Protein AF-0000000080020071 (afdb_homodimer)

InterPro domains:
  IPR029063 S-adenosyl-L-methionine-dependent methyltransferase superfamily [G3DSA:3.40.50.150] (99-291)
  IPR029063 S-adenosyl-L-methionine-dependent methyltransferase superfamily [SSF53335] (143-295)

Secondary structure (DSSP, 8-state):
--TTTHHHHTS------EEE--S-TTT----EEEEEEEETTSTTHHHHHHHS--SS--HHHHTT-EEEEEEETTT--EEESEEE-HHHHHHIIIIIS-HHHHHHHHHHH--S-HHHHHHHHHHHHHHHHHHHHHHHGGG-SSPPEEEEET-TT-HHHHHHHHTT-EEEEE-S-HHHHHHHHHTT-EEESSHHHHHHTTPPPEEEEEEES-GGG-S-HHHHHHHHHHHEEEEEEEEEE----TT-SS--SHHHHHHT-TTT--EE--HHHHHHHHHHTTEEEEPPPP-EEES-HHHHHHHHHHHHH----SEEEEEE--/--TTHHHHHTS------EEE--S-TTT----EEEEEEEETTSTTHHHHHHHS--SS--HHHHTT-EEEEEEETTT--EEESEEE-HHHHHHIIIIIS-HHHHHHHHHHH--S-HHHHHHHHHHHHHHHHHHHHHHHGGG-SSPPEEEEET-TT-HHHHHHHHTT-EEEEE-S-HHHHHHHHHTT-EEESSHHHHHHTTPPPEEEEEEES-GGG-S-HHHHHHHHHHHEEEEEEEEEE----TT-SS--SHHHHHHT-TTT--EE--HHHHHHHHHHTTEEEEPPPP-EEES-HHHHHHHHHHHHH----SEEEEEE--

Organism: NCBI:txid2019572

Structure (mmCIF, N/CA/C/O backbone):
data_AF-0000000080020071-model_v1
#
loop_
_entity.id
_entity.type
_entity.pdbx_description
1 polymer 'Methyltransferase type 12'
#
loop_
_atom_site.group_PDB
_atom_site.id
_atom_site.type_symbol
_atom_site.label_atom_id
_atom_site.label_alt_id
_atom_site.label_comp_id
_atom_site.label_asym_id
_atom_site.label_entity_id
_atom_site.label_seq_id
_atom_site.pdbx_PDB_ins_code
_atom_site.Cartn_x
_atom_site.Cartn_y
_atom_site.Cartn_z
_atom_site.occupancy
_atom_site.B_iso_or_equiv
_atom_site.auth_seq_id
_atom_site.auth_comp_id
_atom_site.auth_asym_id
_atom_site.auth_atom_id
_atom_site.pdbx_PDB_model_num
ATOM 1 N N . MET A 1 1 ? 10.625 36.938 -31.562 1 25.27 1 MET A N 1
ATOM 2 C CA . MET A 1 1 ? 11.336 36.156 -30.547 1 25.27 1 MET A CA 1
ATOM 3 C C . MET A 1 1 ? 11.516 36.969 -29.266 1 25.27 1 MET A C 1
ATOM 5 O O . MET A 1 1 ? 11.953 36.406 -28.25 1 25.27 1 MET A O 1
ATOM 9 N N . THR A 1 2 ? 11.578 38.312 -29.438 1 28.8 2 THR A N 1
ATOM 10 C CA . THR A 1 2 ? 11.867 39.312 -28.422 1 28.8 2 THR A CA 1
ATOM 11 C C . THR A 1 2 ? 10.656 39.531 -27.516 1 28.8 2 THR A C 1
ATOM 13 O O . THR A 1 2 ? 10.766 40.188 -26.484 1 28.8 2 THR A O 1
ATOM 16 N N . ILE A 1 3 ? 9.438 39.219 -28.031 1 29.34 3 ILE A N 1
ATOM 17 C CA . ILE A 1 3 ? 8.203 39.594 -27.344 1 29.34 3 ILE A CA 1
ATOM 18 C C . ILE A 1 3 ? 8.039 38.781 -26.062 1 29.34 3 ILE A C 1
ATOM 20 O O . ILE A 1 3 ? 7.508 39.281 -25.078 1 29.34 3 ILE A O 1
ATOM 24 N N . ASN A 1 4 ? 8.242 37.375 -26.359 1 29.12 4 ASN A N 1
ATOM 25 C CA . ASN A 1 4 ? 7.711 36.531 -25.312 1 29.12 4 ASN A CA 1
ATOM 26 C C . ASN A 1 4 ? 8.586 36.531 -24.062 1 29.12 4 ASN A C 1
ATOM 28 O O . ASN A 1 4 ? 8.352 35.781 -23.125 1 29.12 4 ASN A O 1
ATOM 32 N N . LYS A 1 5 ? 9.875 37.031 -24.312 1 38.59 5 LYS A N 1
ATOM 33 C CA . LYS A 1 5 ? 10.828 37.094 -23.203 1 38.59 5 LYS A CA 1
ATOM 34 C C . LYS A 1 5 ? 10.383 38.156 -22.188 1 38.59 5 LYS A C 1
ATOM 36 O O . LYS A 1 5 ? 10.719 38.031 -21 1 38.59 5 LYS A O 1
ATOM 41 N N . ASN A 1 6 ? 9.781 39.188 -22.828 1 28.03 6 ASN A N 1
ATOM 42 C CA . ASN A 1 6 ? 9.484 40.281 -21.922 1 28.03 6 ASN A CA 1
ATOM 43 C C . ASN A 1 6 ? 8.328 39.938 -21 1 28.03 6 ASN A C 1
ATOM 45 O O . ASN A 1 6 ? 7.977 40.75 -20.125 1 28.03 6 ASN A O 1
ATOM 49 N N . ARG A 1 7 ? 7.352 39.094 -21.531 1 32.12 7 ARG A N 1
ATOM 50 C CA . ARG A 1 7 ? 6.191 38.781 -20.703 1 32.12 7 ARG A CA 1
ATOM 51 C C . ARG A 1 7 ? 6.586 37.938 -19.516 1 32.12 7 ARG A C 1
ATOM 53 O O . ARG A 1 7 ? 5.828 37.812 -18.547 1 32.12 7 ARG A O 1
ATOM 60 N N . LEU A 1 8 ? 7.598 37.094 -19.688 1 34.53 8 LEU A N 1
ATOM 61 C CA . LEU A 1 8 ? 8.094 36.281 -18.562 1 34.53 8 LEU A CA 1
ATOM 62 C C . LEU A 1 8 ? 8.68 37.188 -17.469 1 34.53 8 LEU A C 1
ATOM 64 O O . LEU A 1 8 ? 8.656 36.844 -16.297 1 34.53 8 LEU A O 1
ATOM 68 N N . GLU A 1 9 ? 9.383 38.25 -17.859 1 36.06 9 GLU A N 1
ATOM 69 C CA . GLU A 1 9 ? 10.047 39.188 -16.938 1 36.06 9 GLU A CA 1
ATOM 70 C C . GLU A 1 9 ? 9.023 39.969 -16.109 1 36.06 9 GLU A C 1
ATOM 72 O O . GLU A 1 9 ? 9.352 40.469 -15.039 1 36.06 9 GLU A O 1
ATOM 77 N N . GLN A 1 10 ? 7.949 40.375 -16.766 1 32.66 10 GLN A N 1
ATOM 78 C CA . GLN A 1 10 ? 7.031 41.219 -16.016 1 32.66 10 GLN A CA 1
ATOM 79 C C . GLN A 1 10 ? 6.32 40.438 -14.914 1 32.66 10 GLN A C 1
ATOM 81 O O . GLN A 1 10 ? 5.207 40.781 -14.516 1 32.66 10 GLN A O 1
ATOM 86 N N . PHE A 1 11 ? 6.316 39.219 -14.883 1 39.47 11 PHE A N 1
ATOM 87 C CA . PHE A 1 11 ? 5.832 38.594 -13.648 1 39.47 11 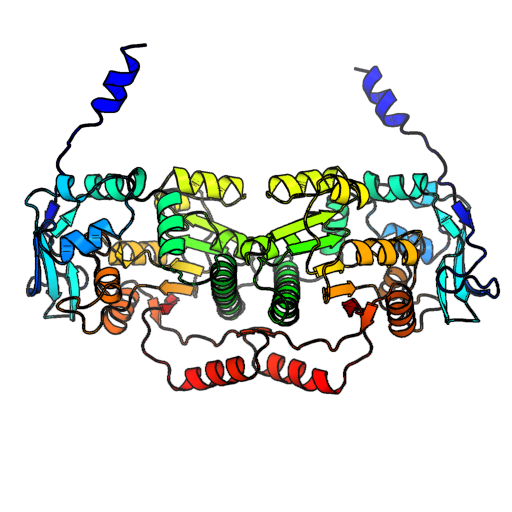PHE A CA 1
ATOM 88 C C . PHE A 1 11 ? 6.316 39.375 -12.438 1 39.47 11 PHE A C 1
ATOM 90 O O . PHE A 1 11 ? 7.508 39.375 -12.125 1 39.47 11 PHE A O 1
ATOM 97 N N . SER A 1 12 ? 5.625 40.594 -12.016 1 40.78 12 SER A N 1
ATOM 98 C CA . SER A 1 12 ? 5.598 41.75 -11.117 1 40.78 12 SER A CA 1
ATOM 99 C C . SER A 1 12 ? 6.121 41.375 -9.734 1 40.78 12 SER A C 1
ATOM 101 O O . SER A 1 12 ? 5.863 40.281 -9.242 1 40.78 12 SER A O 1
ATOM 103 N N . ASN A 1 13 ? 7.301 41.969 -9.281 1 48.34 13 ASN A N 1
ATOM 104 C CA . ASN A 1 13 ? 7.809 42.281 -7.945 1 48.34 13 ASN A CA 1
ATOM 105 C C . ASN A 1 13 ? 6.672 42.5 -6.953 1 48.34 13 ASN A C 1
ATOM 107 O O . ASN A 1 13 ? 6.516 43.594 -6.422 1 48.34 13 ASN A O 1
ATOM 111 N N . GLU A 1 14 ? 5.652 42.125 -7.203 1 58.59 14 GLU A N 1
ATOM 112 C CA . GLU A 1 14 ? 4.535 42.438 -6.328 1 58.59 14 GLU A CA 1
ATOM 113 C C . GLU A 1 14 ? 4.809 42 -4.895 1 58.59 14 GLU A C 1
ATOM 115 O O . GLU A 1 14 ? 5.09 40.844 -4.641 1 58.59 14 GLU A O 1
ATOM 120 N N . LYS A 1 15 ? 5.086 43 -4.047 1 66.62 15 LYS A N 1
ATOM 121 C CA . LYS A 1 15 ? 5.289 42.938 -2.604 1 66.62 15 LYS A CA 1
ATOM 122 C C . LYS A 1 15 ? 4.238 42.062 -1.933 1 66.62 15 LYS A C 1
ATOM 124 O O . LYS A 1 15 ? 3.051 42.156 -2.254 1 66.62 15 LYS A O 1
ATOM 129 N N . LEU A 1 16 ? 4.734 41.062 -1.296 1 81.69 16 LEU A N 1
ATOM 130 C CA . LEU A 1 16 ? 3.846 40.25 -0.463 1 81.69 16 LEU A CA 1
ATOM 131 C C . LEU A 1 16 ? 3.223 41.125 0.639 1 81.69 16 LEU A C 1
ATOM 133 O O . LEU A 1 16 ? 3.914 41.906 1.285 1 81.69 16 LEU A O 1
ATOM 137 N N . VAL A 1 17 ? 1.879 41.125 0.678 1 86.88 17 VAL A N 1
ATOM 138 C CA . VAL A 1 17 ? 1.139 41.906 1.653 1 86.88 17 VAL A CA 1
ATOM 139 C C . VAL A 1 17 ? 0.769 41.031 2.854 1 86.88 17 VAL A C 1
ATOM 141 O O . VAL A 1 17 ? 0.297 39.906 2.689 1 86.88 17 VAL A O 1
ATOM 144 N N . PHE A 1 18 ? 1.035 41.594 4.055 1 93.19 18 PHE A N 1
ATOM 145 C CA . PHE A 1 18 ? 0.711 40.906 5.297 1 93.19 18 PHE A CA 1
ATOM 146 C C . PHE A 1 18 ? -0.508 41.531 5.965 1 93.19 18 PHE A C 1
ATOM 148 O O . PHE A 1 18 ? -0.802 42.688 5.75 1 93.19 18 PHE A O 1
ATOM 155 N N . ARG A 1 19 ? -1.225 40.75 6.645 1 93.31 19 ARG A N 1
ATOM 156 C CA . ARG A 1 19 ? -2.289 41.219 7.52 1 93.31 19 ARG A CA 1
ATOM 157 C C . ARG A 1 19 ? -2.062 40.75 8.953 1 93.31 19 ARG A C 1
ATOM 159 O O . ARG A 1 19 ? -1.323 39.812 9.195 1 93.31 19 ARG A O 1
ATOM 166 N N . GLU A 1 20 ? -2.779 41.438 9.852 1 95.19 20 GLU A N 1
ATOM 167 C CA . GLU A 1 20 ? -2.576 41.156 11.273 1 95.19 20 GLU A CA 1
ATOM 168 C C . GLU A 1 20 ? -3.785 40.469 11.875 1 95.19 20 GLU A C 1
ATOM 170 O O . GLU A 1 20 ? -4.93 40.812 11.578 1 95.19 20 GLU A O 1
ATOM 175 N N . ARG A 1 21 ? -3.459 39.438 12.695 1 96.56 21 ARG A N 1
ATOM 176 C CA . ARG A 1 21 ? -4.457 38.781 13.531 1 96.56 21 ARG A CA 1
ATOM 177 C C . ARG A 1 21 ? -4.398 39.312 14.969 1 96.56 21 ARG A C 1
ATOM 179 O O . ARG A 1 21 ? -3.531 38.906 15.742 1 96.56 21 ARG A O 1
ATOM 186 N N . SER A 1 22 ? -5.41 40.188 15.297 1 96.69 22 SER A N 1
ATOM 187 C CA . SER A 1 22 ? -5.375 40.844 16.594 1 96.69 22 SER A CA 1
ATOM 188 C C . SER A 1 22 ? -6.09 40.031 17.656 1 96.69 22 SER A C 1
ATOM 190 O O . SER A 1 22 ? -6.027 40.375 18.844 1 96.69 22 SER A O 1
ATOM 192 N N . HIS A 1 23 ? -6.77 39 17.203 1 97.88 23 HIS A N 1
ATOM 193 C CA . HIS A 1 23 ? -7.488 38.125 18.125 1 97.88 23 HIS A CA 1
ATOM 194 C C . HIS A 1 23 ? -7.066 36.688 17.969 1 97.88 23 HIS A C 1
ATOM 196 O O . HIS A 1 23 ? -6.645 36.281 16.891 1 97.88 23 HIS A O 1
ATOM 202 N N . CYS A 1 24 ? -7.219 36 19.078 1 98.12 24 CYS A N 1
ATOM 203 C CA . CYS A 1 24 ? -6.867 34.562 19.078 1 98.12 24 CYS A CA 1
ATOM 204 C C . CYS A 1 24 ? -7.715 33.812 18.078 1 98.12 24 CYS A C 1
ATOM 206 O O . CYS A 1 24 ? -8.938 33.969 18.031 1 98.12 24 CYS A O 1
ATOM 208 N N . ILE A 1 25 ? -7.105 32.875 17.406 1 97.12 25 ILE A N 1
ATOM 209 C CA . ILE A 1 25 ? -7.77 32.125 16.344 1 97.12 25 ILE A CA 1
ATOM 210 C C . ILE A 1 25 ? -8.625 31.016 16.953 1 97.12 25 ILE A C 1
ATOM 212 O O . ILE A 1 25 ? -9.438 30.406 16.25 1 97.12 25 ILE A O 1
ATOM 216 N N . SER A 1 26 ? -8.461 30.75 18.234 1 97.5 26 SER A N 1
ATOM 217 C CA . SER A 1 26 ? -9.188 29.672 18.906 1 97.5 26 SER A CA 1
ATOM 218 C C . SER A 1 26 ? -10.32 30.219 19.766 1 97.5 26 SER A C 1
ATOM 220 O O . SER A 1 26 ? -11.477 29.828 19.594 1 97.5 26 SER A O 1
ATOM 222 N N . CYS A 1 27 ? -10.008 31.234 20.641 1 97.56 27 CYS A N 1
ATOM 223 C CA . CYS A 1 27 ? -11.023 31.641 21.594 1 97.56 27 CYS A CA 1
ATOM 224 C C . CYS A 1 27 ? -11.469 33.094 21.344 1 97.56 27 CYS A C 1
ATOM 226 O O . CYS A 1 27 ? -12.383 33.594 22 1 97.56 27 CYS A O 1
ATOM 228 N N . GLY A 1 28 ? -10.797 33.844 20.547 1 97.19 28 GLY A N 1
ATOM 229 C CA . GLY A 1 28 ? -11.219 35.188 20.172 1 97.19 28 GLY A CA 1
ATOM 230 C C . GLY A 1 28 ? -10.695 36.25 21.109 1 97.19 28 GLY A C 1
ATOM 231 O O . GLY A 1 28 ? -10.938 37.438 20.891 1 97.19 28 GLY A O 1
ATOM 232 N N . SER A 1 29 ? -9.898 35.906 22.016 1 97.88 29 SER A N 1
ATOM 233 C CA . SER A 1 29 ? -9.367 36.844 22.984 1 97.88 29 SER A CA 1
ATOM 234 C C . SER A 1 29 ? -8.344 37.781 22.328 1 97.88 29 SER A C 1
ATOM 236 O O . SER A 1 29 ? -7.617 37.375 21.422 1 97.88 29 SER A O 1
ATOM 238 N N . SER A 1 30 ? -8.195 39 22.859 1 97.69 30 SER A N 1
ATOM 239 C CA . SER A 1 30 ? -7.184 39.938 22.391 1 97.69 30 SER A CA 1
ATOM 240 C C . SER A 1 30 ? -5.977 39.969 23.328 1 97.69 30 SER A C 1
ATOM 242 O O . SER A 1 30 ? -5.039 40.75 23.141 1 97.69 30 SER A O 1
ATOM 244 N N . ASN A 1 31 ? -6.059 39.156 24.344 1 98.19 31 ASN A N 1
ATOM 245 C CA . ASN A 1 31 ? -4.945 39.062 25.281 1 98.19 31 ASN A CA 1
ATOM 246 C C . ASN A 1 31 ? -3.838 38.156 24.75 1 98.19 31 ASN A C 1
ATOM 248 O O . ASN A 1 31 ? -3.838 36.938 25.016 1 98.19 31 ASN A O 1
ATOM 252 N N . LEU A 1 32 ? -2.926 38.75 24.094 1 98 32 LEU A N 1
ATOM 253 C CA . LEU A 1 32 ? -1.869 38.031 23.406 1 98 32 LEU A CA 1
ATOM 254 C C . LEU A 1 32 ? -0.5 38.375 23.984 1 98 32 LEU A C 1
ATOM 256 O O . LEU A 1 32 ? -0.205 39.562 24.219 1 98 32 LEU A O 1
ATOM 260 N N . HIS A 1 33 ? 0.288 37.375 24.203 1 97.62 33 HIS A N 1
ATOM 261 C CA . HIS A 1 33 ? 1.646 37.531 24.719 1 97.62 33 HIS A CA 1
ATOM 262 C C . HIS A 1 33 ? 2.678 37.219 23.625 1 97.62 33 HIS A C 1
ATOM 264 O O . HIS A 1 33 ? 2.674 36.156 23.047 1 97.62 33 HIS A O 1
ATOM 270 N N . PRO A 1 34 ? 3.59 38.156 23.375 1 97.12 34 PRO A N 1
ATOM 271 C CA . PRO A 1 34 ? 4.621 37.906 22.375 1 97.12 34 PRO A CA 1
ATOM 272 C C . PRO A 1 34 ? 5.602 36.812 22.781 1 97.12 34 PRO A C 1
ATOM 274 O O . PRO A 1 34 ? 6.039 36.781 23.938 1 97.12 34 PRO A O 1
ATOM 277 N N . LEU A 1 35 ? 5.922 35.906 21.812 1 97 35 LEU A N 1
ATOM 278 C CA . LEU A 1 35 ? 6.887 34.844 22.062 1 97 35 LEU A CA 1
ATOM 279 C C . LEU A 1 35 ? 8.156 35.062 21.25 1 97 35 LEU A C 1
ATOM 281 O O . LEU A 1 35 ? 9.266 34.875 21.766 1 97 35 LEU A O 1
ATOM 285 N N . TRP A 1 36 ? 8.039 35.281 20.047 1 96.38 36 TRP A N 1
ATOM 286 C CA . TRP A 1 36 ? 9.133 35.375 19.078 1 96.38 36 TRP A CA 1
ATOM 287 C C . TRP A 1 36 ? 8.781 36.344 17.953 1 96.38 36 TRP A C 1
ATOM 289 O O . TRP A 1 36 ? 7.672 36.281 17.406 1 96.38 36 TRP A O 1
ATOM 299 N N . GLN A 1 37 ? 9.609 37.344 17.703 1 95.75 37 GLN A N 1
ATOM 300 C CA . GLN A 1 37 ? 9.383 38.312 16.625 1 95.75 37 GLN A CA 1
ATOM 301 C C . GLN A 1 37 ? 10.695 38.688 15.945 1 95.75 37 GLN A C 1
ATOM 303 O O . GLN A 1 37 ? 11.773 38.5 16.516 1 95.75 37 GLN A O 1
ATOM 308 N N . GLY A 1 38 ? 10.609 39.062 14.695 1 94.75 38 GLY A N 1
ATOM 309 C CA . GLY A 1 38 ? 11.789 39.5 13.961 1 94.75 38 GLY A CA 1
ATOM 310 C C . GLY A 1 38 ? 11.508 39.781 12.5 1 94.75 38 GLY A C 1
ATOM 311 O O . GLY A 1 38 ? 10.359 39.719 12.062 1 94.75 38 GLY A O 1
ATOM 312 N N . LYS A 1 39 ? 12.586 40.125 11.828 1 94.69 39 LYS A N 1
ATOM 313 C CA . LYS A 1 39 ? 12.531 40.344 10.383 1 94.69 39 LYS A CA 1
ATOM 314 C C . LYS A 1 39 ? 12.914 39.062 9.625 1 94.69 39 LYS A C 1
ATOM 316 O O . LYS A 1 39 ? 13.797 38.312 10.055 1 94.69 39 LYS A O 1
ATOM 321 N N . PHE A 1 40 ? 12.297 38.875 8.469 1 92.88 40 PHE A N 1
ATOM 322 C CA . PHE A 1 40 ? 12.609 37.719 7.637 1 92.88 40 PHE A CA 1
ATOM 323 C C . PHE A 1 40 ? 14.031 37.812 7.105 1 92.88 40 PHE A C 1
ATOM 325 O O . PHE A 1 40 ? 14.656 36.781 6.82 1 92.88 40 PHE A O 1
ATOM 332 N N . THR A 1 41 ? 14.578 39 7.078 1 91.62 41 THR A N 1
ATOM 333 C CA . THR A 1 41 ? 15.898 39.25 6.508 1 91.62 41 THR A CA 1
ATOM 334 C C . THR A 1 41 ? 16.984 39.062 7.562 1 91.62 41 THR A C 1
ATOM 336 O O . THR A 1 41 ? 18.172 39 7.234 1 91.62 41 THR A O 1
ATOM 339 N N . ASP A 1 42 ? 16.531 38.906 8.789 1 92.81 42 ASP A N 1
ATOM 340 C CA . ASP A 1 42 ? 17.516 38.781 9.859 1 92.81 42 ASP A CA 1
ATOM 341 C C . ASP A 1 42 ? 17.906 37.344 10.07 1 92.81 42 ASP A C 1
ATOM 343 O O . ASP A 1 42 ? 17.094 36.438 9.875 1 92.81 42 ASP A O 1
ATOM 347 N N . GLU A 1 43 ? 19.141 37.188 10.609 1 92.25 43 GLU A N 1
ATOM 348 C CA . GLU A 1 43 ? 19.562 35.875 11.039 1 92.25 43 GLU A CA 1
ATOM 349 C C . GLU A 1 43 ? 18.984 35.531 12.422 1 92.25 43 GLU A C 1
ATOM 351 O O . GLU A 1 43 ? 18.844 36.406 13.266 1 92.25 43 GLU A O 1
ATOM 356 N N . PRO A 1 44 ? 18.734 34.281 12.656 1 93.56 44 PRO A N 1
ATOM 357 C CA . PRO A 1 44 ? 18.953 33.094 11.828 1 93.56 44 PRO A CA 1
ATOM 358 C C . PRO A 1 44 ? 17.781 32.812 10.898 1 93.56 44 PRO A C 1
ATOM 360 O O . PRO A 1 44 ? 17.766 31.812 10.188 1 93.56 44 PRO A O 1
ATOM 363 N N . THR A 1 45 ? 16.812 33.656 10.844 1 92.56 45 THR A N 1
ATOM 364 C CA . THR A 1 45 ? 15.602 33.469 10.062 1 92.56 45 THR A CA 1
ATOM 365 C C . THR A 1 45 ? 15.914 33.438 8.57 1 92.56 45 THR A C 1
ATOM 367 O O . THR A 1 45 ? 15.422 32.562 7.848 1 92.56 45 THR A O 1
ATOM 370 N N . ARG A 1 46 ? 16.734 34.281 8.164 1 89.81 46 ARG A N 1
ATOM 371 C CA . ARG A 1 46 ? 17.125 34.344 6.758 1 89.81 46 ARG A CA 1
ATOM 372 C C . ARG A 1 46 ? 17.75 33.031 6.305 1 89.81 46 ARG A C 1
ATOM 374 O O . ARG A 1 46 ? 17.391 32.5 5.258 1 89.81 46 ARG A O 1
ATOM 381 N N . SER A 1 47 ? 18.672 32.594 7.098 1 88.5 47 SER A N 1
ATOM 382 C CA . SER A 1 47 ? 19.359 31.344 6.766 1 88.5 47 SER A CA 1
ATOM 383 C C . SER A 1 47 ? 18.391 30.172 6.711 1 88.5 47 SER A C 1
ATOM 385 O O . SER A 1 47 ? 18.516 29.281 5.859 1 88.5 47 SER A O 1
ATOM 387 N N . PHE A 1 48 ? 17.469 30.141 7.57 1 89.38 48 PHE A N 1
ATOM 388 C CA . PHE A 1 48 ? 16.469 29.078 7.59 1 89.38 48 PHE A CA 1
ATOM 389 C C . PHE A 1 48 ? 15.633 29.109 6.312 1 89.38 48 PHE A C 1
ATOM 391 O O . PHE A 1 48 ? 15.461 28.078 5.66 1 89.38 48 PHE A O 1
ATOM 398 N N . LEU A 1 49 ? 15.195 30.234 5.918 1 86.38 49 LEU A N 1
ATOM 399 C CA . LEU A 1 49 ? 14.352 30.359 4.734 1 86.38 49 LEU A CA 1
ATOM 400 C C . LEU A 1 49 ? 15.117 29.984 3.475 1 86.38 49 LEU A C 1
ATOM 402 O O . LEU A 1 49 ? 14.547 29.406 2.545 1 86.38 49 LEU A O 1
ATOM 406 N N . ASN A 1 50 ? 16.328 30.266 3.453 1 82 50 ASN A N 1
ATOM 407 C CA . ASN A 1 50 ? 17.172 29.922 2.309 1 82 50 ASN A CA 1
ATOM 408 C C . ASN A 1 50 ? 17.328 28.406 2.168 1 82 50 ASN A C 1
ATOM 410 O O . ASN A 1 50 ? 17.547 27.906 1.067 1 82 50 ASN A O 1
ATOM 414 N N . ARG A 1 51 ? 17.125 27.781 3.252 1 79 51 ARG A N 1
ATOM 415 C CA . ARG A 1 51 ? 17.266 26.328 3.236 1 79 51 ARG A CA 1
ATOM 416 C C . ARG A 1 51 ? 15.969 25.672 2.789 1 79 51 ARG A C 1
ATOM 418 O O . ARG A 1 51 ? 15.961 24.484 2.414 1 79 51 ARG A O 1
ATOM 425 N N . CYS A 1 52 ? 14.789 26.375 2.939 1 74.94 52 CYS A N 1
ATOM 426 C CA . CYS A 1 52 ? 13.484 25.828 2.59 1 74.94 52 CYS A CA 1
ATOM 427 C C . CYS A 1 52 ? 13.297 25.766 1.077 1 74.94 52 CYS A C 1
ATOM 429 O O . CYS A 1 52 ? 12.438 25.047 0.577 1 74.94 52 CYS A O 1
ATOM 431 N N . HIS A 1 53 ? 14.102 25.406 0.306 1 62.91 53 HIS A N 1
ATOM 432 C CA . HIS A 1 53 ? 14.188 25.219 -1.136 1 62.91 53 HIS A CA 1
ATOM 433 C C . HIS A 1 53 ? 12.961 25.797 -1.842 1 62.91 53 HIS A C 1
ATOM 435 O O . HIS A 1 53 ? 12.25 25.078 -2.543 1 62.91 53 HIS A O 1
ATOM 441 N N . TYR A 1 54 ? 12.734 26.984 -1.751 1 65.94 54 TYR A N 1
ATOM 442 C CA . TYR A 1 54 ? 11.727 27.641 -2.572 1 65.94 54 TYR A CA 1
ATOM 443 C C . TYR A 1 54 ? 12.211 27.797 -4.008 1 65.94 54 TYR A C 1
ATOM 445 O O . TYR A 1 54 ? 13.414 27.734 -4.277 1 65.94 54 TYR A O 1
ATOM 453 N N . SER A 1 55 ? 11.242 27.641 -4.953 1 63.94 55 SER A N 1
ATOM 454 C CA . SER A 1 55 ? 11.617 27.797 -6.355 1 63.94 55 SER A CA 1
ATOM 455 C C . SER A 1 55 ? 12.227 29.172 -6.613 1 63.94 55 SER A C 1
ATOM 457 O O . SER A 1 55 ? 12.938 29.375 -7.602 1 63.94 55 SER A O 1
ATOM 459 N N . LYS A 1 56 ? 11.914 30.141 -5.801 1 66.88 56 LYS A N 1
ATOM 460 C CA . LYS A 1 56 ? 12.445 31.5 -5.898 1 66.88 56 LYS A CA 1
ATOM 461 C C . LYS A 1 56 ? 12.977 31.984 -4.551 1 66.88 56 LYS A C 1
ATOM 463 O O . LYS A 1 56 ? 12.594 31.453 -3.506 1 66.88 56 LYS A O 1
ATOM 468 N N . ASP A 1 57 ? 13.891 32.875 -4.703 1 71.56 57 ASP A N 1
ATOM 469 C CA . ASP A 1 57 ? 14.344 33.5 -3.471 1 71.56 57 ASP A CA 1
ATOM 470 C C . ASP A 1 57 ? 13.227 34.344 -2.855 1 71.56 57 ASP A C 1
ATOM 472 O O . ASP A 1 57 ? 12.875 35.406 -3.389 1 71.56 57 ASP A O 1
ATOM 476 N N . VAL A 1 58 ? 12.781 33.875 -1.731 1 76.62 58 VAL A N 1
ATOM 477 C CA . VAL A 1 58 ? 11.594 34.5 -1.151 1 76.62 58 VAL A CA 1
ATOM 478 C C . VAL A 1 58 ? 11.992 35.656 -0.264 1 76.62 58 VAL A C 1
ATOM 480 O O . VAL A 1 58 ? 11.211 36.594 -0.074 1 76.62 58 VAL A O 1
ATOM 483 N N . VAL A 1 59 ? 13.195 35.75 0.149 1 79.38 59 VAL A N 1
ATOM 484 C CA . VAL A 1 59 ? 13.602 36.719 1.178 1 79.38 59 VAL A CA 1
ATOM 485 C C . VAL A 1 59 ? 13.516 38.125 0.629 1 79.38 59 VAL A C 1
ATOM 487 O O . VAL A 1 59 ? 12.961 39.031 1.276 1 79.38 59 VAL A O 1
ATOM 490 N N . PRO A 1 60 ? 13.969 38.281 -0.58 1 77.56 60 PRO A N 1
ATOM 491 C CA . PRO A 1 60 ? 13.867 39.656 -1.116 1 77.56 60 PRO A CA 1
ATOM 492 C C . PRO A 1 60 ? 12.422 40.094 -1.305 1 77.56 60 PRO A C 1
ATOM 494 O O . PRO A 1 60 ? 12.133 41.281 -1.236 1 77.56 60 PRO A O 1
ATOM 497 N N . LEU A 1 61 ? 11.562 39.188 -1.45 1 80.88 61 LEU A N 1
ATOM 498 C CA . LEU A 1 61 ? 10.156 39.5 -1.668 1 80.88 61 LEU A CA 1
ATOM 499 C C . LEU A 1 61 ? 9.477 39.875 -0.356 1 80.88 61 LEU A C 1
ATOM 501 O O . LEU A 1 61 ? 8.422 40.531 -0.359 1 80.88 61 LEU A O 1
ATOM 505 N N . LEU A 1 62 ? 10.086 39.438 0.692 1 85 62 LEU A N 1
ATOM 506 C CA . LEU A 1 62 ? 9.539 39.719 2.012 1 85 62 LEU A CA 1
ATOM 507 C C . LEU A 1 62 ? 10.062 41.062 2.543 1 85 62 LEU A C 1
ATOM 509 O O . LEU A 1 62 ? 9.477 41.625 3.459 1 85 62 LEU A O 1
ATOM 513 N N . ALA A 1 63 ? 11.008 41.625 1.86 1 78.62 63 ALA A N 1
ATOM 514 C CA . ALA A 1 63 ? 11.555 42.969 2.119 1 78.62 63 ALA A CA 1
ATOM 515 C C . ALA A 1 63 ? 11.703 43.219 3.617 1 78.62 63 ALA A C 1
ATOM 517 O O . ALA A 1 63 ? 12.32 42.406 4.328 1 78.62 63 ALA A O 1
ATOM 518 N N . GLU A 1 64 ? 10.945 44.312 4.113 1 85.38 64 GLU A N 1
ATOM 519 C CA . GLU A 1 64 ? 11.07 44.781 5.496 1 85.38 64 GLU A CA 1
ATOM 520 C C . GLU A 1 64 ? 9.953 44.219 6.363 1 85.38 64 GLU A C 1
ATOM 522 O O . GLU A 1 64 ? 9.727 44.688 7.48 1 85.38 64 GLU A O 1
ATOM 527 N N . GLU A 1 65 ? 9.359 43.188 5.875 1 91.06 65 GLU A N 1
ATOM 528 C CA . GLU A 1 65 ? 8.258 42.625 6.637 1 91.06 65 GLU A CA 1
ATOM 529 C C . GLU A 1 65 ? 8.773 41.844 7.852 1 91.06 65 GLU A C 1
ATOM 531 O O . GLU A 1 65 ? 9.914 41.375 7.863 1 91.06 65 GLU A O 1
ATOM 536 N N . THR A 1 66 ? 7.855 41.781 8.875 1 94.38 66 THR A N 1
ATOM 537 C CA . THR A 1 66 ? 8.203 41.125 10.117 1 94.38 66 THR A CA 1
ATOM 538 C C . THR A 1 66 ? 7.238 39.969 10.391 1 94.38 66 THR A C 1
ATOM 540 O O . THR A 1 66 ? 6.145 39.906 9.82 1 94.38 66 THR A O 1
ATOM 543 N N . PHE A 1 67 ? 7.746 39 11.125 1 95.25 67 PHE A N 1
ATOM 544 C CA . PHE A 1 67 ? 6.895 37.969 11.695 1 95.25 67 PHE A CA 1
ATOM 545 C C . PHE A 1 67 ? 6.758 38.156 13.203 1 95.25 67 PHE A C 1
ATOM 547 O O . PHE A 1 67 ? 7.57 38.844 13.828 1 95.25 67 PHE A O 1
ATOM 554 N N . SER A 1 68 ? 5.641 37.625 13.758 1 96.81 68 SER A N 1
ATOM 555 C CA . SER A 1 68 ? 5.371 37.75 15.188 1 96.81 68 SER A CA 1
ATOM 556 C C . SER A 1 68 ? 4.605 36.531 15.695 1 96.81 68 SER A C 1
ATOM 558 O O . SER A 1 68 ? 3.422 36.344 15.398 1 96.81 68 SER A O 1
ATOM 560 N N . LEU A 1 69 ? 5.301 35.719 16.453 1 97.38 69 LEU A N 1
ATOM 561 C CA . LEU A 1 69 ? 4.691 34.562 17.125 1 97.38 69 LEU A CA 1
ATOM 562 C C . LEU A 1 69 ? 4.152 34.938 18.5 1 97.38 69 LEU A C 1
ATOM 564 O O . LEU A 1 69 ? 4.871 35.531 19.312 1 97.38 69 LEU A O 1
ATOM 568 N N . VAL A 1 70 ? 2.875 34.625 18.766 1 98 70 VAL A N 1
ATOM 569 C CA . VAL A 1 70 ? 2.256 35.031 20.016 1 98 70 VAL A CA 1
ATOM 570 C C . VAL A 1 70 ? 1.541 33.844 20.656 1 98 70 VAL A C 1
ATOM 572 O O . VAL A 1 70 ? 1.275 32.844 19.984 1 98 70 VAL A O 1
ATOM 575 N N . ARG A 1 71 ? 1.281 33.938 21.891 1 98.12 71 ARG A N 1
ATOM 576 C CA . ARG A 1 71 ? 0.478 33 22.641 1 98.12 71 ARG A CA 1
ATOM 577 C C . ARG A 1 71 ? -0.719 33.688 23.297 1 98.12 71 ARG A C 1
ATOM 579 O O . ARG A 1 71 ? -0.577 34.75 23.891 1 98.12 71 ARG A O 1
ATOM 586 N N . CYS A 1 72 ? -1.822 33.094 23.109 1 98.31 72 CYS A N 1
ATOM 587 C CA . CYS A 1 72 ? -3.012 33.594 23.781 1 98.31 72 CYS A CA 1
ATOM 588 C C . CYS A 1 72 ? -2.947 33.312 25.281 1 98.31 72 CYS A C 1
ATOM 590 O O . CYS A 1 72 ? -2.754 32.156 25.688 1 98.31 72 CYS A O 1
ATOM 592 N N . GLU A 1 73 ? -3.213 34.25 26.078 1 98 73 GLU A N 1
ATOM 593 C CA . GLU A 1 73 ? -3.141 34.094 27.516 1 98 73 GLU A CA 1
ATOM 594 C C . GLU A 1 73 ? -4.41 33.438 28.062 1 98 73 GLU A C 1
ATOM 596 O O . GLU A 1 73 ? -4.43 32.969 29.203 1 98 73 GLU A O 1
ATOM 601 N N . ASN A 1 74 ? -5.383 33.438 27.297 1 97.75 74 ASN A N 1
ATOM 602 C CA . ASN A 1 74 ? -6.66 32.875 27.719 1 97.75 74 ASN A CA 1
ATOM 603 C C . ASN A 1 74 ? -6.707 31.375 27.469 1 97.75 74 ASN A C 1
ATOM 605 O O . ASN A 1 74 ? -7.09 30.609 28.359 1 97.75 74 ASN A O 1
ATOM 609 N N . CYS A 1 75 ? -6.316 30.875 26.312 1 97.44 75 CYS A N 1
ATOM 610 C CA . CYS A 1 75 ? -6.52 29.469 26 1 97.44 75 CYS A CA 1
ATOM 611 C C . CYS A 1 75 ? -5.195 28.766 25.703 1 97.44 75 CYS A C 1
ATOM 613 O O . CYS A 1 75 ? -5.145 27.547 25.578 1 97.44 75 CYS A O 1
ATOM 615 N N . GLY A 1 76 ? -4.156 29.547 25.469 1 97.44 76 GLY A N 1
ATOM 616 C CA . GLY A 1 76 ? -2.84 28.953 25.281 1 97.44 76 GLY A CA 1
ATOM 617 C C . GLY A 1 76 ? -2.477 28.734 23.828 1 97.44 76 GLY A C 1
ATOM 618 O O . GLY A 1 76 ? -1.359 28.328 23.516 1 97.44 76 GLY A O 1
ATOM 619 N N . MET A 1 77 ? -3.332 29.062 22.906 1 98 77 MET A N 1
ATOM 620 C CA . MET A 1 77 ? -3.066 28.875 21.484 1 98 77 MET A CA 1
ATOM 621 C C . MET A 1 77 ? -1.885 29.734 21.031 1 98 77 MET A C 1
ATOM 623 O O . MET A 1 77 ? -1.788 30.906 21.406 1 98 77 MET A O 1
ATOM 627 N N . ILE A 1 78 ? -0.997 29.094 20.25 1 98.12 78 ILE A N 1
ATOM 628 C CA . ILE A 1 78 ? 0.153 29.797 19.672 1 98.12 78 ILE A CA 1
ATOM 629 C C . ILE A 1 78 ? -0.044 29.984 18.172 1 98.12 78 ILE A C 1
ATOM 631 O O . ILE A 1 78 ? -0.469 29.047 17.484 1 98.12 78 ILE A O 1
ATOM 635 N N . PHE A 1 79 ? 0.214 31.203 17.688 1 98.19 79 PHE A N 1
ATOM 636 C CA . PHE A 1 79 ? 0.054 31.453 16.25 1 98.19 79 PHE A CA 1
ATOM 637 C C . PHE A 1 79 ? 0.826 32.688 15.836 1 98.19 79 PHE A C 1
ATOM 639 O O . PHE A 1 79 ? 1.255 33.469 16.688 1 98.19 79 PHE A O 1
ATOM 646 N N . HIS A 1 80 ? 1.055 32.812 14.586 1 97.38 80 HIS A N 1
ATOM 647 C CA . HIS A 1 80 ? 1.661 34.031 14.062 1 97.38 80 HIS A CA 1
ATOM 648 C C . HIS A 1 80 ? 0.623 35.156 13.898 1 97.38 80 HIS A C 1
ATOM 650 O O . HIS A 1 80 ? -0.417 34.938 13.273 1 97.38 80 HIS A O 1
ATOM 656 N N . GLN A 1 81 ? 0.907 36.281 14.414 1 96.81 81 GLN A N 1
ATOM 657 C CA . GLN A 1 81 ? 0.016 37.438 14.352 1 96.81 81 GLN A CA 1
ATOM 658 C C . GLN A 1 81 ? 0.021 38.031 12.953 1 96.81 81 GLN A C 1
ATOM 660 O O . GLN A 1 81 ? -0.994 38.562 12.5 1 96.81 81 GLN A O 1
ATOM 665 N N . ARG A 1 82 ? 1.134 38.062 12.312 1 95.31 82 ARG A N 1
ATOM 666 C CA . ARG A 1 82 ? 1.263 38.594 10.961 1 95.31 82 ARG A CA 1
ATOM 667 C C . ARG A 1 82 ? 1.346 37.5 9.93 1 95.31 82 ARG A C 1
ATOM 669 O O . ARG A 1 82 ? 2.258 36.656 9.977 1 95.31 82 ARG A O 1
ATOM 676 N N . ILE A 1 83 ? 0.391 37.469 9.07 1 94.69 83 ILE A N 1
ATOM 677 C CA . ILE A 1 83 ? 0.372 36.406 8.055 1 94.69 83 ILE A CA 1
ATOM 678 C C . ILE A 1 83 ? 0.15 37.031 6.68 1 94.69 83 ILE A C 1
ATOM 680 O O . ILE A 1 83 ? -0.362 38.156 6.57 1 94.69 83 ILE A O 1
ATOM 684 N N . LEU A 1 84 ? 0.542 36.281 5.668 1 91.5 84 LEU A N 1
ATOM 685 C CA . LEU A 1 84 ? 0.282 36.719 4.301 1 91.5 84 LEU A CA 1
ATOM 686 C C . LEU A 1 84 ? -1.217 36.75 4.023 1 91.5 84 LEU A C 1
ATOM 688 O O . LEU A 1 84 ? -1.984 35.969 4.574 1 91.5 84 LEU A O 1
ATOM 692 N N . THR A 1 85 ? -1.604 37.688 3.156 1 89.94 85 THR A N 1
ATOM 693 C CA . THR A 1 85 ? -2.98 37.719 2.676 1 89.94 85 THR A CA 1
ATOM 694 C C . THR A 1 85 ? -3.285 36.469 1.856 1 89.94 85 THR A C 1
ATOM 696 O O . THR A 1 85 ? -2.371 35.75 1.44 1 89.94 85 THR A O 1
ATOM 699 N N . PRO A 1 86 ? -4.57 36.188 1.679 1 83.38 86 PRO A N 1
ATOM 700 C CA . PRO A 1 86 ? -4.922 35.031 0.871 1 83.38 86 PRO A CA 1
ATOM 701 C C . PRO A 1 86 ? -4.246 35.031 -0.499 1 83.38 86 PRO A C 1
ATOM 703 O O . PRO A 1 86 ? -3.826 33.969 -0.988 1 83.38 86 PRO A O 1
ATOM 706 N N . GLN A 1 87 ? -4.137 36.156 -1.045 1 80.75 87 GLN A N 1
ATOM 707 C CA . GLN A 1 87 ? -3.465 36.281 -2.334 1 80.75 87 GLN A CA 1
ATOM 708 C C . GLN A 1 87 ? -1.987 35.906 -2.219 1 80.75 87 GLN A C 1
ATOM 710 O O . GLN A 1 87 ? -1.445 35.219 -3.082 1 80.75 87 GLN A O 1
ATOM 715 N N . GLY A 1 88 ? -1.414 36.375 -1.129 1 80.25 88 GLY A N 1
ATOM 716 C CA . GLY A 1 88 ? -0.02 36.062 -0.884 1 80.25 88 GLY A CA 1
ATOM 717 C C . GLY A 1 88 ? 0.204 34.562 -0.625 1 80.25 88 GLY A C 1
ATOM 718 O O . GLY A 1 88 ? 1.172 34 -1.117 1 80.25 88 GLY A O 1
ATOM 719 N N . LEU A 1 89 ? -0.679 34.062 0.129 1 78.25 89 LEU A N 1
ATOM 720 C CA . LEU A 1 89 ? -0.583 32.625 0.44 1 78.25 89 LEU A CA 1
ATOM 721 C C . LEU A 1 89 ? -0.739 31.797 -0.821 1 78.25 89 LEU A C 1
ATOM 723 O O . LEU A 1 89 ? -0.024 30.812 -1.004 1 78.25 89 LEU A O 1
ATOM 727 N N . ASN A 1 90 ? -1.613 32.125 -1.629 1 74.81 90 ASN A N 1
ATOM 728 C CA . ASN A 1 90 ? -1.806 31.422 -2.896 1 74.81 90 ASN A CA 1
ATOM 729 C C . ASN A 1 90 ? -0.548 31.469 -3.76 1 74.81 90 ASN A C 1
ATOM 731 O O . ASN A 1 90 ? -0.187 30.484 -4.398 1 74.81 90 ASN A O 1
ATOM 735 N N . LYS A 1 91 ? 0.035 32.625 -3.768 1 75.06 91 LYS A N 1
ATOM 736 C CA . LYS A 1 91 ? 1.278 32.781 -4.52 1 75.06 91 LYS A CA 1
ATOM 737 C C . LYS A 1 91 ? 2.373 31.875 -3.955 1 75.06 91 LYS A C 1
ATOM 739 O O . LYS A 1 91 ? 3.082 31.203 -4.707 1 75.06 91 LYS A O 1
ATOM 744 N N . LEU A 1 92 ? 2.447 31.875 -2.686 1 74.5 92 LEU A N 1
ATOM 745 C CA . LEU A 1 92 ? 3.445 31.062 -2 1 74.5 92 LEU A CA 1
ATOM 746 C C . LEU A 1 92 ? 3.252 29.578 -2.318 1 74.5 92 LEU A C 1
ATOM 748 O O . LEU A 1 92 ? 4.195 28.906 -2.732 1 74.5 92 LEU A O 1
ATOM 752 N N . TYR A 1 93 ? 2.051 29.078 -2.299 1 71.75 93 TYR A N 1
ATOM 753 C CA . TYR A 1 93 ? 1.797 27.641 -2.406 1 71.75 93 TYR A CA 1
ATOM 754 C C . TYR A 1 93 ? 1.672 27.219 -3.863 1 71.75 93 TYR A C 1
ATOM 756 O O . TYR A 1 93 ? 1.997 26.078 -4.215 1 71.75 93 TYR A O 1
ATOM 764 N N . ASP A 1 94 ? 1.226 27.984 -4.645 1 68.69 94 ASP A N 1
ATOM 765 C CA . ASP A 1 94 ? 1.041 27.641 -6.051 1 68.69 94 ASP A CA 1
ATOM 766 C C . ASP A 1 94 ? 2.346 27.797 -6.828 1 68.69 94 ASP A C 1
ATOM 768 O O . ASP A 1 94 ? 2.617 27.031 -7.75 1 68.69 94 ASP A O 1
ATOM 772 N N . GLU A 1 95 ? 3.088 28.812 -6.457 1 66.56 95 GLU A N 1
ATOM 773 C CA . GLU A 1 95 ? 4.234 29.141 -7.301 1 66.56 95 GLU A CA 1
ATOM 774 C C . GLU A 1 95 ? 5.543 28.703 -6.645 1 66.56 95 GLU A C 1
ATOM 776 O O . GLU A 1 95 ? 6.449 28.219 -7.324 1 66.56 95 GLU A O 1
ATOM 781 N N . TRP A 1 96 ? 5.508 28.875 -5.449 1 62.81 96 TRP A N 1
ATOM 782 C CA . TRP A 1 96 ? 6.844 28.766 -4.867 1 62.81 96 TRP A CA 1
ATOM 783 C C . TRP A 1 96 ? 7.07 27.406 -4.242 1 62.81 96 TRP A C 1
ATOM 785 O O . TRP A 1 96 ? 8.203 26.922 -4.164 1 62.81 96 TRP A O 1
ATOM 795 N N . ILE A 1 97 ? 6.062 26.859 -3.758 1 63.09 97 ILE A N 1
ATOM 796 C CA . ILE A 1 97 ? 6.188 25.531 -3.166 1 63.09 97 ILE A CA 1
ATOM 797 C C . ILE A 1 97 ? 5.758 24.469 -4.18 1 63.09 97 ILE A C 1
ATOM 799 O O . ILE A 1 97 ? 4.57 24.141 -4.27 1 63.09 97 ILE A O 1
ATOM 803 N N . ASN A 1 98 ? 6.652 24.359 -5.242 1 54.72 98 ASN A N 1
ATOM 804 C CA . ASN A 1 98 ? 6.316 23.375 -6.266 1 54.72 98 ASN A CA 1
ATOM 805 C C . ASN A 1 98 ? 6.707 21.969 -5.832 1 54.72 98 ASN A C 1
ATOM 807 O O . ASN A 1 98 ? 7.48 21.797 -4.891 1 54.72 98 ASN A O 1
ATOM 811 N N . ASP A 1 99 ? 6.086 20.906 -6.406 1 52.94 99 ASP A N 1
ATOM 812 C CA . ASP A 1 99 ? 6.258 19.484 -6.129 1 52.94 99 ASP A CA 1
ATOM 813 C C . ASP A 1 99 ? 7.73 19.141 -5.965 1 52.94 99 ASP A C 1
ATOM 815 O O . ASP A 1 99 ? 8.094 18.375 -5.062 1 52.94 99 ASP A O 1
ATOM 819 N N . LEU A 1 100 ? 8.391 19.703 -6.93 1 52.34 100 LEU A N 1
ATOM 820 C CA . LEU A 1 100 ? 9.805 19.359 -6.98 1 52.34 100 LEU A CA 1
ATOM 821 C C . LEU A 1 100 ? 10.531 19.828 -5.723 1 52.34 100 LEU A C 1
ATOM 823 O O . LEU A 1 100 ? 11.43 19.156 -5.223 1 52.34 100 LEU A O 1
ATOM 827 N N . GLN A 1 101 ? 10 20.906 -5.285 1 55.12 101 GLN A N 1
ATOM 828 C CA . GLN A 1 101 ? 10.672 21.453 -4.117 1 55.12 101 GLN A CA 1
ATOM 829 C C . GLN A 1 101 ? 10.359 20.641 -2.865 1 55.12 101 GLN A C 1
ATOM 831 O O . GLN A 1 101 ? 11.234 20.422 -2.027 1 55.12 101 GLN A O 1
ATOM 836 N N . ILE A 1 102 ? 9.156 20.219 -2.791 1 56.75 102 ILE A N 1
ATOM 837 C CA . ILE A 1 102 ? 8.781 19.359 -1.673 1 56.75 102 ILE A CA 1
ATOM 838 C C . ILE A 1 102 ? 9.617 18.078 -1.704 1 56.75 102 ILE A C 1
ATOM 840 O O . ILE A 1 102 ? 10.133 17.641 -0.673 1 56.75 102 ILE A O 1
ATOM 844 N N . GLU A 1 103 ? 9.68 17.609 -2.938 1 55.44 103 GLU A N 1
ATOM 845 C CA . GLU A 1 103 ? 10.5 16.406 -3.088 1 55.44 103 GLU A CA 1
ATOM 846 C C . GLU A 1 103 ? 11.945 16.672 -2.695 1 55.44 103 GLU A C 1
ATOM 848 O O . GLU A 1 103 ? 12.594 15.828 -2.059 1 55.44 103 GLU A O 1
ATOM 853 N N . HIS A 1 104 ? 12.375 17.812 -3.117 1 54.88 104 HIS A N 1
ATOM 854 C CA . HIS A 1 104 ? 13.75 18.188 -2.83 1 54.88 104 HIS A CA 1
ATOM 855 C C . HIS A 1 104 ? 13.977 18.359 -1.332 1 54.88 104 HIS A C 1
ATOM 857 O O . HIS A 1 104 ? 15 17.938 -0.798 1 54.88 104 HIS A O 1
ATOM 863 N N . MET A 1 105 ? 13.055 19 -0.778 1 55.91 105 MET A N 1
ATOM 864 C CA . MET A 1 105 ? 13.172 19.219 0.662 1 55.91 105 MET A CA 1
ATOM 865 C C . MET A 1 105 ? 13.141 17.891 1.413 1 55.91 105 MET A C 1
ATOM 867 O O . MET A 1 105 ? 13.938 17.688 2.334 1 55.91 105 MET A O 1
ATOM 871 N N . GLU A 1 106 ? 12.258 17.094 0.971 1 54.78 106 GLU A N 1
ATOM 872 C CA . GLU A 1 106 ? 12.188 15.781 1.612 1 54.78 106 GLU A CA 1
ATOM 873 C C . GLU A 1 106 ? 13.484 15 1.412 1 54.78 106 GLU A C 1
ATOM 875 O O . GLU A 1 106 ? 13.961 14.328 2.33 1 54.78 106 GLU A O 1
ATOM 880 N N . ALA A 1 107 ? 13.945 15.18 0.174 1 52.75 107 ALA A N 1
ATOM 881 C CA . ALA A 1 107 ? 15.195 14.508 -0.158 1 52.75 107 ALA A CA 1
ATOM 882 C C . ALA A 1 107 ? 16.359 15.086 0.633 1 52.75 107 ALA A C 1
ATOM 884 O O . ALA A 1 107 ? 17.266 14.359 1.038 1 52.75 107 ALA A O 1
ATOM 885 N N . HIS A 1 108 ? 16.359 16.344 0.679 1 52.53 108 HIS A N 1
ATOM 886 C CA . HIS A 1 108 ? 17.469 17 1.345 1 52.53 108 HIS A CA 1
ATOM 887 C C . HIS A 1 108 ? 17.469 16.719 2.844 1 52.53 108 HIS A C 1
ATOM 889 O O . HIS A 1 108 ? 18.531 16.672 3.473 1 52.53 108 HIS A O 1
ATOM 895 N N . TYR A 1 109 ? 16.328 16.688 3.393 1 49.81 109 TYR A N 1
ATOM 896 C CA . TYR A 1 109 ? 16.281 16.5 4.84 1 49.81 109 TYR A CA 1
ATOM 897 C C . TYR A 1 109 ? 16.406 15.031 5.211 1 49.81 109 TYR A C 1
ATOM 899 O O . TYR A 1 109 ? 16.688 14.695 6.363 1 49.81 109 TYR A O 1
ATOM 907 N N . GLN A 1 110 ? 16.016 14.281 4.273 1 49.75 110 GLN A N 1
ATOM 908 C CA . GLN A 1 110 ? 16.125 12.859 4.609 1 49.75 110 GLN A CA 1
ATOM 909 C C . GLN A 1 110 ? 17.516 12.328 4.316 1 49.75 110 GLN A C 1
ATOM 911 O O . GLN A 1 110 ? 17.984 12.398 3.178 1 49.75 110 GLN A O 1
ATOM 916 N N . THR A 1 111 ? 18.359 12.484 5.297 1 51.25 111 THR A N 1
ATOM 917 C CA . THR A 1 111 ? 19.688 11.875 5.262 1 51.25 111 THR A CA 1
ATOM 918 C C . THR A 1 111 ? 19.609 10.453 4.699 1 51.25 111 THR A C 1
ATOM 920 O O . THR A 1 111 ? 20.641 9.867 4.336 1 51.25 111 THR A O 1
ATOM 923 N N . GLY A 1 112 ? 18.5 9.852 4.762 1 56.69 112 GLY A N 1
ATOM 924 C CA . GLY A 1 112 ? 18.438 8.461 4.367 1 56.69 112 GLY A CA 1
ATOM 925 C C . GLY A 1 112 ? 18.234 8.266 2.875 1 56.69 112 GLY A C 1
ATOM 926 O O . GLY A 1 112 ? 18.109 9.242 2.133 1 56.69 112 GLY A O 1
ATOM 927 N N . ASN A 1 113 ? 18.469 7.09 2.34 1 72.5 113 ASN A N 1
ATOM 928 C CA . ASN A 1 113 ? 18.203 6.625 0.984 1 72.5 113 ASN A CA 1
ATOM 929 C C . ASN A 1 113 ? 16.734 6.824 0.608 1 72.5 113 ASN A C 1
ATOM 931 O O . ASN A 1 113 ? 15.844 6.598 1.428 1 72.5 113 ASN A O 1
ATOM 935 N N . LYS A 1 114 ? 16.422 7.59 -0.414 1 77.31 114 LYS A N 1
ATOM 936 C CA . LYS A 1 114 ? 15.094 7.844 -0.957 1 77.31 114 LYS A CA 1
ATOM 937 C C . LYS A 1 114 ? 14.203 6.617 -0.802 1 77.31 114 LYS A C 1
ATOM 939 O O . LYS A 1 114 ? 13.023 6.742 -0.459 1 77.31 114 LYS A O 1
ATOM 944 N N . GLY A 1 115 ? 14.781 5.57 -0.895 1 83.06 115 GLY A N 1
ATOM 945 C CA . GLY A 1 115 ? 14.023 4.34 -0.763 1 83.06 115 GLY A CA 1
ATOM 946 C C . GLY A 1 115 ? 13.516 4.098 0.647 1 83.06 115 GLY A C 1
ATOM 947 O O . GLY A 1 115 ? 12.352 3.746 0.843 1 83.06 115 GLY A O 1
ATOM 948 N N . ASP A 1 116 ? 14.305 4.395 1.58 1 86.81 116 ASP A N 1
ATOM 949 C CA . ASP A 1 116 ? 13.938 4.184 2.977 1 86.81 116 ASP A CA 1
ATOM 950 C C . ASP A 1 116 ? 12.859 5.172 3.414 1 86.81 116 ASP A C 1
ATOM 952 O O . ASP A 1 116 ? 11.953 4.816 4.168 1 86.81 116 ASP A O 1
ATOM 956 N N . THR A 1 117 ? 13 6.355 2.924 1 86.06 117 THR A N 1
ATOM 957 C CA . THR A 1 117 ? 12.023 7.383 3.26 1 86.06 117 THR A CA 1
ATOM 958 C C . THR A 1 117 ? 10.648 7.016 2.711 1 86.06 117 THR A C 1
ATOM 960 O O . THR A 1 117 ? 9.641 7.117 3.42 1 86.06 117 THR A O 1
ATOM 963 N N . LEU A 1 118 ? 10.641 6.562 1.506 1 89 118 LEU A N 1
ATOM 964 C CA . LEU A 1 118 ? 9.375 6.16 0.892 1 89 118 LEU A CA 1
ATOM 965 C C . LEU A 1 118 ? 8.797 4.938 1.591 1 89 118 LEU A C 1
ATOM 967 O O . LEU A 1 118 ? 7.582 4.836 1.775 1 89 118 LEU A O 1
ATOM 971 N N . PHE A 1 119 ? 9.688 4.066 1.938 1 93.5 119 PHE A N 1
ATOM 972 C CA . PHE A 1 119 ? 9.25 2.869 2.641 1 93.5 119 PHE A CA 1
ATOM 973 C C . PHE A 1 119 ? 8.562 3.232 3.953 1 93.5 119 PHE A C 1
ATOM 975 O O . PHE A 1 119 ? 7.484 2.717 4.262 1 93.5 119 PHE A O 1
ATOM 982 N N . GLU A 1 120 ? 9.148 4.129 4.703 1 92.56 120 GLU A N 1
ATOM 983 C CA . GLU A 1 120 ? 8.578 4.535 5.984 1 92.56 120 GLU A CA 1
ATOM 984 C C . GLU A 1 120 ? 7.27 5.297 5.789 1 92.56 120 GLU A C 1
ATOM 986 O O . GLU A 1 120 ? 6.328 5.129 6.562 1 92.56 120 GLU A O 1
ATOM 991 N N . ARG A 1 121 ? 7.254 6.117 4.797 1 91.56 121 ARG A N 1
ATOM 992 C CA . ARG A 1 121 ? 6.016 6.812 4.469 1 91.56 121 ARG A CA 1
ATOM 993 C C . ARG A 1 121 ? 4.895 5.828 4.164 1 91.56 121 ARG A C 1
ATOM 995 O O . ARG A 1 121 ? 3.764 6.004 4.621 1 91.56 121 ARG A O 1
ATOM 1002 N N . GLY A 1 122 ? 5.223 4.848 3.4 1 94.75 122 GLY A N 1
ATOM 1003 C CA . GLY A 1 122 ? 4.258 3.799 3.113 1 94.75 122 GLY A CA 1
ATOM 1004 C C . GLY A 1 122 ? 3.764 3.086 4.355 1 94.75 122 GLY A C 1
ATOM 1005 O O . GLY A 1 122 ? 2.559 2.902 4.535 1 94.75 122 GLY A O 1
ATOM 1006 N N . ARG A 1 123 ? 4.691 2.725 5.195 1 95.5 123 ARG A N 1
ATOM 1007 C CA . ARG A 1 123 ? 4.34 2.035 6.434 1 95.5 123 ARG A CA 1
ATOM 1008 C C . ARG A 1 123 ? 3.377 2.867 7.27 1 95.5 123 ARG A C 1
ATOM 1010 O O . ARG A 1 123 ? 2.371 2.354 7.766 1 95.5 123 ARG A O 1
ATOM 1017 N N . GLN A 1 124 ? 3.66 4.145 7.402 1 94.31 124 GLN A N 1
ATOM 1018 C CA . GLN A 1 124 ? 2.824 5.031 8.203 1 94.31 124 GLN A CA 1
ATOM 1019 C C . GLN A 1 124 ? 1.436 5.18 7.594 1 94.31 124 GLN A C 1
ATOM 1021 O O . GLN A 1 124 ? 0.432 5.184 8.305 1 94.31 124 GLN A O 1
ATOM 1026 N N . SER A 1 125 ? 1.436 5.289 6.297 1 96.81 125 SER A N 1
ATOM 1027 C CA . SER A 1 125 ? 0.157 5.406 5.602 1 96.81 125 SER A CA 1
ATOM 1028 C C . SER A 1 125 ? -0.712 4.176 5.836 1 96.81 125 SER A C 1
ATOM 1030 O O . SER A 1 125 ? -1.908 4.297 6.109 1 96.81 125 SER A O 1
ATOM 1032 N N . ILE A 1 126 ? -0.096 3.02 5.734 1 97.94 126 ILE A N 1
ATOM 1033 C CA . ILE A 1 126 ? -0.843 1.778 5.91 1 97.94 126 ILE A CA 1
ATOM 1034 C C . ILE A 1 126 ? -1.352 1.683 7.348 1 97.94 126 ILE A C 1
ATOM 1036 O O . ILE A 1 126 ? -2.465 1.21 7.586 1 97.94 126 ILE A O 1
ATOM 1040 N N . LYS A 1 127 ? -0.549 2.123 8.312 1 96.5 127 LYS A N 1
ATOM 1041 C CA . LYS A 1 127 ? -1.002 2.131 9.703 1 96.5 127 LYS A CA 1
ATOM 1042 C C . LYS A 1 127 ? -2.273 2.961 9.859 1 96.5 127 LYS A C 1
ATOM 1044 O O . LYS A 1 127 ? -3.197 2.559 10.57 1 96.5 127 LYS A O 1
ATOM 1049 N N . HIS A 1 128 ? -2.279 4.113 9.211 1 97.06 128 HIS A N 1
ATOM 1050 C CA . HIS A 1 128 ? -3.475 4.949 9.25 1 97.06 128 HIS A CA 1
ATOM 1051 C C . HIS A 1 128 ? -4.676 4.219 8.656 1 97.06 128 HIS A C 1
ATOM 1053 O O . HIS A 1 128 ? -5.773 4.262 9.211 1 97.06 128 HIS A O 1
ATOM 1059 N N . LEU A 1 129 ? -4.504 3.559 7.547 1 97.69 129 LEU A N 1
ATOM 1060 C CA . LEU A 1 129 ? -5.602 2.863 6.883 1 97.69 129 LEU A CA 1
ATOM 1061 C C . LEU A 1 129 ? -6.129 1.729 7.754 1 97.69 129 LEU A C 1
ATOM 1063 O O . LEU A 1 129 ? -7.34 1.506 7.82 1 97.69 129 LEU A O 1
ATOM 1067 N N . LEU A 1 130 ? -5.207 0.99 8.406 1 97.31 130 LEU A N 1
ATOM 1068 C CA . LEU A 1 130 ? -5.609 -0.076 9.32 1 97.31 130 LEU A CA 1
ATOM 1069 C C . LEU A 1 130 ? -6.461 0.474 10.461 1 97.31 130 LEU A C 1
ATOM 1071 O O . LEU A 1 130 ? -7.488 -0.112 10.812 1 97.31 130 LEU A O 1
ATOM 1075 N N . ARG A 1 131 ? -6.07 1.628 11.016 1 96.06 131 ARG A N 1
ATOM 1076 C CA . ARG A 1 131 ? -6.812 2.246 12.117 1 96.06 131 ARG A CA 1
ATOM 1077 C C . ARG A 1 131 ? -8.195 2.701 11.656 1 96.06 131 ARG A C 1
ATOM 1079 O O . ARG A 1 131 ? -9.188 2.486 12.352 1 96.06 131 ARG A O 1
ATOM 1086 N N . VAL A 1 132 ? -8.219 3.324 10.5 1 96 132 VAL A N 1
ATOM 1087 C CA . VAL A 1 132 ? -9.484 3.828 9.977 1 96 132 VAL A CA 1
ATOM 1088 C C . VAL A 1 132 ? -10.461 2.67 9.781 1 96 132 VAL A C 1
ATOM 1090 O O . VAL A 1 132 ? -11.617 2.744 10.211 1 96 132 VAL A O 1
ATOM 1093 N N . LYS A 1 133 ? -10 1.624 9.102 1 95.25 133 LYS A N 1
ATOM 1094 C CA . LYS A 1 133 ? -10.875 0.473 8.898 1 95.25 133 LYS A CA 1
ATOM 1095 C C . LYS A 1 133 ? -11.406 -0.054 10.227 1 95.25 133 LYS A C 1
ATOM 1097 O O . LYS A 1 133 ? -12.609 -0.288 10.375 1 95.25 133 LYS A O 1
ATOM 1102 N N . LYS A 1 134 ? -10.523 -0.208 11.203 1 94.75 134 LYS A N 1
ATOM 1103 C CA . LYS A 1 134 ? -10.906 -0.759 12.508 1 94.75 134 LYS A CA 1
ATOM 1104 C C . LYS A 1 134 ? -11.938 0.124 13.195 1 94.75 134 LYS A C 1
ATOM 1106 O O . LYS A 1 134 ? -12.883 -0.379 13.805 1 94.75 134 LYS A O 1
ATOM 1111 N N . LEU A 1 135 ? -11.766 1.396 13.117 1 94.19 135 LEU A N 1
ATOM 1112 C CA . LEU A 1 135 ? -12.602 2.346 13.844 1 94.19 135 LEU A CA 1
ATOM 1113 C C . LEU A 1 135 ? -13.945 2.537 13.156 1 94.19 135 LEU A C 1
ATOM 1115 O O . LEU A 1 135 ? -14.961 2.777 13.812 1 94.19 135 LEU A O 1
ATOM 1119 N N . VAL A 1 136 ? -13.992 2.412 11.828 1 93.38 136 VAL A N 1
ATOM 1120 C CA . VAL A 1 136 ? -15.188 2.736 11.055 1 93.38 136 VAL A CA 1
ATOM 1121 C C . VAL A 1 136 ? -16.031 1.478 10.844 1 93.38 136 VAL A C 1
ATOM 1123 O O . VAL A 1 136 ? -17.25 1.549 10.773 1 93.38 136 VAL A O 1
ATOM 1126 N N . GLU A 1 137 ? -15.406 0.33 10.766 1 93.19 137 GLU A N 1
ATOM 1127 C CA . GLU A 1 137 ? -16.016 -0.937 10.375 1 93.19 137 GLU A CA 1
ATOM 1128 C C . GLU A 1 137 ? -17.234 -1.245 11.234 1 93.19 137 GLU A C 1
ATOM 1130 O O . GLU A 1 137 ? -18.266 -1.709 10.727 1 93.19 137 GLU A O 1
ATOM 1135 N N . PRO A 1 138 ? -17.234 -0.949 12.531 1 92.75 138 PRO A N 1
ATOM 1136 C CA . PRO A 1 138 ? -18.391 -1.274 13.367 1 92.75 138 PRO A CA 1
ATOM 1137 C C . PRO A 1 138 ? -19.594 -0.391 13.062 1 92.75 138 PRO A C 1
ATOM 1139 O O . PRO A 1 138 ? -20.719 -0.691 13.492 1 92.75 138 PRO A O 1
ATOM 1142 N N . HIS A 1 139 ? -19.453 0.633 12.281 1 91.81 139 HIS A N 1
ATOM 1143 C CA . HIS A 1 139 ? -20.5 1.643 12.195 1 91.81 139 HIS A CA 1
ATOM 1144 C C . HIS A 1 139 ? -21.094 1.701 10.797 1 91.81 139 HIS A C 1
ATOM 1146 O O . HIS A 1 139 ? -22.047 2.447 10.555 1 91.81 139 HIS A O 1
ATOM 1152 N N . THR A 1 140 ? -20.547 0.915 9.867 1 89.62 140 THR A N 1
ATOM 1153 C CA . THR A 1 140 ? -21.094 0.96 8.516 1 89.62 140 THR A CA 1
ATOM 1154 C C . THR A 1 140 ? -20.828 -0.35 7.777 1 89.62 140 THR A C 1
ATOM 1156 O O . THR A 1 140 ? -19.844 -1.034 8.055 1 89.62 140 THR A O 1
ATOM 1159 N N . THR A 1 141 ? -21.641 -0.625 6.797 1 87.19 141 THR A N 1
ATOM 1160 C CA . THR A 1 141 ? -21.438 -1.766 5.906 1 87.19 141 THR A CA 1
ATOM 1161 C C . THR A 1 141 ? -21.094 -1.301 4.5 1 87.19 141 THR A C 1
ATOM 1163 O O . THR A 1 141 ? -20.844 -2.121 3.613 1 87.19 141 THR A O 1
ATOM 1166 N N . GLU A 1 142 ? -21.109 0.017 4.379 1 87.75 142 GLU A N 1
ATOM 1167 C CA . GLU A 1 142 ? -20.75 0.593 3.084 1 87.75 142 GLU A CA 1
ATOM 1168 C C . GLU A 1 142 ? -19.25 0.525 2.838 1 87.75 142 GLU A C 1
ATOM 1170 O O . GLU A 1 142 ? -18.484 0.225 3.752 1 87.75 142 GLU A O 1
ATOM 1175 N N . GLN A 1 143 ? -18.953 0.749 1.599 1 90.69 143 GLN A N 1
ATOM 1176 C CA . GLN A 1 143 ? -17.531 0.975 1.309 1 90.69 143 GLN A CA 1
ATOM 1177 C C . GLN A 1 143 ? -17 2.188 2.068 1 90.69 143 GLN A C 1
ATOM 1179 O O . GLN A 1 143 ? -17.672 3.215 2.156 1 90.69 143 GLN A O 1
ATOM 1184 N N . PHE A 1 144 ? -15.875 2.023 2.623 1 94.44 144 PHE A N 1
ATOM 1185 C CA . PHE A 1 144 ? -15.297 3.111 3.4 1 94.44 144 PHE A CA 1
ATOM 1186 C C . PHE A 1 144 ? -14.883 4.266 2.494 1 94.44 144 PHE A C 1
ATOM 1188 O O . PHE A 1 144 ? -14.094 4.078 1.565 1 94.44 144 PHE A O 1
ATOM 1195 N N . ARG A 1 145 ? -15.406 5.434 2.758 1 95.88 145 ARG A N 1
ATOM 1196 C CA . ARG A 1 145 ? -15.047 6.656 2.047 1 95.88 145 ARG A CA 1
ATOM 1197 C C . ARG A 1 145 ? -14.078 7.504 2.871 1 95.88 145 ARG A C 1
ATOM 1199 O O . ARG A 1 145 ? -14.336 7.789 4.043 1 95.88 145 ARG A O 1
ATOM 1206 N N . ILE A 1 146 ? -12.922 7.883 2.254 1 97.56 146 ILE A N 1
ATOM 1207 C CA . ILE A 1 146 ? -11.938 8.688 2.965 1 97.56 146 ILE A CA 1
ATOM 1208 C C . ILE A 1 146 ? -11.617 9.945 2.164 1 97.56 146 ILE A C 1
ATOM 1210 O O . ILE A 1 146 ? -11.516 9.898 0.936 1 97.56 146 ILE A O 1
ATOM 1214 N N . LEU A 1 147 ? -11.555 11.039 2.852 1 97.56 147 LEU A N 1
ATOM 1215 C CA . LEU A 1 147 ? -11.164 12.336 2.297 1 97.56 147 LEU A CA 1
ATOM 1216 C C . LEU A 1 147 ? -9.805 12.766 2.838 1 97.56 147 LEU A C 1
ATOM 1218 O O . LEU A 1 147 ? -9.578 12.742 4.051 1 97.56 147 LEU A O 1
ATOM 1222 N N . ASP A 1 148 ? -8.898 13 1.929 1 97.62 148 ASP A N 1
ATOM 1223 C CA . ASP A 1 148 ? -7.617 13.602 2.285 1 97.62 148 ASP A CA 1
ATOM 1224 C C . ASP A 1 148 ? -7.598 15.094 1.968 1 97.62 148 ASP A C 1
ATOM 1226 O O . ASP A 1 148 ? -7.484 15.484 0.804 1 97.62 148 ASP A O 1
ATOM 1230 N N . TYR A 1 149 ? -7.797 15.938 3.025 1 96.31 149 TYR A N 1
ATOM 1231 C CA . TYR A 1 149 ? -7.773 17.391 2.887 1 96.31 149 TYR A CA 1
ATOM 1232 C C . TYR A 1 149 ? -6.34 17.906 2.807 1 96.31 149 TYR A C 1
ATOM 1234 O O . TYR A 1 149 ? -5.59 17.828 3.781 1 96.31 149 TYR A O 1
ATOM 1242 N N . GLY A 1 150 ? -5.957 18.469 1.727 1 92.75 150 GLY A N 1
ATOM 1243 C CA . GLY A 1 150 ? -4.559 18.719 1.434 1 92.75 150 GLY A CA 1
ATOM 1244 C C . GLY A 1 150 ? -3.812 17.484 0.955 1 92.75 150 GLY A C 1
ATOM 1245 O O . GLY A 1 150 ? -2.756 17.141 1.492 1 92.75 150 GLY A O 1
ATOM 1246 N N . CYS A 1 151 ? -4.316 16.875 -0.112 1 92.88 151 CYS A N 1
ATOM 1247 C CA . CYS A 1 151 ? -3.875 15.531 -0.492 1 92.88 151 CYS A CA 1
ATOM 1248 C C . CYS A 1 151 ? -2.572 15.594 -1.279 1 92.88 151 CYS A C 1
ATOM 1250 O O . CYS A 1 151 ? -1.925 14.562 -1.495 1 92.88 151 CYS A O 1
ATOM 1252 N N . GLY A 1 152 ? -2.141 16.828 -1.677 1 85 152 GLY A N 1
ATOM 1253 C CA . GLY A 1 152 ? -0.931 16.922 -2.477 1 85 152 GLY A CA 1
ATOM 1254 C C . GLY A 1 152 ? -0.981 16.094 -3.744 1 85 152 GLY A C 1
ATOM 1255 O O . GLY A 1 152 ? -1.936 16.188 -4.52 1 85 152 GLY A O 1
ATOM 1256 N N . ASP A 1 153 ? -0.033 15.227 -3.9 1 80.06 153 ASP A N 1
ATOM 1257 C CA . ASP A 1 153 ? 0.034 14.414 -5.113 1 80.06 153 ASP A CA 1
ATOM 1258 C C . ASP A 1 153 ? -0.827 13.164 -4.98 1 80.06 153 ASP A C 1
ATOM 1260 O O . ASP A 1 153 ? -0.821 12.305 -5.867 1 80.06 153 ASP A O 1
ATOM 1264 N N . GLY A 1 154 ? -1.452 13.023 -3.898 1 89.94 154 GLY A N 1
ATOM 1265 C CA . GLY A 1 154 ? -2.416 11.945 -3.75 1 89.94 154 GLY A CA 1
ATOM 1266 C C . GLY A 1 154 ? -1.789 10.641 -3.295 1 89.94 154 GLY A C 1
ATOM 1267 O O . GLY A 1 154 ? -2.414 9.586 -3.383 1 89.94 154 GLY A O 1
ATOM 1268 N N . TYR A 1 155 ? -0.586 10.672 -2.775 1 89.12 155 TYR A N 1
ATOM 1269 C CA . TYR A 1 155 ? 0.147 9.469 -2.379 1 89.12 155 TYR A CA 1
ATOM 1270 C C . TYR A 1 155 ? -0.677 8.617 -1.42 1 89.12 155 TYR A C 1
ATOM 1272 O O . TYR A 1 155 ? -0.894 7.434 -1.665 1 89.12 155 TYR A O 1
ATOM 1280 N N . PHE A 1 156 ? -1.18 9.234 -0.381 1 94.75 156 PHE A N 1
ATOM 1281 C CA . PHE A 1 156 ? -1.964 8.531 0.63 1 94.75 156 PHE A CA 1
ATOM 1282 C C . PHE A 1 156 ? -3.232 7.949 0.022 1 94.75 156 PHE A C 1
ATOM 1284 O O . PHE A 1 156 ? -3.604 6.812 0.319 1 94.75 156 PHE A O 1
ATOM 1291 N N . LEU A 1 157 ? -3.836 8.703 -0.822 1 96.12 157 LEU A N 1
ATOM 1292 C CA . LEU A 1 157 ? -5.098 8.297 -1.434 1 96.12 157 LEU A CA 1
ATOM 1293 C C . LEU A 1 157 ? -4.887 7.137 -2.398 1 96.12 157 LEU A C 1
ATOM 1295 O O . LEU A 1 157 ? -5.75 6.27 -2.533 1 96.12 157 LEU A O 1
ATOM 1299 N N . CYS A 1 158 ? -3.799 7.145 -3.055 1 92.31 158 CYS A N 1
ATOM 1300 C CA . CYS A 1 158 ? -3.492 6.027 -3.941 1 92.31 158 CYS A CA 1
ATOM 1301 C C . CYS A 1 158 ? -3.396 4.723 -3.162 1 92.31 158 CYS A C 1
ATOM 1303 O O . CYS A 1 158 ? -3.99 3.717 -3.553 1 92.31 158 CYS A O 1
ATOM 1305 N N . LEU A 1 159 ? -2.701 4.75 -2.078 1 95 159 LEU A N 1
ATOM 1306 C CA . LEU A 1 159 ? -2.598 3.568 -1.23 1 95 159 LEU A CA 1
ATOM 1307 C C . LEU A 1 159 ? -3.969 3.15 -0.709 1 95 159 LEU A C 1
ATOM 1309 O O . LEU A 1 159 ? -4.309 1.966 -0.729 1 95 159 LEU A O 1
ATOM 1313 N N . ALA A 1 160 ? -4.723 4.145 -0.293 1 96.94 160 ALA A N 1
ATOM 1314 C CA . ALA A 1 160 ? -6.062 3.861 0.214 1 96.94 160 ALA A CA 1
ATOM 1315 C C . ALA A 1 160 ? -6.926 3.197 -0.856 1 96.94 160 ALA A C 1
ATOM 1317 O O . ALA A 1 160 ? -7.672 2.262 -0.566 1 96.94 160 ALA A O 1
ATOM 1318 N N . LYS A 1 161 ? -6.797 3.684 -2.027 1 93.62 161 LYS A N 1
ATOM 1319 C CA . LYS A 1 161 ? -7.555 3.125 -3.145 1 93.62 161 LYS A CA 1
ATOM 1320 C C . LYS A 1 161 ? -7.203 1.656 -3.365 1 93.62 161 LYS A C 1
ATOM 1322 O O . LYS A 1 161 ? -8.094 0.824 -3.561 1 93.62 161 LYS A O 1
ATOM 1327 N N . PHE A 1 162 ? -5.98 1.344 -3.295 1 91.31 162 PHE A N 1
ATOM 1328 C CA . PHE A 1 162 ? -5.523 -0.029 -3.477 1 91.31 162 PHE A CA 1
ATOM 1329 C C . PHE A 1 162 ? -6.016 -0.917 -2.34 1 91.31 162 PHE A C 1
ATOM 1331 O O . PHE A 1 162 ? -6.148 -2.131 -2.506 1 91.31 162 PHE A O 1
ATOM 1338 N N . PHE A 1 163 ? -6.285 -0.315 -1.225 1 94.19 163 PHE A N 1
ATOM 1339 C CA . PHE A 1 163 ? -6.801 -1.064 -0.085 1 94.19 163 PHE A CA 1
ATOM 1340 C C . PHE A 1 163 ? -8.328 -1.103 -0.107 1 94.19 163 PHE A C 1
ATOM 1342 O O . PHE A 1 163 ? -8.953 -1.54 0.857 1 94.19 163 PHE A O 1
ATOM 1349 N N . GLY A 1 164 ? -8.961 -0.576 -1.173 1 92.69 164 GLY A N 1
ATOM 1350 C CA . GLY A 1 164 ? -10.391 -0.762 -1.402 1 92.69 164 GLY A CA 1
ATOM 1351 C C . GLY A 1 164 ? -11.227 0.392 -0.892 1 92.69 164 GLY A C 1
ATOM 1352 O O . GLY A 1 164 ? -12.461 0.322 -0.906 1 92.69 164 GLY A O 1
ATOM 1353 N N . PHE A 1 165 ? -10.625 1.482 -0.436 1 95.38 165 PHE A N 1
ATOM 1354 C CA . PHE A 1 165 ? -11.367 2.662 -0.007 1 95.38 165 PHE A CA 1
ATOM 1355 C C . PHE A 1 165 ? -11.891 3.441 -1.21 1 95.38 165 PHE A C 1
ATOM 1357 O O . PHE A 1 165 ? -11.281 3.41 -2.283 1 95.38 165 PHE A O 1
ATOM 1364 N N . ASP A 1 166 ? -13.016 4.02 -1.03 1 94.75 166 ASP A N 1
ATOM 1365 C CA . ASP A 1 166 ? -13.445 5.098 -1.914 1 94.75 166 ASP A CA 1
ATOM 1366 C C . ASP A 1 166 ? -12.805 6.426 -1.515 1 94.75 166 ASP A C 1
ATOM 1368 O O . ASP A 1 166 ? -12.945 6.871 -0.374 1 94.75 166 ASP A O 1
ATOM 1372 N N . VAL A 1 167 ? -12.031 7.023 -2.479 1 96.44 167 VAL A N 1
ATOM 1373 C CA . VAL A 1 167 ? -11.102 8.062 -2.045 1 96.44 167 VAL A CA 1
ATOM 1374 C C . VAL A 1 167 ? -11.469 9.391 -2.707 1 96.44 167 VAL A C 1
ATOM 1376 O O . VAL A 1 167 ? -11.867 9.422 -3.875 1 96.44 167 VAL A O 1
ATOM 1379 N N . TYR A 1 168 ? -11.312 10.469 -1.935 1 95.56 168 TYR A N 1
ATOM 1380 C CA . TYR A 1 168 ? -11.484 11.852 -2.371 1 95.56 168 TYR A CA 1
ATOM 1381 C C . TYR A 1 168 ? -10.359 12.734 -1.839 1 95.56 168 TYR A C 1
ATOM 1383 O O . TYR A 1 168 ? -9.883 12.539 -0.721 1 95.56 168 TYR A O 1
ATOM 1391 N N . GLY A 1 169 ? -9.953 13.617 -2.648 1 95.69 169 GLY A N 1
ATOM 1392 C CA . GLY A 1 169 ? -8.922 14.555 -2.225 1 95.69 169 GLY A CA 1
ATOM 1393 C C . GLY A 1 169 ? -9.328 16 -2.395 1 95.69 169 GLY A C 1
ATOM 1394 O O . GLY A 1 169 ? -10.164 16.328 -3.246 1 95.69 169 GLY A O 1
ATOM 1395 N N . ILE A 1 170 ? -8.82 16.859 -1.563 1 93.38 170 ILE A N 1
ATOM 1396 C CA . ILE A 1 170 ? -8.898 18.312 -1.711 1 93.38 170 ILE A CA 1
ATOM 1397 C C . ILE A 1 170 ? -7.488 18.906 -1.711 1 93.38 170 ILE A C 1
ATOM 1399 O O . ILE A 1 170 ? -6.668 18.578 -0.851 1 93.38 170 ILE A O 1
ATOM 1403 N N . ASP A 1 171 ? -7.223 19.656 -2.691 1 89.31 171 ASP A N 1
ATOM 1404 C CA . ASP A 1 171 ? -5.98 20.422 -2.721 1 89.31 171 ASP A CA 1
ATOM 1405 C C . ASP A 1 171 ? -6.148 21.703 -3.516 1 89.31 171 ASP A C 1
ATOM 1407 O O . ASP A 1 171 ? -6.828 21.734 -4.547 1 89.31 171 ASP A O 1
ATOM 1411 N N . PHE A 1 172 ? -5.426 22.719 -3.01 1 81.31 172 PHE A N 1
ATOM 1412 C CA . PHE A 1 172 ? -5.566 24.031 -3.621 1 81.31 172 PHE A CA 1
ATOM 1413 C C . PHE A 1 172 ? -4.734 24.125 -4.895 1 81.31 172 PHE A C 1
ATOM 1415 O O . PHE A 1 172 ? -5.016 24.953 -5.762 1 81.31 172 PHE A O 1
ATOM 1422 N N . SER A 1 173 ? -3.689 23.328 -4.906 1 77.25 173 SER A N 1
ATOM 1423 C CA . SER A 1 173 ? -2.801 23.391 -6.059 1 77.25 173 SER A CA 1
ATOM 1424 C C . SER A 1 173 ? -3.395 22.641 -7.254 1 77.25 173 SER A C 1
ATOM 1426 O O . SER A 1 173 ? -3.588 21.422 -7.199 1 77.25 173 SER A O 1
ATOM 1428 N N . ARG A 1 174 ? -3.57 23.359 -8.281 1 74.88 174 ARG A N 1
ATOM 1429 C CA . ARG A 1 174 ? -4.109 22.75 -9.5 1 74.88 174 ARG A CA 1
ATOM 1430 C C . ARG A 1 174 ? -3.137 21.75 -10.094 1 74.88 174 ARG A C 1
ATOM 1432 O O . ARG A 1 174 ? -3.547 20.672 -10.555 1 74.88 174 ARG A O 1
ATOM 1439 N N . ARG A 1 175 ? -1.925 22.094 -9.969 1 73.88 175 ARG A N 1
ATOM 1440 C CA . ARG A 1 175 ? -0.902 21.234 -10.547 1 73.88 175 ARG A CA 1
ATOM 1441 C C . ARG A 1 175 ? -0.853 19.891 -9.812 1 73.88 175 ARG A C 1
ATOM 1443 O O . ARG A 1 175 ? -0.793 18.828 -10.453 1 73.88 175 ARG A O 1
ATOM 1450 N N . ARG A 1 176 ? -0.896 19.953 -8.547 1 77.44 176 ARG A N 1
ATOM 1451 C CA . ARG A 1 176 ? -0.857 18.719 -7.758 1 77.44 176 ARG A CA 1
ATOM 1452 C C . ARG A 1 176 ? -2.139 17.906 -7.941 1 77.44 176 ARG A C 1
ATOM 1454 O O . ARG A 1 176 ? -2.094 16.688 -8.047 1 77.44 176 ARG A O 1
ATOM 1461 N N . SER A 1 177 ? -3.186 18.656 -8.117 1 78.06 177 SER A N 1
ATOM 1462 C CA . SER A 1 177 ? -4.477 18.016 -8.336 1 78.06 177 SER A CA 1
ATOM 1463 C C . SER A 1 177 ? -4.504 17.266 -9.664 1 78.06 177 SER A C 1
ATOM 1465 O O . SER A 1 177 ? -5.09 16.188 -9.766 1 78.06 177 SER A O 1
ATOM 1467 N N . GLU A 1 178 ? -3.846 17.812 -10.586 1 80.62 178 GLU A N 1
ATOM 1468 C CA . GLU A 1 178 ? -3.793 17.172 -11.898 1 80.62 178 GLU A CA 1
ATOM 1469 C C . GLU A 1 178 ? -2.979 15.891 -11.852 1 80.62 178 GLU A C 1
ATOM 1471 O O . GLU A 1 178 ? -3.346 14.891 -12.477 1 80.62 178 GLU A O 1
ATOM 1476 N N . ARG A 1 179 ? -2.002 15.945 -11.102 1 78.62 179 ARG A N 1
ATOM 1477 C CA . ARG A 1 179 ? -1.177 14.75 -10.953 1 78.62 179 ARG A CA 1
ATOM 1478 C C . ARG A 1 179 ? -1.947 13.633 -10.25 1 78.62 179 ARG A C 1
ATOM 1480 O O . ARG A 1 179 ? -1.888 12.477 -10.664 1 78.62 179 ARG A O 1
ATOM 1487 N N . ALA A 1 180 ? -2.617 14.031 -9.227 1 83.88 180 ALA A N 1
ATOM 1488 C CA . ALA A 1 180 ? -3.426 13.062 -8.5 1 83.88 180 ALA A CA 1
ATOM 1489 C C . ALA A 1 180 ? -4.531 12.484 -9.383 1 83.88 180 ALA A C 1
ATOM 1491 O O . ALA A 1 180 ? -4.824 11.289 -9.328 1 83.88 180 ALA A O 1
ATOM 1492 N N . ALA A 1 181 ? -5.02 13.305 -10.234 1 80.81 181 ALA A N 1
ATOM 1493 C CA . ALA A 1 181 ? -6.094 12.883 -11.125 1 80.81 181 ALA A CA 1
ATOM 1494 C C . ALA A 1 181 ? -5.59 11.859 -12.141 1 80.81 181 ALA A C 1
ATOM 1496 O O . ALA A 1 181 ? -6.32 10.938 -12.516 1 80.81 181 ALA A O 1
ATOM 1497 N N . LYS A 1 182 ? -4.391 12.031 -12.523 1 77.81 182 LYS A N 1
ATOM 1498 C CA . LYS A 1 182 ? -3.797 11.086 -13.461 1 77.81 182 LYS A CA 1
ATOM 1499 C C . LYS A 1 182 ? -3.697 9.695 -12.844 1 77.81 182 LYS A C 1
ATOM 1501 O O . LYS A 1 182 ? -3.662 8.695 -13.562 1 77.81 182 LYS A O 1
ATOM 1506 N N . MET A 1 183 ? -3.719 9.695 -11.586 1 79 183 MET A N 1
ATOM 1507 C CA . MET A 1 183 ? -3.658 8.414 -10.898 1 79 183 MET A CA 1
ATOM 1508 C C . MET A 1 183 ? -5.059 7.887 -10.602 1 79 183 MET A C 1
ATOM 1510 O O . MET A 1 183 ? -5.219 6.898 -9.883 1 79 183 MET A O 1
ATOM 1514 N N . GLY A 1 184 ? -6.07 8.562 -11.047 1 82.44 184 GLY A N 1
ATOM 1515 C CA . GLY A 1 184 ? -7.445 8.117 -10.906 1 82.44 184 GLY A CA 1
ATOM 1516 C C . GLY A 1 184 ? -8.086 8.57 -9.609 1 82.44 184 GLY A C 1
ATOM 1517 O O . GLY A 1 184 ? -9.07 7.977 -9.148 1 82.44 184 GLY A O 1
ATOM 1518 N N . ILE A 1 185 ? -7.516 9.523 -9 1 89.31 185 ILE A N 1
ATOM 1519 C CA . ILE A 1 185 ? -8.062 10.055 -7.758 1 89.31 185 ILE A CA 1
ATOM 1520 C C . ILE A 1 185 ? -8.938 11.266 -8.055 1 89.31 185 ILE A C 1
ATOM 1522 O O . ILE A 1 185 ? -8.555 12.148 -8.836 1 89.31 185 ILE A O 1
ATOM 1526 N N . SER A 1 186 ? -10.086 11.328 -7.496 1 90.44 186 SER A N 1
ATOM 1527 C CA . SER A 1 186 ? -10.945 12.5 -7.598 1 90.44 186 SER A CA 1
ATOM 1528 C C . SER A 1 186 ? -10.5 13.594 -6.633 1 90.44 186 SER A C 1
ATOM 1530 O O . SER A 1 186 ? -10.625 13.445 -5.414 1 90.44 186 SER A O 1
ATOM 1532 N N . VAL A 1 187 ? -9.984 14.656 -7.199 1 92.31 187 VAL A N 1
ATOM 1533 C CA . VAL A 1 187 ? -9.484 15.75 -6.375 1 92.31 187 VAL A CA 1
ATOM 1534 C C . VAL A 1 187 ? -10.312 17 -6.637 1 92.31 187 VAL A C 1
ATOM 1536 O O . VAL A 1 187 ? -10.57 17.359 -7.789 1 92.31 187 VAL A O 1
ATOM 1539 N N . PHE A 1 188 ? -10.727 17.609 -5.59 1 91.19 188 PHE A N 1
ATOM 1540 C CA . PHE A 1 188 ? -11.484 18.859 -5.641 1 91.19 188 PHE A CA 1
ATOM 1541 C C . PHE A 1 188 ? -10.648 20.031 -5.141 1 91.19 188 PHE A C 1
ATOM 1543 O O . PHE A 1 188 ? -9.695 19.828 -4.387 1 91.19 188 PHE A O 1
ATOM 1550 N N . ASN A 1 189 ? -11.023 21.203 -5.496 1 87.25 189 ASN A N 1
ATOM 1551 C CA . ASN A 1 189 ? -10.25 22.375 -5.121 1 87.25 189 ASN A CA 1
ATOM 1552 C C . ASN A 1 189 ? -10.547 22.812 -3.691 1 87.25 189 ASN A C 1
ATOM 1554 O O . ASN A 1 189 ? -9.703 23.422 -3.033 1 87.25 189 ASN A O 1
ATOM 1558 N N . ASN A 1 190 ? -11.727 22.594 -3.34 1 88.12 190 ASN A N 1
ATOM 1559 C CA . ASN A 1 190 ? -12.164 22.953 -1.993 1 88.12 190 ASN A CA 1
ATOM 1560 C C . ASN A 1 190 ? -13.367 22.125 -1.552 1 88.12 190 ASN A C 1
ATOM 1562 O O . ASN A 1 190 ? -13.844 21.266 -2.303 1 88.12 190 ASN A O 1
ATOM 1566 N N . LEU A 1 191 ? -13.766 22.375 -0.309 1 88.19 191 LEU A N 1
ATOM 156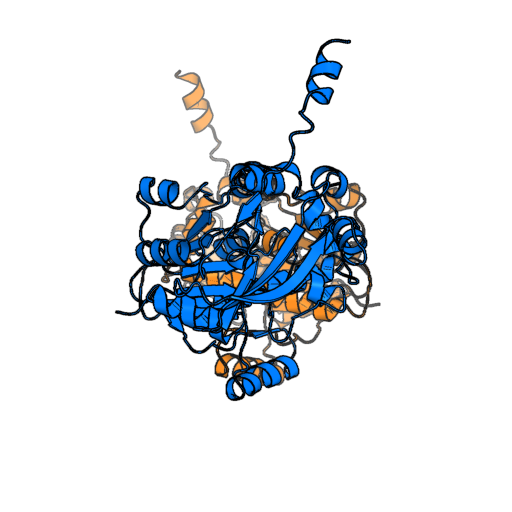7 C CA . LEU A 1 191 ? -14.859 21.609 0.263 1 88.19 191 LEU A CA 1
ATOM 1568 C C . LEU A 1 191 ? -16.172 21.922 -0.443 1 88.19 191 LEU A C 1
ATOM 1570 O O . LEU A 1 191 ? -17.031 21.047 -0.598 1 88.19 191 LEU A O 1
ATOM 1574 N N . GLU A 1 192 ? -16.344 23.125 -0.892 1 88.31 192 GLU A N 1
ATOM 1575 C CA . GLU A 1 192 ? -17.562 23.5 -1.603 1 88.31 192 GLU A CA 1
ATOM 1576 C C . GLU A 1 192 ? -17.719 22.719 -2.9 1 88.31 192 GLU A C 1
ATOM 1578 O O . GLU A 1 192 ? -18.812 22.281 -3.24 1 88.31 192 GLU A O 1
ATOM 1583 N N . ALA A 1 193 ? -16.625 22.594 -3.541 1 88.06 193 ALA A N 1
ATOM 1584 C CA . ALA A 1 193 ? -16.641 21.812 -4.773 1 88.06 193 ALA A CA 1
ATOM 1585 C C . ALA A 1 193 ? -17 20.359 -4.496 1 88.06 193 ALA A C 1
ATOM 1587 O O . ALA A 1 193 ? -17.734 19.734 -5.27 1 88.06 193 ALA A O 1
ATOM 1588 N N . LEU A 1 194 ? -16.469 19.844 -3.438 1 90.12 194 LEU A N 1
ATOM 1589 C CA . LEU A 1 194 ? -16.797 18.484 -3.035 1 90.12 194 LEU A CA 1
ATOM 1590 C C . LEU A 1 194 ? -18.281 18.328 -2.752 1 90.12 194 LEU A C 1
ATOM 1592 O O . LEU A 1 194 ? -18.922 17.375 -3.213 1 90.12 194 LEU A O 1
ATOM 1596 N N . GLU A 1 195 ? -18.828 19.219 -2.041 1 87.69 195 GLU A N 1
ATOM 1597 C CA . GLU A 1 195 ? -20.25 19.219 -1.706 1 87.69 195 GLU A CA 1
ATOM 1598 C C . GLU A 1 195 ? -21.125 19.297 -2.961 1 87.69 195 GLU A C 1
ATOM 1600 O O . GLU A 1 195 ? -22.141 18.625 -3.057 1 87.69 195 GLU A O 1
ATOM 1605 N N . SER A 1 196 ? -20.719 20.078 -3.861 1 88.88 196 SER A N 1
ATOM 1606 C CA . SER A 1 196 ? -21.469 20.266 -5.098 1 88.88 196 SER A CA 1
ATOM 1607 C C . SER A 1 196 ? -21.516 18.984 -5.922 1 88.88 196 SER A C 1
ATOM 1609 O O . SER A 1 196 ? -22.453 18.781 -6.707 1 88.88 196 SER A O 1
ATOM 1611 N N . ALA A 1 197 ? -20.547 18.203 -5.754 1 88.31 197 ALA A N 1
ATOM 1612 C CA . ALA A 1 197 ? -20.484 16.953 -6.492 1 88.31 197 ALA A CA 1
ATOM 1613 C C . ALA A 1 197 ? -21.438 15.914 -5.898 1 88.31 197 ALA A C 1
ATOM 1615 O O . ALA A 1 197 ? -21.578 14.812 -6.426 1 88.31 197 ALA A O 1
ATOM 1616 N N . GLN A 1 198 ? -22.172 16.219 -4.863 1 85.88 198 GLN A N 1
ATOM 1617 C CA . GLN A 1 198 ? -23.172 15.398 -4.215 1 85.88 198 GLN A CA 1
ATOM 1618 C C . GLN A 1 198 ? -22.609 14.047 -3.793 1 85.88 198 GLN A C 1
ATOM 1620 O O . GLN A 1 198 ? -23.219 13.008 -4.004 1 85.88 198 GLN A O 1
ATOM 1625 N N . ILE A 1 199 ? -21.453 14.102 -3.338 1 83.31 199 ILE A N 1
ATOM 1626 C CA . ILE A 1 199 ? -20.844 12.891 -2.807 1 83.31 199 ILE A CA 1
ATOM 1627 C C . ILE A 1 199 ? -21.422 12.594 -1.42 1 83.31 199 ILE A C 1
ATOM 1629 O O . ILE A 1 199 ? -21.766 13.508 -0.674 1 83.31 199 ILE A O 1
ATOM 1633 N N . ASN A 1 200 ? -21.562 11.32 -1.128 1 86.88 200 ASN A N 1
ATOM 1634 C CA . ASN A 1 200 ? -21.984 10.93 0.214 1 86.88 200 ASN A CA 1
ATOM 1635 C C . ASN A 1 200 ? -20.969 11.383 1.271 1 86.88 200 ASN A C 1
ATOM 1637 O O . ASN A 1 200 ? -19.812 11.633 0.957 1 86.88 200 ASN A O 1
ATOM 1641 N N . LYS A 1 201 ? -21.5 11.531 2.461 1 94.31 201 LYS A N 1
ATOM 1642 C CA . LYS A 1 201 ? -20.594 11.844 3.568 1 94.31 201 LYS A CA 1
ATOM 1643 C C . LYS A 1 201 ? -19.484 10.805 3.674 1 94.31 201 LYS A C 1
ATOM 1645 O O . LYS A 1 201 ? -19.719 9.617 3.459 1 94.31 201 LYS A O 1
ATOM 1650 N N . VAL A 1 202 ? -18.359 11.273 4.004 1 96.44 202 VAL A N 1
ATOM 1651 C CA . VAL A 1 202 ? -17.203 10.383 4.082 1 96.44 202 VAL A CA 1
ATOM 1652 C C . VAL A 1 202 ? -17.094 9.805 5.492 1 96.44 202 VAL A C 1
ATOM 1654 O O . VAL A 1 202 ? -17.656 10.359 6.441 1 96.44 202 VAL A O 1
ATOM 1657 N N . HIS A 1 203 ? -16.391 8.703 5.586 1 97 203 HIS A N 1
ATOM 1658 C CA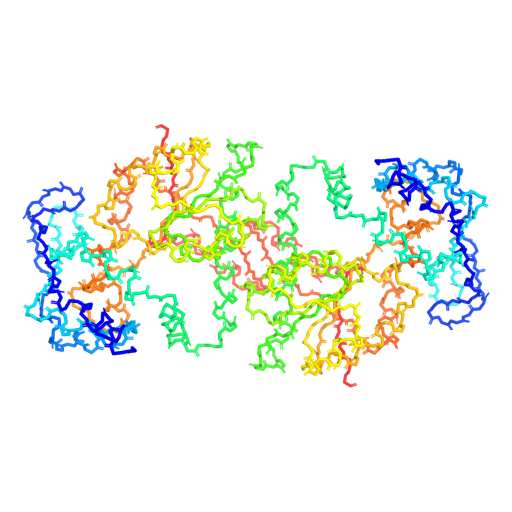 . HIS A 1 203 ? -16.297 8.008 6.863 1 97 203 HIS A CA 1
ATOM 1659 C C . HIS A 1 203 ? -15.047 8.43 7.625 1 97 203 HIS A C 1
ATOM 1661 O O . HIS A 1 203 ? -14.945 8.203 8.836 1 97 203 HIS A O 1
ATOM 1667 N N . ALA A 1 204 ? -14.094 9.008 6.922 1 97.88 204 ALA A N 1
ATOM 1668 C CA . ALA A 1 204 ? -12.883 9.523 7.551 1 97.88 204 ALA A CA 1
ATOM 1669 C C . ALA A 1 204 ? -12.32 10.703 6.773 1 97.88 204 ALA A C 1
ATOM 1671 O O . ALA A 1 204 ? -12.422 10.75 5.543 1 97.88 204 ALA A O 1
ATOM 1672 N N . VAL A 1 205 ? -11.766 11.641 7.469 1 98.12 205 VAL A N 1
ATOM 1673 C CA . VAL A 1 205 ? -11.047 12.773 6.887 1 98.12 205 VAL A CA 1
ATOM 1674 C C . VAL A 1 205 ? -9.656 12.875 7.5 1 98.12 205 VAL A C 1
ATOM 1676 O O . VAL A 1 205 ? -9.5 12.773 8.719 1 98.12 205 VAL A O 1
ATOM 1679 N N . ALA A 1 206 ? -8.711 13 6.625 1 98.25 206 ALA A N 1
ATOM 1680 C CA . ALA A 1 206 ? -7.34 13.172 7.094 1 98.25 206 ALA A CA 1
ATOM 1681 C C . ALA A 1 206 ? -6.809 14.562 6.75 1 98.25 206 ALA A C 1
ATOM 1683 O O . ALA A 1 206 ? -7.066 15.078 5.664 1 98.25 206 ALA A O 1
ATOM 1684 N N . LEU A 1 207 ? -6.164 15.164 7.672 1 97.62 207 LEU A N 1
ATOM 1685 C CA . LEU A 1 207 ? -5.348 16.359 7.508 1 97.62 207 LEU A CA 1
ATOM 1686 C C . LEU A 1 207 ? -3.91 16.109 7.945 1 97.62 207 LEU A C 1
ATOM 1688 O O . LEU A 1 207 ? -3.592 16.219 9.133 1 97.62 207 LEU A O 1
ATOM 1692 N N . PHE A 1 208 ? -3.107 15.766 7.004 1 95.75 208 PHE A N 1
ATOM 1693 C CA . PHE A 1 208 ? -1.702 15.516 7.301 1 95.75 208 PHE A CA 1
ATOM 1694 C C . PHE A 1 208 ? -0.854 16.734 6.98 1 95.75 208 PHE A C 1
ATOM 1696 O O . PHE A 1 208 ? -0.557 17 5.812 1 95.75 208 PHE A O 1
ATOM 1703 N N . GLN A 1 209 ? -0.419 17.422 8.07 1 93.19 209 GLN A N 1
ATOM 1704 C CA . GLN A 1 209 ? 0.436 18.594 7.887 1 93.19 209 GLN A CA 1
ATOM 1705 C C . GLN A 1 209 ? -0.258 19.656 7.039 1 93.19 209 GLN A C 1
ATOM 1707 O O . GLN A 1 209 ? 0.329 20.188 6.09 1 93.19 209 GLN A O 1
ATOM 1712 N N . VAL A 1 210 ? -1.469 19.984 7.402 1 94.56 210 VAL A N 1
ATOM 1713 C CA . VAL A 1 210 ? -2.285 20.922 6.641 1 94.56 210 VAL A CA 1
ATOM 1714 C C . VAL A 1 210 ? -2.83 22 7.57 1 94.56 210 VAL A C 1
ATOM 1716 O O . VAL A 1 210 ? -2.723 23.203 7.273 1 94.56 210 VAL A O 1
ATOM 1719 N N . LEU A 1 211 ? -3.295 21.641 8.727 1 96.94 211 LEU A N 1
ATOM 1720 C CA . LEU A 1 211 ? -4.023 22.531 9.633 1 96.94 211 LEU A CA 1
ATOM 1721 C C . LEU A 1 211 ? -3.15 23.703 10.055 1 96.94 211 LEU A C 1
ATOM 1723 O O . LEU A 1 211 ? -3.65 24.812 10.258 1 96.94 211 LEU A O 1
ATOM 1727 N N . GLU A 1 212 ? -1.855 23.547 10.125 1 96.06 212 GLU A N 1
ATOM 1728 C CA . GLU A 1 212 ? -0.908 24.578 10.562 1 96.06 212 GLU A CA 1
ATOM 1729 C C . GLU A 1 212 ? -0.786 25.688 9.523 1 96.06 212 GLU A C 1
ATOM 1731 O O . GLU A 1 212 ? -0.333 26.781 9.836 1 96.06 212 GLU A O 1
ATOM 1736 N N . HIS A 1 213 ? -1.26 25.375 8.344 1 92.25 213 HIS A N 1
ATOM 1737 C CA . HIS A 1 213 ? -1.091 26.328 7.242 1 92.25 213 HIS A CA 1
ATOM 1738 C C . HIS A 1 213 ? -2.375 27.109 6.984 1 92.25 213 HIS A C 1
ATOM 1740 O O . HIS A 1 213 ? -2.371 28.094 6.238 1 92.25 213 HIS A O 1
ATOM 1746 N N . LEU A 1 214 ? -3.396 26.781 7.586 1 92.94 214 LEU A N 1
ATOM 1747 C CA . LEU A 1 214 ? -4.699 27.328 7.207 1 92.94 214 LEU A CA 1
ATOM 1748 C C . LEU A 1 214 ? -4.961 28.641 7.914 1 92.94 214 LEU A C 1
ATOM 1750 O O . LEU A 1 214 ? -4.684 28.781 9.109 1 92.94 214 LEU A O 1
ATOM 1754 N N . GLU A 1 215 ? -5.566 29.547 7.203 1 91.94 215 GLU A N 1
ATOM 1755 C CA . GLU A 1 215 ? -5.887 30.859 7.762 1 91.94 215 GLU A CA 1
ATOM 1756 C C . GLU A 1 215 ? -6.898 30.734 8.898 1 91.94 215 GLU A C 1
ATOM 1758 O O . GLU A 1 215 ? -6.777 31.422 9.914 1 91.94 215 GLU A O 1
ATOM 1763 N N . ASP A 1 216 ? -7.887 29.953 8.672 1 94.38 216 ASP A N 1
ATOM 1764 C CA . ASP A 1 216 ? -8.914 29.719 9.68 1 94.38 216 ASP A CA 1
ATOM 1765 C C . ASP A 1 216 ? -9.109 28.234 9.938 1 94.38 216 ASP A C 1
ATOM 1767 O O . ASP A 1 216 ? -10.062 27.625 9.438 1 94.38 216 ASP A O 1
ATOM 1771 N N . PRO A 1 217 ? -8.281 27.672 10.789 1 97.44 217 PRO A N 1
ATOM 1772 C CA . PRO A 1 217 ? -8.32 26.219 11.016 1 97.44 217 PRO A CA 1
ATOM 1773 C C . PRO A 1 217 ? -9.609 25.766 11.688 1 97.44 217 PRO A C 1
ATOM 1775 O O . PRO A 1 217 ? -10.141 24.703 11.367 1 97.44 217 PRO A O 1
ATOM 1778 N N . LEU A 1 218 ? -10.18 26.578 12.555 1 98 218 LEU A N 1
ATOM 1779 C CA . LEU A 1 218 ? -11.398 26.188 13.25 1 98 218 LEU A CA 1
ATOM 1780 C C . LEU A 1 218 ? -12.578 26.125 12.289 1 98 218 LEU A C 1
ATOM 1782 O O . LEU A 1 218 ? -13.352 25.156 12.305 1 98 218 LEU A O 1
ATOM 1786 N N . ALA A 1 219 ? -12.672 27.125 11.461 1 96.62 219 ALA A N 1
ATOM 1787 C CA . ALA A 1 219 ? -13.75 27.125 10.469 1 96.62 219 ALA A CA 1
ATOM 1788 C C . ALA A 1 219 ? -13.641 25.906 9.547 1 96.62 219 ALA A C 1
ATOM 1790 O O . ALA A 1 219 ? -14.656 25.312 9.18 1 96.62 219 ALA A O 1
ATOM 1791 N N . THR A 1 220 ? -12.461 25.609 9.172 1 96.38 220 THR A N 1
ATOM 1792 C CA . THR A 1 220 ? -12.242 24.453 8.305 1 96.38 220 THR A CA 1
ATOM 1793 C C . THR A 1 220 ? -12.672 23.156 9 1 96.38 220 THR A C 1
ATOM 1795 O O . THR A 1 220 ? -13.367 22.328 8.406 1 96.38 220 THR A O 1
ATOM 1798 N N . LEU A 1 221 ? -12.312 22.984 10.242 1 97.94 221 LEU A N 1
ATOM 1799 C CA . LEU A 1 221 ? -12.695 21.797 10.992 1 97.94 221 LEU A CA 1
ATOM 1800 C C . LEU A 1 221 ? -14.211 21.703 11.117 1 97.94 221 LEU A C 1
ATOM 1802 O O . LEU A 1 221 ? -14.781 20.625 11.023 1 97.94 221 LEU A O 1
ATOM 1806 N N . ARG A 1 222 ? -14.867 22.844 11.289 1 97.06 222 ARG A N 1
ATOM 1807 C CA . ARG A 1 222 ? -16.328 22.859 11.391 1 97.06 222 ARG A CA 1
ATOM 1808 C C . ARG A 1 222 ? -16.969 22.438 10.07 1 97.06 222 ARG A C 1
ATOM 1810 O O . ARG A 1 222 ? -17.969 21.703 10.07 1 97.06 222 ARG A O 1
ATOM 1817 N N . LYS A 1 223 ? -16.391 22.891 9.016 1 95.88 223 LYS A N 1
ATOM 1818 C CA . LYS A 1 223 ? -16.906 22.484 7.715 1 95.88 223 LYS A CA 1
ATOM 1819 C C . LYS A 1 223 ? -16.688 20.984 7.492 1 95.88 223 LYS A C 1
ATOM 1821 O O . LYS A 1 223 ? -17.562 20.297 6.965 1 95.88 223 LYS A O 1
ATOM 1826 N N . ILE A 1 224 ? -15.562 20.469 7.867 1 96.38 224 ILE A N 1
ATOM 1827 C CA . ILE A 1 224 ? -15.25 19.047 7.75 1 96.38 224 ILE A CA 1
ATOM 1828 C C . ILE A 1 224 ? -16.266 18.234 8.555 1 96.38 224 ILE A C 1
ATOM 1830 O O . ILE A 1 224 ? -16.688 17.172 8.117 1 96.38 224 ILE A O 1
ATOM 1834 N N . ALA A 1 225 ? -16.672 18.766 9.688 1 96.25 225 ALA A N 1
ATOM 1835 C CA . ALA A 1 225 ? -17.641 18.078 10.547 1 96.25 225 ALA A CA 1
ATOM 1836 C C . ALA A 1 225 ? -18.969 17.875 9.82 1 96.25 225 ALA A C 1
ATOM 1838 O O . ALA A 1 225 ? -19.672 16.891 10.078 1 96.25 225 ALA A O 1
ATOM 1839 N N . THR A 1 226 ? -19.234 18.75 8.898 1 93.62 226 THR A N 1
ATOM 1840 C CA . THR A 1 226 ? -20.484 18.641 8.156 1 93.62 226 THR A CA 1
ATOM 1841 C C . THR A 1 226 ? -20.344 17.641 7.012 1 93.62 226 THR A C 1
ATOM 1843 O O . THR A 1 226 ? -21.344 17.188 6.445 1 93.62 226 THR A O 1
ATOM 1846 N N . THR A 1 227 ? -19.141 17.281 6.691 1 93.44 227 THR A N 1
ATOM 1847 C CA . THR A 1 227 ? -18.859 16.438 5.547 1 93.44 227 THR A CA 1
ATOM 1848 C C . THR A 1 227 ? -18.656 14.984 5.992 1 93.44 227 THR A C 1
ATOM 1850 O O . THR A 1 227 ? -18.719 14.062 5.172 1 93.44 227 THR A O 1
ATOM 1853 N N . ILE A 1 228 ? -18.484 14.781 7.238 1 94.62 228 ILE A N 1
ATOM 1854 C CA . ILE A 1 228 ? -18.172 13.469 7.777 1 94.62 228 ILE A CA 1
ATOM 1855 C C . ILE A 1 228 ? -19.453 12.758 8.211 1 94.62 228 ILE A C 1
ATOM 1857 O O . ILE A 1 228 ? -20.375 13.398 8.703 1 94.62 228 ILE A O 1
ATOM 1861 N N . ALA A 1 229 ? -19.531 11.469 8.008 1 94.62 229 ALA A N 1
ATOM 1862 C CA . ALA A 1 229 ? -20.656 10.656 8.461 1 94.62 229 ALA A CA 1
ATOM 1863 C C . ALA A 1 229 ? -20.703 10.562 9.984 1 94.62 229 ALA A C 1
ATOM 1865 O O . ALA A 1 229 ? -19.703 10.867 10.648 1 94.62 229 ALA A O 1
ATOM 1866 N N . ASP A 1 230 ? -21.844 10.117 10.469 1 92.19 230 ASP A N 1
ATOM 1867 C CA . ASP A 1 230 ? -21.953 9.875 11.898 1 92.19 230 ASP A CA 1
ATOM 1868 C C . ASP A 1 230 ? -20.906 8.883 12.375 1 92.19 230 ASP A C 1
ATOM 1870 O O . ASP A 1 230 ? -20.656 7.863 11.719 1 92.19 230 ASP A O 1
ATOM 1874 N N . LYS A 1 231 ? -20.266 9.281 13.445 1 92.25 231 LYS A N 1
ATOM 1875 C CA . LYS A 1 231 ? -19.219 8.461 14.055 1 92.25 231 LYS A CA 1
ATOM 1876 C C . LYS A 1 231 ? -18 8.359 13.141 1 92.25 231 LYS A C 1
ATOM 1878 O O . LYS A 1 231 ? -17.203 7.434 13.273 1 92.25 231 LYS A O 1
ATOM 1883 N N . GLY A 1 232 ? -17.953 9.203 12.18 1 95.56 232 GLY A N 1
ATOM 1884 C CA . GLY A 1 232 ? -16.781 9.25 11.328 1 95.56 232 GLY A CA 1
ATOM 1885 C C . GLY A 1 232 ? -15.523 9.688 12.062 1 95.56 232 GLY A C 1
ATOM 1886 O O . GLY A 1 232 ? -15.594 10.156 13.195 1 95.56 232 GLY A O 1
ATOM 1887 N N . ILE A 1 233 ? -14.359 9.477 11.406 1 97 233 ILE A N 1
ATOM 1888 C CA . ILE A 1 233 ? -13.07 9.68 12.062 1 97 233 ILE A CA 1
ATOM 1889 C C . ILE A 1 233 ? -12.352 10.875 11.43 1 97 233 ILE A C 1
ATOM 1891 O O . ILE A 1 233 ? -12.305 11 10.203 1 97 233 ILE A O 1
ATOM 1895 N N . LEU A 1 234 ? -11.844 11.711 12.281 1 97.94 234 LEU A N 1
ATOM 1896 C CA . LEU A 1 234 ? -10.945 12.781 11.875 1 97.94 234 LEU A CA 1
ATOM 1897 C C . LEU A 1 234 ? -9.516 12.492 12.312 1 97.94 234 LEU A C 1
ATOM 1899 O O . LEU A 1 234 ? -9.266 12.195 13.492 1 97.94 234 LEU A O 1
ATOM 1903 N N . ILE A 1 235 ? -8.625 12.5 11.359 1 97.81 235 ILE A N 1
ATOM 1904 C CA . ILE A 1 235 ? -7.203 12.352 11.641 1 97.81 235 ILE A CA 1
ATOM 1905 C C . ILE A 1 235 ? -6.488 13.672 11.375 1 97.81 235 ILE A C 1
ATOM 1907 O O . ILE A 1 235 ? -6.562 14.219 10.273 1 97.81 235 ILE A O 1
ATOM 1911 N N . VAL A 1 236 ? -5.805 14.164 12.383 1 97.69 236 VAL A N 1
ATOM 1912 C CA . VAL A 1 236 ? -5.074 15.422 12.219 1 97.69 236 VAL A CA 1
ATOM 1913 C C . VAL A 1 236 ? -3.643 15.258 12.719 1 97.69 236 VAL A C 1
ATOM 1915 O O . VAL A 1 236 ? -3.42 14.766 13.828 1 97.69 236 VAL A O 1
ATOM 1918 N N . GLU A 1 237 ? -2.736 15.586 11.883 1 96.25 237 GLU A N 1
ATOM 1919 C CA . GLU A 1 237 ? -1.322 15.617 12.242 1 96.25 237 GLU A CA 1
ATOM 1920 C C . GLU A 1 237 ? -0.705 16.984 11.953 1 96.25 237 GLU A C 1
ATOM 1922 O O . GLU A 1 237 ? -0.835 17.5 10.844 1 96.25 237 GLU A O 1
ATOM 1927 N N . VAL A 1 238 ? -0.09 17.547 12.969 1 96.19 238 VAL A N 1
ATOM 1928 C CA . VAL A 1 238 ? 0.574 18.844 12.844 1 96.19 238 VAL A CA 1
ATOM 1929 C C . VAL A 1 238 ? 1.92 18.812 13.562 1 96.19 238 VAL A C 1
ATOM 1931 O O . VAL A 1 238 ? 2.178 17.906 14.359 1 96.19 238 VAL A O 1
ATOM 1934 N N . PRO A 1 239 ? 2.77 19.75 13.25 1 94.69 239 PRO A N 1
ATOM 1935 C CA . PRO A 1 239 ? 4.008 19.812 14.031 1 94.69 239 PRO A CA 1
ATOM 1936 C C . PRO A 1 239 ? 3.754 20.062 15.516 1 94.69 239 PRO A C 1
ATOM 1938 O O . PRO A 1 239 ? 2.805 20.75 15.875 1 94.69 239 PRO A O 1
ATOM 1941 N N . ASP A 1 240 ? 4.594 19.484 16.344 1 95 240 ASP A N 1
ATOM 1942 C CA . ASP A 1 240 ? 4.531 19.703 17.781 1 95 240 ASP A CA 1
ATOM 1943 C C . ASP A 1 240 ? 5.336 20.938 18.172 1 95 240 ASP A C 1
ATOM 1945 O O . ASP A 1 240 ? 6.566 20.922 18.156 1 95 240 ASP A O 1
ATOM 1949 N N . CYS A 1 241 ? 4.617 22 18.641 1 95.75 241 CYS A N 1
ATOM 1950 C CA . CYS A 1 241 ? 5.27 23.281 18.922 1 95.75 241 CYS A CA 1
ATOM 1951 C C . CYS A 1 241 ? 5.406 23.516 20.406 1 95.75 241 CYS A C 1
ATOM 1953 O O . CYS A 1 241 ? 5.703 24.625 20.844 1 95.75 241 CYS A O 1
ATOM 1955 N N . ARG A 1 242 ? 5.258 22.594 21.266 1 92.19 242 ARG A N 1
ATOM 1956 C CA . ARG A 1 242 ? 5.43 22.734 22.703 1 92.19 242 ARG A CA 1
ATOM 1957 C C . ARG A 1 242 ? 6.812 23.281 23.047 1 92.19 242 ARG A C 1
ATOM 1959 O O . ARG A 1 242 ? 7.824 22.781 22.547 1 92.19 242 ARG A O 1
ATOM 1966 N N . GLY A 1 243 ? 6.688 24.203 23.719 1 90.5 243 GLY A N 1
ATOM 1967 C CA . GLY A 1 243 ? 7.926 24.688 24.312 1 90.5 243 GLY A CA 1
ATOM 1968 C C . GLY A 1 243 ? 8.734 25.562 23.375 1 90.5 243 GLY A C 1
ATOM 1969 O O . GLY A 1 243 ? 9.844 25.984 23.719 1 90.5 243 GLY A O 1
ATOM 1970 N N . ILE A 1 244 ? 8.188 25.891 22.297 1 89.25 244 ILE A N 1
ATOM 1971 C CA . ILE A 1 244 ? 8.945 26.688 21.344 1 89.25 244 ILE A CA 1
ATOM 1972 C C . ILE A 1 244 ? 8.578 28.156 21.484 1 89.25 244 ILE A C 1
ATOM 1974 O O . ILE A 1 244 ? 7.449 28.562 21.203 1 89.25 244 ILE A O 1
ATOM 1978 N N . SER A 1 245 ? 9.406 29.016 21.969 1 88.62 245 SER A N 1
ATOM 1979 C CA . SER A 1 245 ? 9.258 30.469 22.047 1 88.62 245 SER A CA 1
ATOM 1980 C C . SER A 1 245 ? 10.188 31.156 21.062 1 88.62 245 SER A C 1
ATOM 1982 O O . SER A 1 245 ? 9.781 32.094 20.375 1 88.62 245 SER A O 1
ATOM 1984 N N . GLN A 1 246 ? 11.422 30.688 21.031 1 90.38 246 GLN A N 1
ATOM 1985 C CA . GLN A 1 246 ? 12.414 31 20.016 1 90.38 246 GLN A CA 1
ATOM 1986 C C . GLN A 1 246 ? 13.102 29.75 19.5 1 90.38 246 GLN A C 1
ATOM 1988 O O . GLN A 1 246 ? 13.773 29.047 20.25 1 90.38 246 GLN A O 1
ATOM 1993 N N . PRO A 1 247 ? 12.82 29.562 18.219 1 94.38 247 PRO A N 1
ATOM 1994 C CA . PRO A 1 247 ? 13.43 28.328 17.703 1 94.38 247 PRO A CA 1
ATOM 1995 C C . PRO A 1 247 ? 14.945 28.328 17.828 1 94.38 247 PRO A C 1
ATOM 1997 O O . PRO A 1 247 ? 15.594 29.359 17.594 1 94.38 247 PRO A O 1
ATOM 2000 N N . GLN A 1 248 ? 15.508 27.203 18.203 1 92.06 248 GLN A N 1
ATOM 2001 C CA . GLN A 1 248 ? 16.938 27.094 18.469 1 92.06 248 GLN A CA 1
ATOM 2002 C C . GLN A 1 248 ? 17.641 26.219 17.422 1 92.06 248 GLN A C 1
ATOM 2004 O O . GLN A 1 248 ? 18.859 26.219 17.344 1 92.06 248 GLN A O 1
ATOM 2009 N N . ASN A 1 249 ? 16.938 25.5 16.781 1 90.81 249 ASN A N 1
ATOM 2010 C CA . ASN A 1 249 ? 17.484 24.625 15.742 1 90.81 249 ASN A CA 1
ATOM 2011 C C . ASN A 1 249 ? 16.547 24.531 14.539 1 90.81 249 ASN A C 1
ATOM 2013 O O . ASN A 1 249 ? 15.461 25.094 14.547 1 90.81 249 ASN A O 1
ATOM 2017 N N . PHE A 1 250 ? 16.969 23.844 13.602 1 87.31 250 PHE A N 1
ATOM 2018 C CA . PHE A 1 250 ? 16.25 23.797 12.336 1 87.31 250 PHE A CA 1
ATOM 2019 C C . PHE A 1 250 ? 14.875 23.141 12.516 1 87.31 250 PHE A C 1
ATOM 2021 O O . PHE A 1 250 ? 13.883 23.594 11.938 1 87.31 250 PHE A O 1
ATOM 2028 N N . SER A 1 251 ? 14.844 22.094 13.297 1 88.06 251 SER A N 1
ATOM 2029 C CA . SER A 1 251 ? 13.586 21.391 13.508 1 88.06 251 SER A CA 1
ATOM 2030 C C . SER A 1 251 ? 12.555 22.281 14.172 1 88.06 251 SER A C 1
ATOM 2032 O O . SER A 1 251 ? 11.375 22.266 13.797 1 88.06 251 SER A O 1
ATOM 2034 N N . GLU A 1 252 ? 13.031 23.016 15.094 1 92.31 252 GLU A N 1
ATOM 2035 C CA . GLU A 1 252 ? 12.125 23.953 15.766 1 92.31 252 GLU A CA 1
ATOM 2036 C C . GLU A 1 252 ? 11.68 25.062 14.828 1 92.31 252 GLU A C 1
ATOM 2038 O O . GLU A 1 252 ? 10.508 25.438 14.82 1 92.31 252 GLU A O 1
ATOM 2043 N N . PHE A 1 253 ? 12.617 25.531 14.039 1 91.56 253 PHE A N 1
ATOM 2044 C CA . PHE A 1 253 ? 12.273 26.547 13.047 1 91.56 253 PHE A CA 1
ATOM 2045 C C . PHE A 1 253 ? 11.227 26.016 12.078 1 91.56 253 PHE A C 1
ATOM 2047 O O . PHE A 1 253 ? 10.281 26.719 11.719 1 91.56 253 PHE A O 1
ATOM 2054 N N . HIS A 1 254 ? 11.375 24.797 11.781 1 89.19 254 HIS A N 1
ATOM 2055 C CA . HIS A 1 254 ? 10.445 24.172 10.836 1 89.19 254 HIS A CA 1
ATOM 2056 C C . HIS A 1 254 ? 9.062 23.984 11.453 1 89.19 254 HIS A C 1
ATOM 2058 O O . HIS A 1 254 ? 8.047 24.156 10.773 1 89.19 254 HIS A O 1
ATOM 2064 N N . ALA A 1 255 ? 9.062 23.719 12.695 1 92.06 255 ALA A N 1
ATOM 2065 C CA . ALA A 1 255 ? 7.793 23.5 13.383 1 92.06 255 ALA A CA 1
ATOM 2066 C C . ALA A 1 255 ? 6.992 24.797 13.477 1 92.06 255 ALA A C 1
ATOM 2068 O O . ALA A 1 255 ? 5.793 24.812 13.188 1 92.06 255 ALA A O 1
ATOM 2069 N N . VAL A 1 256 ? 7.727 25.875 13.875 1 93.75 256 VAL A N 1
ATOM 2070 C CA . VAL A 1 256 ? 7.059 27.156 14.016 1 93.75 256 VAL A CA 1
ATOM 2071 C C . VAL A 1 256 ? 7.367 28.031 12.805 1 93.75 256 VAL A C 1
ATOM 2073 O O . VAL A 1 256 ? 7.695 29.219 12.953 1 93.75 256 VAL A O 1
ATOM 2076 N N . HIS A 1 257 ? 7.52 27.547 11.648 1 91.31 257 HIS A N 1
ATOM 2077 C CA . HIS A 1 257 ? 7.906 28.234 10.414 1 91.31 257 HIS A CA 1
ATOM 2078 C C . HIS A 1 257 ? 7.301 29.625 10.344 1 91.31 257 HIS A C 1
ATOM 2080 O O . HIS A 1 257 ? 6.082 29.781 10.242 1 91.31 257 HIS A O 1
ATOM 2086 N N . PRO A 1 258 ? 8.055 30.625 10.312 1 90.31 258 PRO A N 1
ATOM 2087 C CA . PRO A 1 258 ? 7.543 31.984 10.461 1 90.31 258 PRO A CA 1
ATOM 2088 C C . PRO A 1 258 ? 6.691 32.438 9.273 1 90.31 258 PRO A C 1
ATOM 2090 O O . PRO A 1 258 ? 5.898 33.375 9.398 1 90.31 258 PRO A O 1
ATOM 2093 N N . LEU A 1 259 ? 6.785 31.75 8.203 1 88.75 259 LEU A N 1
ATOM 2094 C CA . LEU A 1 259 ? 6.09 32.188 6.992 1 88.75 259 LEU A CA 1
ATOM 2095 C C . LEU A 1 259 ? 4.949 31.234 6.652 1 88.75 259 LEU A C 1
ATOM 2097 O O . LEU A 1 259 ? 3.842 31.672 6.34 1 88.75 259 LEU A O 1
ATOM 2101 N N . GLU A 1 260 ? 5.145 29.938 6.883 1 87.94 260 GLU A N 1
ATOM 2102 C CA . GLU A 1 260 ? 4.223 28.953 6.328 1 87.94 260 GLU A CA 1
ATOM 2103 C C . GLU A 1 260 ? 3.332 28.359 7.414 1 87.94 260 GLU A C 1
ATOM 2105 O O . GLU A 1 260 ? 2.137 28.141 7.195 1 87.94 260 GLU A O 1
ATOM 2110 N N . HIS A 1 261 ? 3.922 27.984 8.539 1 92.75 261 HIS A N 1
ATOM 2111 C CA . HIS A 1 261 ? 3.154 27.422 9.641 1 92.75 261 HIS A CA 1
ATOM 2112 C C . HIS A 1 261 ? 2.525 28.516 10.492 1 92.75 261 HIS A C 1
ATOM 2114 O O . HIS A 1 261 ? 2.953 28.75 11.625 1 92.75 261 HIS A O 1
ATOM 2120 N N . ILE A 1 262 ? 1.481 29.078 10.055 1 95 262 ILE A N 1
ATOM 2121 C CA . ILE A 1 262 ? 0.921 30.266 10.664 1 95 262 ILE A CA 1
ATOM 2122 C C . ILE A 1 262 ? 0.159 29.891 11.938 1 95 262 ILE A C 1
ATOM 2124 O O . ILE A 1 262 ? -0.21 30.766 12.727 1 95 262 ILE A O 1
ATOM 2128 N N . ASN A 1 263 ? -0.11 28.625 12.125 1 97.31 263 ASN A N 1
ATOM 2129 C CA . ASN A 1 263 ? -0.687 28.094 13.359 1 97.31 263 ASN A CA 1
ATOM 2130 C C . ASN A 1 263 ? 0.258 27.109 14.039 1 97.31 263 ASN A C 1
ATOM 2132 O O . ASN A 1 263 ? 0.664 26.109 13.438 1 97.31 263 ASN A O 1
ATOM 2136 N N . ALA A 1 264 ? 0.584 27.391 15.273 1 97.75 264 ALA A N 1
ATOM 2137 C CA . ALA A 1 264 ? 1.523 26.547 16.016 1 97.75 264 ALA A CA 1
ATOM 2138 C C . ALA A 1 264 ? 0.813 25.766 17.125 1 97.75 264 ALA A C 1
ATOM 2140 O O . ALA A 1 264 ? 0.698 26.25 18.25 1 97.75 264 ALA A O 1
ATOM 2141 N N . PHE A 1 265 ? 0.629 24.516 16.828 1 97.75 265 PHE A N 1
ATOM 2142 C CA . PHE A 1 265 ? -0.201 23.719 17.719 1 97.75 265 PHE A CA 1
ATOM 2143 C C . PHE A 1 265 ? 0.657 22.953 18.719 1 97.75 265 PHE A C 1
ATOM 2145 O O . PHE A 1 265 ? 1.812 22.641 18.438 1 97.75 265 PHE A O 1
ATOM 2152 N N . THR A 1 266 ? 0.053 22.797 19.875 1 96.25 266 THR A N 1
ATOM 2153 C CA . THR A 1 266 ? 0.456 21.781 20.859 1 96.25 266 THR A CA 1
ATOM 2154 C C . THR A 1 266 ? -0.608 20.703 20.984 1 96.25 266 THR A C 1
ATOM 2156 O O . THR A 1 266 ? -1.729 20.8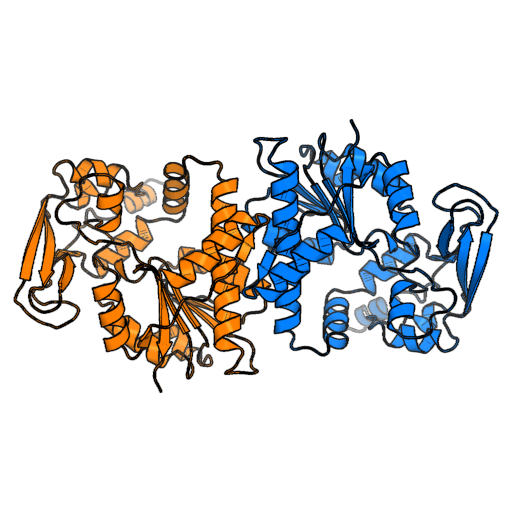59 20.5 1 96.25 266 THR A O 1
ATOM 2159 N N . PRO A 1 267 ? -0.26 19.562 21.609 1 95.12 267 PRO A N 1
ATOM 2160 C CA . PRO A 1 267 ? -1.3 18.547 21.781 1 95.12 267 PRO A CA 1
ATOM 2161 C C . PRO A 1 267 ? -2.545 19.078 22.484 1 95.12 267 PRO A C 1
ATOM 2163 O O . PRO A 1 267 ? -3.668 18.75 22.094 1 95.12 267 PRO A O 1
ATOM 2166 N N . VAL A 1 268 ? -2.381 19.953 23.391 1 95.31 268 VAL A N 1
ATOM 2167 C CA . VAL A 1 268 ? -3.484 20.5 24.172 1 95.31 268 VAL A CA 1
ATOM 2168 C C . VAL A 1 268 ? -4.336 21.422 23.297 1 95.31 268 VAL A C 1
ATOM 2170 O O . VAL A 1 268 ? -5.559 21.281 23.25 1 95.31 268 VAL A O 1
ATOM 2173 N N . THR A 1 269 ? -3.705 22.344 22.609 1 97.38 269 THR A N 1
ATOM 2174 C CA . THR A 1 269 ? -4.461 23.312 21.828 1 97.38 269 THR A CA 1
ATOM 2175 C C . THR A 1 269 ? -5.098 22.641 20.609 1 97.38 269 THR A C 1
ATOM 2177 O O . THR A 1 269 ? -6.176 23.047 20.172 1 97.38 269 THR A O 1
ATOM 2180 N N . LEU A 1 270 ? -4.418 21.625 20.062 1 97.56 270 LEU A N 1
ATOM 2181 C CA . LEU A 1 270 ? -5 20.875 18.953 1 97.56 270 LEU A CA 1
ATOM 2182 C C . LEU A 1 270 ? -6.273 20.156 19.391 1 97.56 270 LEU A C 1
ATOM 2184 O O . LEU A 1 270 ? -7.305 20.25 18.719 1 97.56 270 LEU A O 1
ATOM 2188 N N . LYS A 1 271 ? -6.195 19.469 20.516 1 96.5 271 LYS A N 1
ATOM 2189 C CA . LYS A 1 271 ? -7.355 18.766 21.047 1 96.5 271 LYS A CA 1
ATOM 2190 C C . LYS A 1 271 ? -8.508 19.734 21.312 1 96.5 271 LYS A C 1
ATOM 2192 O O . LYS A 1 271 ? -9.656 19.453 20.969 1 96.5 271 LYS A O 1
ATOM 2197 N N . LYS A 1 272 ? -8.211 20.844 21.875 1 96.75 272 LYS A N 1
ATOM 2198 C CA . LYS A 1 272 ? -9.219 21.828 22.203 1 96.75 272 LYS A CA 1
ATOM 2199 C C . LYS A 1 272 ? -9.93 22.344 20.953 1 96.75 272 LYS A C 1
ATOM 2201 O O . LYS A 1 272 ? -11.148 22.469 20.938 1 96.75 272 LYS A O 1
ATOM 2206 N N . MET A 1 273 ? -9.172 22.641 19.969 1 97.81 273 MET A N 1
ATOM 2207 C CA . MET A 1 273 ? -9.773 23.156 18.75 1 97.81 273 MET A CA 1
ATOM 2208 C C . MET A 1 273 ? -10.656 22.109 18.094 1 97.81 273 MET A C 1
ATOM 2210 O O . MET A 1 273 ? -11.727 22.422 17.578 1 97.81 273 MET A O 1
ATOM 2214 N N . CYS A 1 274 ? -10.188 20.859 18.062 1 97.38 274 CYS A N 1
ATOM 2215 C CA . CYS A 1 274 ? -11.008 19.781 17.531 1 97.38 274 CYS A CA 1
ATOM 2216 C C . CYS A 1 274 ? -12.32 19.656 18.297 1 97.38 274 CYS A C 1
ATOM 2218 O O . CYS A 1 274 ? -13.383 19.484 17.703 1 97.38 274 CYS A O 1
ATOM 2220 N N . GLU A 1 275 ? -12.234 19.797 19.578 1 96.81 275 GLU A N 1
ATOM 2221 C CA . GLU A 1 275 ? -13.43 19.734 20.422 1 96.81 275 GLU A CA 1
ATOM 2222 C C . GLU A 1 275 ? -14.391 20.891 20.094 1 96.81 275 GLU A C 1
ATOM 2224 O O . GLU A 1 275 ? -15.602 20.688 20.047 1 96.81 275 GLU A O 1
ATOM 2229 N N . GLN A 1 276 ? -13.836 22.047 19.891 1 97.25 276 GLN A N 1
ATOM 2230 C CA . GLN A 1 276 ? -14.648 23.203 19.531 1 97.25 276 GLN A CA 1
ATOM 2231 C C . GLN A 1 276 ? -15.383 22.969 18.219 1 97.25 276 GLN A C 1
ATOM 2233 O O . GLN A 1 276 ? -16.453 23.531 17.984 1 97.25 276 GLN A O 1
ATOM 2238 N N . ALA A 1 277 ? -14.82 22.172 17.375 1 97.12 277 ALA A N 1
ATOM 2239 C CA . ALA A 1 277 ? -15.414 21.891 16.078 1 97.12 277 ALA A CA 1
ATOM 2240 C C . ALA A 1 277 ? -16.391 20.734 16.156 1 97.12 277 ALA A C 1
ATOM 2242 O O . ALA A 1 277 ? -16.984 20.344 15.141 1 97.12 277 ALA A O 1
ATOM 2243 N N . GLY A 1 278 ? -16.531 20.078 17.266 1 96 278 GLY A N 1
ATOM 2244 C CA . GLY A 1 278 ? -17.516 19.031 17.453 1 96 278 GLY A CA 1
ATOM 2245 C C . GLY A 1 278 ? -16.922 17.641 17.453 1 96 278 GLY A C 1
ATOM 2246 O O . GLY A 1 278 ? -17.641 16.641 17.422 1 96 278 GLY A O 1
ATOM 2247 N N . PHE A 1 279 ? -15.625 17.547 17.578 1 97.12 279 PHE A N 1
ATOM 2248 C CA . PHE A 1 279 ? -14.953 16.25 17.578 1 97.12 279 PHE A CA 1
ATOM 2249 C C . PHE A 1 279 ? -14.5 15.883 18.984 1 97.12 279 PHE A C 1
ATOM 2251 O O . PHE A 1 279 ? -14.227 16.766 19.812 1 97.12 279 PHE A O 1
ATOM 2258 N N . ILE A 1 280 ? -14.406 14.609 19.219 1 94.94 280 ILE A N 1
ATOM 2259 C CA . ILE A 1 280 ? -13.891 14.102 20.484 1 94.94 280 ILE A CA 1
ATOM 2260 C C . ILE A 1 280 ? -12.695 13.188 20.234 1 94.94 280 ILE A C 1
ATOM 2262 O O . ILE A 1 280 ? -12.766 12.273 19.406 1 94.94 280 ILE A O 1
ATOM 2266 N N . ALA A 1 281 ? -11.656 13.484 20.953 1 92 281 ALA A N 1
ATOM 2267 C CA . ALA A 1 281 ? -10.445 12.688 20.797 1 92 281 ALA A CA 1
ATOM 2268 C C . ALA A 1 281 ? -10.688 11.242 21.203 1 92 281 ALA A C 1
ATOM 2270 O O . ALA A 1 281 ? -11.352 10.969 22.203 1 92 281 ALA A O 1
ATOM 2271 N N . THR A 1 282 ? -10.219 10.336 20.375 1 89.69 282 THR A N 1
ATOM 2272 C CA . THR A 1 282 ? -10.32 8.914 20.672 1 89.69 282 THR A CA 1
ATOM 2273 C C . THR A 1 282 ? -8.938 8.297 20.859 1 89.69 282 THR A C 1
ATOM 2275 O O . THR A 1 282 ? -7.926 8.906 20.5 1 89.69 282 THR A O 1
ATOM 2278 N N . GLN A 1 283 ? -8.961 7.184 21.531 1 85.38 283 GLN A N 1
ATOM 2279 C CA . GLN A 1 283 ? -7.688 6.492 21.734 1 85.38 283 GLN A CA 1
ATOM 2280 C C . GLN A 1 283 ? -7.098 6.023 20.406 1 85.38 283 GLN A C 1
ATOM 2282 O O . GLN A 1 283 ? -7.82 5.527 19.531 1 85.38 283 GLN A O 1
ATOM 2287 N N . ARG A 1 284 ? -5.879 6.27 20.297 1 88.25 284 ARG A N 1
ATOM 2288 C CA . ARG A 1 284 ? -5.168 5.785 19.109 1 88.25 284 ARG A CA 1
ATOM 2289 C C . ARG A 1 284 ? -4.957 4.277 19.188 1 88.25 284 ARG A C 1
ATOM 2291 O O . ARG A 1 284 ? -4.219 3.787 20.047 1 88.25 284 ARG A O 1
ATOM 2298 N N . ILE A 1 285 ? -5.469 3.559 18.281 1 89.56 285 ILE A N 1
ATOM 2299 C CA . ILE A 1 285 ? -5.34 2.105 18.234 1 89.56 285 ILE A CA 1
ATOM 2300 C C . ILE A 1 285 ? -3.967 1.728 17.688 1 89.56 285 ILE A C 1
ATOM 2302 O O . ILE A 1 285 ? -3.506 2.299 16.703 1 89.56 285 ILE A O 1
ATOM 2306 N N . PRO A 1 286 ? -3.311 0.772 18.422 1 90.88 286 PRO A N 1
ATOM 2307 C CA . PRO A 1 286 ? -2.047 0.313 17.844 1 90.88 286 PRO A CA 1
ATOM 2308 C C . PRO A 1 286 ? -2.227 -0.326 16.469 1 90.88 286 PRO A C 1
ATOM 2310 O O . PRO A 1 286 ? -3.215 -1.026 16.234 1 90.88 286 PRO A O 1
ATOM 2313 N N . ALA A 1 287 ? -1.419 -0.018 15.578 1 93.88 287 ALA A N 1
ATOM 2314 C CA . ALA A 1 287 ? -1.335 -0.619 14.25 1 93.88 287 ALA A CA 1
ATOM 2315 C C . ALA A 1 287 ? 0.094 -1.052 13.938 1 93.88 287 ALA A C 1
ATOM 2317 O O . ALA A 1 287 ? 1.045 -0.312 14.195 1 93.88 287 ALA A O 1
ATOM 2318 N N . HIS A 1 288 ? 0.225 -2.23 13.422 1 94.62 288 HIS A N 1
ATOM 2319 C CA . HIS A 1 288 ? 1.541 -2.814 13.18 1 94.62 288 HIS A CA 1
ATOM 2320 C C . HIS A 1 288 ? 1.766 -3.084 11.703 1 94.62 288 HIS A C 1
ATOM 2322 O O . HIS A 1 288 ? 0.953 -3.752 11.055 1 94.62 288 HIS A O 1
ATOM 2328 N N . VAL A 1 289 ? 2.783 -2.619 11.172 1 96.69 289 VAL A N 1
ATOM 2329 C CA . VAL A 1 289 ? 3.312 -2.879 9.836 1 96.69 289 VAL A CA 1
ATOM 2330 C C . VAL A 1 289 ? 4.82 -3.102 9.914 1 96.69 289 VAL A C 1
ATOM 2332 O O . VAL A 1 289 ? 5.602 -2.172 9.695 1 96.69 289 VAL A O 1
ATOM 2335 N N . THR A 1 290 ? 5.141 -4.289 10.242 1 95.12 290 THR A N 1
ATOM 2336 C CA . THR A 1 290 ? 6.535 -4.539 10.594 1 95.12 290 THR A CA 1
ATOM 2337 C C . THR A 1 290 ? 6.832 -6.035 10.586 1 95.12 290 THR A C 1
ATOM 2339 O O . THR A 1 290 ? 5.914 -6.859 10.617 1 95.12 290 THR A O 1
ATOM 2342 N N . THR A 1 291 ? 8.07 -6.324 10.469 1 93 291 THR A N 1
ATOM 2343 C CA . THR A 1 291 ? 8.531 -7.695 10.664 1 93 291 THR A CA 1
ATOM 2344 C C . THR A 1 291 ? 9.18 -7.855 12.039 1 93 291 THR A C 1
ATOM 2346 O O . THR A 1 291 ? 9.609 -8.953 12.406 1 93 291 THR A O 1
ATOM 2349 N N . SER A 1 292 ? 9.258 -6.852 12.789 1 89.69 292 SER A N 1
ATOM 2350 C CA . SER A 1 292 ? 9.984 -6.852 14.055 1 89.69 292 SER A CA 1
ATOM 2351 C C . SER A 1 292 ? 9.039 -7.059 15.234 1 89.69 292 SER A C 1
ATOM 2353 O O . SER A 1 292 ? 8.203 -6.199 15.523 1 89.69 292 SER A O 1
ATOM 2355 N N . PHE A 1 293 ? 9.344 -8.109 15.906 1 87.5 293 PHE A N 1
ATOM 2356 C CA . PHE A 1 293 ? 8.531 -8.383 17.094 1 87.5 293 PHE A CA 1
ATOM 2357 C C . PHE A 1 293 ? 8.805 -7.352 18.188 1 87.5 293 PHE A C 1
ATOM 2359 O O . PHE A 1 293 ? 7.895 -6.965 18.922 1 87.5 293 PHE A O 1
ATOM 2366 N N . LEU A 1 294 ? 9.945 -6.898 18.234 1 85.56 294 LEU A N 1
ATOM 2367 C CA . LEU A 1 294 ? 10.305 -5.875 19.219 1 85.56 294 LEU A CA 1
ATOM 2368 C C . LEU A 1 294 ? 9.523 -4.586 18.969 1 85.56 294 LEU A C 1
ATOM 2370 O O . LEU A 1 294 ? 9.07 -3.932 19.906 1 85.56 294 LEU A O 1
ATOM 2374 N N . HIS A 1 295 ? 9.422 -4.289 17.719 1 87.38 295 HIS A N 1
ATOM 2375 C CA . HIS A 1 295 ? 8.648 -3.105 17.359 1 87.38 295 HIS A CA 1
ATOM 2376 C C . HIS A 1 295 ? 7.191 -3.258 17.781 1 87.38 295 HIS A C 1
ATOM 2378 O O . HIS A 1 295 ? 6.562 -2.289 18.219 1 87.38 295 HIS A O 1
ATOM 2384 N N . ILE A 1 296 ? 6.727 -4.426 17.688 1 88 296 ILE A N 1
ATOM 2385 C CA . ILE A 1 296 ? 5.352 -4.707 18.094 1 88 296 ILE A CA 1
ATOM 2386 C C . ILE A 1 296 ? 5.195 -4.473 19.594 1 88 296 ILE A C 1
ATOM 2388 O O . ILE A 1 296 ? 4.27 -3.787 20.031 1 88 296 ILE A O 1
ATOM 2392 N N . LEU A 1 297 ? 6.074 -4.969 20.312 1 86.62 297 LEU A N 1
ATOM 2393 C CA . LEU A 1 297 ? 6.012 -4.844 21.766 1 86.62 297 LEU A CA 1
ATOM 2394 C C . LEU A 1 297 ? 6.105 -3.381 22.188 1 86.62 297 LEU A C 1
ATOM 2396 O O . LEU A 1 297 ? 5.348 -2.93 23.047 1 86.62 297 LEU A O 1
ATOM 2400 N N . ARG A 1 298 ? 6.941 -2.676 21.547 1 84.5 298 ARG A N 1
ATOM 2401 C CA . ARG A 1 298 ? 7.098 -1.259 21.859 1 84.5 298 ARG A CA 1
ATOM 2402 C C . ARG A 1 298 ? 5.816 -0.487 21.562 1 84.5 298 ARG A C 1
ATOM 2404 O O . ARG A 1 298 ? 5.391 0.351 22.359 1 84.5 298 ARG A O 1
ATOM 2411 N N . THR A 1 299 ? 5.277 -0.804 20.453 1 84.62 299 THR A N 1
ATOM 2412 C CA . THR A 1 299 ? 4.047 -0.133 20.062 1 84.62 299 THR A CA 1
ATOM 2413 C C . THR A 1 299 ? 2.912 -0.465 21.031 1 84.62 299 THR A C 1
ATOM 2415 O O . THR A 1 299 ? 2.152 0.419 21.422 1 84.62 299 THR A O 1
ATOM 2418 N N . GLU A 1 300 ? 2.83 -1.657 21.422 1 84.31 300 GLU A N 1
ATOM 2419 C CA . GLU A 1 300 ? 1.773 -2.078 22.344 1 84.31 300 GLU A CA 1
ATOM 2420 C C . GLU A 1 300 ? 1.971 -1.473 23.734 1 84.31 300 GLU A C 1
ATOM 2422 O O . GLU A 1 300 ? 1.003 -1.085 24.391 1 84.31 300 GLU A O 1
ATOM 2427 N N . ILE A 1 301 ? 3.135 -1.353 24.141 1 78.56 301 ILE A N 1
ATOM 2428 C CA . ILE A 1 301 ? 3.432 -0.78 25.438 1 78.56 301 ILE A CA 1
ATOM 2429 C C . ILE A 1 301 ? 3.117 0.714 25.438 1 78.56 301 ILE A C 1
ATOM 2431 O O . ILE A 1 301 ? 2.641 1.259 26.438 1 78.56 301 ILE A O 1
ATOM 2435 N N . SER A 1 302 ? 3.375 1.337 24.328 1 75.81 302 SER A N 1
ATOM 2436 C CA . SER A 1 302 ? 3.129 2.771 24.203 1 75.81 302 SER A CA 1
ATOM 2437 C C . SER A 1 302 ? 1.648 3.094 24.375 1 75.81 302 SER A C 1
ATOM 2439 O O . SER A 1 302 ? 1.286 4.23 24.688 1 75.81 302 SER A O 1
ATOM 2441 N N . ARG A 1 303 ? 0.807 2.117 24.172 1 71 303 ARG A N 1
ATOM 2442 C CA . ARG A 1 303 ? -0.629 2.268 24.375 1 71 303 ARG A CA 1
ATOM 2443 C C . ARG A 1 303 ? -0.926 2.748 25.797 1 71 303 ARG A C 1
ATOM 2445 O O . ARG A 1 303 ? -1.905 3.461 26.031 1 71 303 ARG A O 1
ATOM 2452 N N . PHE A 1 304 ? -0.072 2.348 26.578 1 70.56 304 PHE A N 1
ATOM 2453 C CA . PHE A 1 304 ? -0.34 2.594 28 1 70.56 304 PHE A CA 1
ATOM 2454 C C . PHE A 1 304 ? 0.238 3.936 28.438 1 70.56 304 PHE A C 1
ATOM 2456 O O . PHE A 1 304 ? -0.194 4.508 29.438 1 70.56 304 PHE A O 1
ATOM 2463 N N . ILE A 1 305 ? 1.145 4.477 27.734 1 63.41 305 ILE A N 1
ATOM 2464 C CA . ILE A 1 305 ? 1.753 5.758 28.078 1 63.41 305 ILE A CA 1
ATOM 2465 C C . ILE A 1 305 ? 1.102 6.875 27.266 1 63.41 305 ILE A C 1
ATOM 2467 O O . ILE A 1 305 ? 1.032 8.023 27.734 1 63.41 305 ILE A O 1
ATOM 2471 N N . GLN A 1 306 ? 0.166 6.598 26.469 1 64.06 306 GLN A N 1
ATOM 2472 C CA . GLN A 1 306 ? -0.445 7.488 25.5 1 64.06 306 GLN A CA 1
ATOM 2473 C C . GLN A 1 306 ? 0.177 8.883 25.547 1 64.06 306 GLN A C 1
ATOM 2475 O O . GLN A 1 306 ? -0.363 9.781 26.203 1 64.06 306 GLN A O 1
ATOM 2480 N N . PRO A 1 307 ? 1.302 8.992 24.969 1 64.94 307 PRO A N 1
ATOM 2481 C CA . PRO A 1 307 ? 1.914 10.32 25 1 64.94 307 PRO A CA 1
ATOM 2482 C C . PRO A 1 307 ? 1.104 11.359 24.234 1 64.94 307 PRO A C 1
ATOM 2484 O O . PRO A 1 307 ? 0.384 11.016 23.297 1 64.94 307 PRO A O 1
ATOM 2487 N N . ASN A 1 308 ? 0.984 12.477 24.812 1 71.88 308 ASN A N 1
ATOM 2488 C CA . ASN A 1 308 ? 0.385 13.609 24.109 1 71.88 308 ASN A CA 1
ATOM 2489 C C . ASN A 1 308 ? 1.1 13.914 22.797 1 71.88 308 ASN A C 1
ATOM 2491 O O . ASN A 1 308 ? 2.293 14.219 22.797 1 71.88 308 ASN A O 1
ATOM 2495 N N . ARG A 1 309 ? 0.308 13.617 21.688 1 84.12 309 ARG A N 1
ATOM 2496 C CA . ARG A 1 309 ? 0.893 13.812 20.359 1 84.12 309 ARG A CA 1
ATOM 2497 C C . ARG A 1 309 ? 0.079 14.812 19.547 1 84.12 309 ARG A C 1
ATOM 2499 O O . ARG A 1 309 ? -1.073 15.102 19.875 1 84.12 309 ARG A O 1
ATOM 2506 N N . THR A 1 310 ? 0.791 15.391 18.625 1 91.44 310 THR A N 1
ATOM 2507 C CA . THR A 1 310 ? 0.098 16.266 17.688 1 91.44 310 THR A CA 1
ATOM 2508 C C . THR A 1 310 ? -0.401 15.469 16.484 1 91.44 310 THR A C 1
ATOM 2510 O O . THR A 1 310 ? -0.375 15.961 15.352 1 91.44 310 THR A O 1
ATOM 2513 N N . ALA A 1 311 ? -0.616 14.258 16.703 1 90.88 311 ALA A N 1
ATOM 2514 C CA . ALA A 1 311 ? -1.336 13.352 15.82 1 90.88 311 ALA A CA 1
ATOM 2515 C C . ALA A 1 311 ? -2.555 12.75 16.516 1 90.88 311 ALA A C 1
ATOM 2517 O O . ALA A 1 311 ? -2.426 11.828 17.328 1 90.88 311 ALA A O 1
ATOM 2518 N N . LEU A 1 312 ? -3.668 13.289 16.172 1 93.94 312 LEU A N 1
ATOM 2519 C CA . LEU A 1 312 ? -4.879 12.969 16.922 1 93.94 312 LEU A CA 1
ATOM 2520 C C . LEU A 1 312 ? -5.863 12.195 16.047 1 93.94 312 LEU A C 1
ATOM 2522 O O . LEU A 1 312 ? -5.992 12.477 14.859 1 93.94 312 LEU A O 1
ATOM 2526 N N . TYR A 1 313 ? -6.43 11.266 16.656 1 95 313 TYR A N 1
ATOM 2527 C CA . TYR A 1 313 ? -7.648 10.656 16.141 1 95 313 TYR A CA 1
ATOM 2528 C C . TYR A 1 313 ? -8.867 11.141 16.922 1 95 313 TYR A C 1
ATOM 2530 O O . TYR A 1 313 ? -8.891 11.086 18.141 1 95 313 TYR A O 1
ATOM 2538 N N . CYS A 1 314 ? -9.828 11.648 16.156 1 96.19 314 CYS A N 1
ATOM 2539 C CA . CYS A 1 314 ? -11.055 12.156 16.766 1 96.19 314 CYS A CA 1
ATOM 2540 C C . CYS A 1 314 ? -12.289 11.562 16.109 1 96.19 314 CYS A C 1
ATOM 2542 O O . CYS A 1 314 ? -12.219 11.102 14.961 1 96.19 314 CYS A O 1
ATOM 2544 N N . GLN A 1 315 ? -13.305 11.523 16.828 1 95.06 315 GLN A N 1
ATOM 2545 C CA . GLN A 1 315 ? -14.602 11.086 16.312 1 95.06 315 GLN A CA 1
ATOM 2546 C C . GLN A 1 315 ? -15.648 12.18 16.453 1 95.06 315 GLN A C 1
ATOM 2548 O O . GLN A 1 315 ? -15.633 12.945 17.422 1 95.06 315 GLN A O 1
ATOM 2553 N N . LEU A 1 316 ? -16.453 12.203 15.43 1 90.81 316 LEU A N 1
ATOM 2554 C CA . LEU A 1 316 ? -17.531 13.172 15.492 1 90.81 316 LEU A CA 1
ATOM 2555 C C . LEU A 1 316 ? -18.531 12.789 16.578 1 90.81 316 LEU A C 1
ATOM 2557 O O . LEU A 1 316 ? -18.953 11.633 16.672 1 90.81 316 LEU A O 1
ATOM 2561 N N . SER A 1 317 ? -18.812 13.727 17.422 1 81.62 317 SER A N 1
ATOM 2562 C CA . SER A 1 317 ? -19.734 13.5 18.531 1 81.62 317 SER A CA 1
ATOM 2563 C C . SER A 1 317 ? -21.172 13.383 18.047 1 81.62 317 SER A C 1
ATOM 2565 O O . SER A 1 317 ? -21.516 13.922 16.984 1 81.62 317 SER A O 1
ATOM 2567 N N . ASP A 1 318 ? -21.969 12.461 18.656 1 70.69 318 ASP A N 1
ATOM 2568 C CA . ASP A 1 318 ? -23.391 12.344 18.359 1 70.69 318 ASP A CA 1
ATOM 2569 C C . ASP A 1 318 ? -24.109 13.672 18.578 1 70.69 318 ASP A C 1
ATOM 2571 O O . ASP A 1 318 ? -23.703 14.477 19.422 1 70.69 318 ASP A O 1
ATOM 2575 N N . MET B 1 1 ? -21.516 -1.453 -44.375 1 26.25 1 MET B N 1
ATOM 2576 C CA . MET B 1 1 ? -21.875 -1.678 -43 1 26.25 1 MET B CA 1
ATOM 2577 C C . MET B 1 1 ? -21.969 -3.168 -42.688 1 26.25 1 MET B C 1
ATOM 2579 O O . MET B 1 1 ? -22.109 -3.561 -41.531 1 26.25 1 MET B O 1
ATOM 2583 N N . THR B 1 2 ? -22.281 -3.949 -43.75 1 30.11 2 THR B N 1
ATOM 2584 C CA . THR B 1 2 ? -22.438 -5.398 -43.781 1 30.11 2 THR B CA 1
ATOM 2585 C C . THR B 1 2 ? -21.094 -6.098 -43.656 1 30.11 2 THR B C 1
ATOM 2587 O O . THR B 1 2 ? -21.031 -7.312 -43.469 1 30.11 2 THR B O 1
ATOM 2590 N N . ILE B 1 3 ? -20 -5.375 -44.062 1 30.19 3 ILE B N 1
ATOM 2591 C CA . ILE B 1 3 ? -18.688 -6 -44.219 1 30.19 3 ILE B CA 1
ATOM 2592 C C . ILE B 1 3 ? -18.141 -6.375 -42.844 1 30.19 3 ILE B C 1
ATOM 2594 O O . ILE B 1 3 ? -17.422 -7.367 -42.688 1 30.19 3 ILE B O 1
ATOM 2598 N N . ASN B 1 4 ? -18.281 -5.258 -41.969 1 29.23 4 ASN B N 1
ATOM 2599 C CA . ASN B 1 4 ? -17.438 -5.418 -40.781 1 29.23 4 ASN B CA 1
ATOM 2600 C C . ASN B 1 4 ? -18 -6.469 -39.812 1 29.23 4 ASN B C 1
ATOM 2602 O O . ASN B 1 4 ? -17.422 -6.719 -38.75 1 29.23 4 ASN B O 1
ATOM 2606 N N . LYS B 1 5 ? -19.344 -6.711 -40 1 38.22 5 LYS B N 1
ATOM 2607 C CA . LYS B 1 5 ? -20.016 -7.703 -39.156 1 38.22 5 LYS B CA 1
ATOM 2608 C C . LYS B 1 5 ? -19.469 -9.109 -39.438 1 38.22 5 LYS B C 1
ATOM 2610 O O . LYS B 1 5 ? -19.484 -9.969 -38.531 1 38.22 5 LYS B O 1
ATOM 2615 N N . ASN B 1 6 ? -19.219 -9.227 -40.75 1 27.92 6 ASN B N 1
ATOM 2616 C CA . ASN B 1 6 ? -18.828 -10.594 -41.094 1 27.92 6 ASN B CA 1
ATOM 2617 C C . ASN B 1 6 ? -17.438 -10.938 -40.562 1 27.92 6 ASN B C 1
ATOM 2619 O O . ASN B 1 6 ? -16.984 -12.07 -40.719 1 27.92 6 ASN B O 1
ATOM 2623 N N . ARG B 1 7 ? -16.5 -9.875 -40.5 1 30.84 7 ARG B N 1
ATOM 2624 C CA . ARG B 1 7 ? -15.148 -10.164 -40.062 1 30.84 7 ARG B CA 1
ATOM 2625 C C . ARG B 1 7 ? -15.125 -10.531 -38.594 1 30.84 7 ARG B C 1
ATOM 2627 O O . ARG B 1 7 ? -14.164 -11.125 -38.094 1 30.84 7 ARG B O 1
ATOM 2634 N N . LEU B 1 8 ? -16.047 -9.969 -37.781 1 33.75 8 LEU B N 1
ATOM 2635 C CA . LEU B 1 8 ? -16.141 -10.344 -36.375 1 33.75 8 LEU B CA 1
ATOM 2636 C C . LEU B 1 8 ? -16.562 -11.805 -36.219 1 33.75 8 LEU B C 1
ATOM 2638 O O . LEU B 1 8 ? -16.219 -12.453 -35.219 1 33.75 8 LEU B O 1
ATOM 2642 N N . GLU B 1 9 ? -17.484 -12.312 -37.062 1 35.59 9 GLU B N 1
ATOM 2643 C CA . GLU B 1 9 ? -18 -13.68 -37.031 1 35.59 9 GLU B CA 1
ATOM 2644 C C . GLU B 1 9 ? -16.922 -14.688 -37.406 1 35.59 9 GLU B C 1
ATOM 2646 O O . GLU B 1 9 ? -17.031 -15.875 -37.094 1 35.59 9 GLU B O 1
ATOM 2651 N N . GLN B 1 10 ? -16.094 -14.352 -38.375 1 30.5 10 GLN B N 1
ATOM 2652 C CA . GLN B 1 10 ? -15.109 -15.344 -38.812 1 30.5 10 GLN B CA 1
ATOM 2653 C C . GLN B 1 10 ? -14.062 -15.586 -37.719 1 30.5 10 GLN B C 1
ATOM 2655 O O . GLN B 1 10 ? -12.914 -15.906 -38.031 1 30.5 10 GLN B O 1
ATOM 2660 N N . PHE B 1 11 ? -13.898 -14.789 -36.719 1 37.78 11 PHE B N 1
ATOM 2661 C CA . PHE B 1 11 ? -13.039 -15.297 -35.656 1 37.78 11 PHE B CA 1
ATOM 2662 C C . PHE B 1 11 ? -13.25 -16.797 -35.438 1 37.78 11 PHE B C 1
ATOM 2664 O O . PHE B 1 11 ? -14.336 -17.219 -35.031 1 37.78 11 PHE B O 1
ATOM 2671 N N . SER B 1 12 ? -12.609 -17.688 -36.312 1 39.38 12 SER B N 1
ATOM 2672 C CA . SER B 1 12 ? -12.5 -19.078 -36.75 1 39.38 12 SER B CA 1
ATOM 2673 C C . SER B 1 12 ? -12.648 -20.016 -35.562 1 39.38 12 SER B C 1
ATOM 2675 O O . SER B 1 12 ? -12.141 -19.75 -34.469 1 39.38 12 SER B O 1
ATOM 2677 N N . ASN B 1 13 ? -13.727 -20.797 -35.406 1 49.34 13 ASN B N 1
ATOM 2678 C CA . ASN B 1 13 ? -13.945 -22.094 -34.75 1 49.34 13 ASN B CA 1
ATOM 2679 C C . ASN B 1 13 ? -12.648 -22.875 -34.625 1 49.34 13 ASN B C 1
ATOM 2681 O O . ASN B 1 13 ? -12.508 -23.938 -35.25 1 49.34 13 ASN B O 1
ATOM 2685 N N . GLU B 1 14 ? -11.672 -22.312 -34.688 1 58.88 14 GLU B N 1
ATOM 2686 C CA . GLU B 1 14 ? -10.438 -23.094 -34.688 1 58.88 14 GLU B CA 1
ATOM 2687 C C . GLU B 1 14 ? -10.305 -23.922 -33.406 1 58.88 14 GLU B 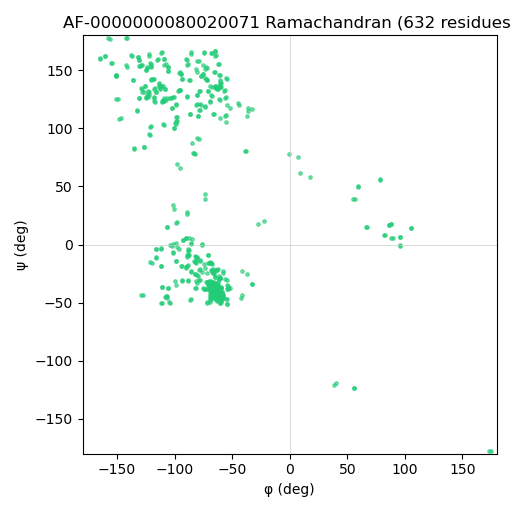C 1
ATOM 2689 O O . GLU B 1 14 ? -10.352 -23.391 -32.312 1 58.88 14 GLU B O 1
ATOM 2694 N N . LYS B 1 15 ? -10.461 -25.219 -33.562 1 67.19 15 LYS B N 1
ATOM 2695 C CA . LYS B 1 15 ? -10.289 -26.281 -32.594 1 67.19 15 LYS B CA 1
ATOM 2696 C C . LYS B 1 15 ? -9 -26.094 -31.797 1 67.19 15 LYS B C 1
ATOM 2698 O O . LYS B 1 15 ? -7.953 -25.781 -32.375 1 67.19 15 LYS B O 1
ATOM 2703 N N . LEU B 1 16 ? -9.18 -26 -30.516 1 82 16 LEU B N 1
ATOM 2704 C CA . LEU B 1 16 ? -8.016 -26 -29.641 1 82 16 LEU B CA 1
ATOM 2705 C C . LEU B 1 16 ? -7.238 -27.312 -29.766 1 82 16 LEU B C 1
ATOM 2707 O O . LEU B 1 16 ? -7.836 -28.391 -29.797 1 82 16 LEU B O 1
ATOM 2711 N N . VAL B 1 17 ? -5.934 -27.172 -30.062 1 87 17 VAL B N 1
ATOM 2712 C CA . VAL B 1 17 ? -5.07 -28.328 -30.25 1 87 17 VAL B CA 1
ATOM 2713 C C . VAL B 1 17 ? -4.309 -28.625 -28.953 1 87 17 VAL B C 1
ATOM 2715 O O . VAL B 1 17 ? -3.768 -27.719 -28.328 1 87 17 VAL B O 1
ATOM 2718 N N . PHE B 1 18 ? -4.328 -29.922 -28.578 1 93.25 18 PHE B N 1
ATOM 2719 C CA . PHE B 1 18 ? -3.623 -30.375 -27.375 1 93.25 18 PHE B CA 1
ATOM 2720 C C . PHE B 1 18 ? -2.357 -31.141 -27.75 1 93.25 18 PHE B C 1
ATOM 2722 O O . PHE B 1 18 ? -2.266 -31.703 -28.828 1 93.25 18 PHE B O 1
ATOM 2729 N N . ARG B 1 19 ? -1.403 -31.062 -26.922 1 93.31 19 ARG B N 1
ATOM 2730 C CA . ARG B 1 19 ? -0.216 -31.906 -27.016 1 93.31 19 ARG B CA 1
ATOM 2731 C C . ARG B 1 19 ? -0.02 -32.719 -25.734 1 93.31 19 ARG B C 1
ATOM 2733 O O . ARG B 1 19 ? -0.562 -32.344 -24.688 1 93.31 19 ARG B O 1
ATOM 2740 N N . GLU B 1 20 ? 0.808 -33.719 -25.875 1 95.19 20 GLU B N 1
ATOM 2741 C CA . GLU B 1 20 ? 0.997 -34.656 -24.75 1 95.19 20 GLU B CA 1
ATOM 2742 C C . GLU B 1 20 ? 2.391 -34.5 -24.141 1 95.19 20 GLU B C 1
ATOM 2744 O O . GLU B 1 20 ? 3.377 -34.344 -24.875 1 95.19 20 GLU B O 1
ATOM 2749 N N . ARG B 1 21 ? 2.408 -34.5 -22.812 1 96.56 21 ARG B N 1
ATOM 2750 C CA . ARG B 1 21 ? 3.65 -34.594 -22.047 1 96.56 21 ARG B CA 1
ATOM 2751 C C . ARG B 1 21 ? 3.893 -36 -21.547 1 96.56 21 ARG B C 1
ATOM 2753 O O . ARG B 1 21 ? 3.291 -36.438 -20.562 1 96.56 21 ARG B O 1
ATOM 2760 N N . SER B 1 22 ? 4.844 -36.688 -22.234 1 96.69 22 SER B N 1
ATOM 2761 C CA . SER B 1 22 ? 5.055 -38.094 -21.953 1 96.69 22 SER B CA 1
ATOM 2762 C C . SER B 1 22 ? 6.098 -38.312 -20.844 1 96.69 22 SER B C 1
ATOM 2764 O O . SER B 1 22 ? 6.289 -39.406 -20.359 1 96.69 22 SER B O 1
ATOM 2766 N N . HIS B 1 23 ? 6.766 -37.219 -20.516 1 97.88 23 HIS B N 1
ATOM 2767 C CA . HIS B 1 23 ? 7.785 -37.25 -19.469 1 97.88 23 HIS B CA 1
ATOM 2768 C C . HIS B 1 23 ? 7.5 -36.25 -18.375 1 97.88 23 HIS B C 1
ATOM 2770 O O . HIS B 1 23 ? 6.871 -35.219 -18.625 1 97.88 23 HIS B O 1
ATOM 2776 N N . CYS B 1 24 ? 8 -36.625 -17.219 1 98.12 24 CYS B N 1
ATOM 2777 C CA . CYS B 1 24 ? 7.828 -35.75 -16.062 1 98.12 24 CYS B CA 1
ATOM 2778 C C . CYS B 1 24 ? 8.477 -34.406 -16.312 1 98.12 24 CYS B C 1
ATOM 2780 O O . CYS B 1 24 ? 9.617 -34.312 -16.766 1 98.12 24 CYS B O 1
ATOM 2782 N N . ILE B 1 25 ? 7.82 -33.344 -15.875 1 97.19 25 ILE B N 1
ATOM 2783 C CA . ILE B 1 25 ? 8.281 -32 -16.125 1 97.19 25 ILE B CA 1
ATOM 2784 C C . ILE B 1 25 ? 9.375 -31.625 -15.125 1 97.19 25 ILE B C 1
ATOM 2786 O O . ILE B 1 25 ? 10.062 -30.625 -15.289 1 97.19 25 ILE B O 1
ATOM 2790 N N . SER B 1 26 ? 9.586 -32.438 -14.094 1 97.5 26 SER B N 1
ATOM 2791 C CA . SER B 1 26 ? 10.57 -32.156 -13.055 1 97.5 26 SER B CA 1
ATOM 2792 C C . SER B 1 26 ? 11.812 -33.031 -13.219 1 97.5 26 SER B C 1
ATOM 2794 O O . SER B 1 26 ? 12.922 -32.531 -13.32 1 97.5 26 SER B O 1
ATOM 2796 N N . CYS B 1 27 ? 11.609 -34.375 -13.383 1 97.56 27 CYS B N 1
ATOM 2797 C CA . CYS B 1 27 ? 12.781 -35.25 -13.352 1 97.56 27 CYS B CA 1
ATOM 2798 C C . CYS B 1 27 ? 12.977 -35.938 -14.703 1 97.56 27 CYS B C 1
ATOM 2800 O O . CYS B 1 27 ? 13.961 -36.656 -14.898 1 97.56 27 CYS B O 1
ATOM 2802 N N . GLY B 1 28 ? 12.047 -35.875 -15.602 1 97.12 28 GLY B N 1
ATOM 2803 C CA . GLY B 1 28 ? 12.211 -36.438 -16.938 1 97.12 28 GLY B CA 1
ATOM 2804 C C . GLY B 1 28 ? 11.82 -37.906 -17.047 1 97.12 28 GLY B C 1
ATOM 2805 O O . GLY B 1 28 ? 11.875 -38.469 -18.125 1 97.12 28 GLY B O 1
ATOM 2806 N N . SER B 1 29 ? 11.312 -38.438 -16.031 1 97.88 29 SER B N 1
ATOM 2807 C CA . SER B 1 29 ? 10.938 -39.844 -16.031 1 97.88 29 SER B CA 1
ATOM 2808 C C . SER B 1 29 ? 9.688 -40.094 -16.859 1 97.88 29 SER B C 1
ATOM 2810 O O . SER B 1 29 ? 8.812 -39.219 -16.938 1 97.88 29 SER B O 1
ATOM 2812 N N . SER B 1 30 ? 9.531 -41.281 -17.438 1 97.69 30 SER B N 1
ATOM 2813 C CA . SER B 1 30 ? 8.336 -41.688 -18.172 1 97.69 30 SER B CA 1
ATOM 2814 C C . SER B 1 30 ? 7.402 -42.531 -17.312 1 97.69 30 SER B C 1
ATOM 2816 O O . SER B 1 30 ? 6.367 -43 -17.781 1 97.69 30 SER B O 1
ATOM 2818 N N . ASN B 1 31 ? 7.848 -42.781 -16.094 1 98.19 31 ASN B N 1
ATOM 2819 C CA . ASN B 1 31 ? 7.02 -43.531 -15.172 1 98.19 31 ASN B CA 1
ATOM 2820 C C . ASN B 1 31 ? 5.926 -42.688 -14.547 1 98.19 31 ASN B C 1
ATOM 2822 O O . ASN B 1 31 ? 6.125 -42.094 -13.484 1 98.19 31 ASN B O 1
ATOM 2826 N N . LEU B 1 32 ? 4.816 -42.688 -15.18 1 98.06 32 LEU B N 1
ATOM 2827 C CA . LEU B 1 32 ? 3.709 -41.812 -14.789 1 98.06 32 LEU B CA 1
ATOM 2828 C C . LEU B 1 32 ? 2.496 -42.625 -14.367 1 98.06 32 LEU B C 1
ATOM 2830 O O . LEU B 1 32 ? 2.143 -43.625 -15.023 1 98.06 32 LEU B O 1
ATOM 2834 N N . HIS B 1 33 ? 1.907 -42.25 -13.273 1 97.62 33 HIS B N 1
ATOM 2835 C CA . HIS B 1 33 ? 0.709 -42.875 -12.75 1 97.62 33 HIS B CA 1
ATOM 2836 C C . HIS B 1 33 ? -0.519 -42 -12.938 1 97.62 33 HIS B C 1
ATOM 2838 O O . HIS B 1 33 ? -0.537 -40.844 -12.484 1 97.62 33 HIS B O 1
ATOM 2844 N N . PRO B 1 34 ? -1.576 -42.531 -13.555 1 97.12 34 PRO B N 1
ATOM 2845 C CA . PRO B 1 34 ? -2.791 -41.719 -13.734 1 97.12 34 PRO B CA 1
ATOM 2846 C C . PRO B 1 34 ? -3.51 -41.438 -12.414 1 97.12 34 PRO B C 1
ATOM 2848 O O . PRO B 1 34 ? -3.635 -42.344 -11.57 1 97.12 34 PRO B O 1
ATOM 2851 N N . LEU B 1 35 ? -3.945 -40.156 -12.242 1 97 35 LEU B N 1
ATOM 2852 C CA . LEU B 1 35 ? -4.688 -39.75 -11.047 1 97 35 LEU B CA 1
ATOM 2853 C C . LEU B 1 35 ? -6.141 -39.438 -11.391 1 97 35 LEU B C 1
ATOM 2855 O O . LEU B 1 35 ? -7.055 -39.844 -10.672 1 97 35 LEU B O 1
ATOM 2859 N N . TRP B 1 36 ? -6.348 -38.688 -12.32 1 96.38 36 TRP B N 1
ATOM 2860 C CA . TRP B 1 36 ? -7.652 -38.156 -12.719 1 96.38 36 TRP B CA 1
ATOM 2861 C C . TRP B 1 36 ? -7.699 -37.875 -14.219 1 96.38 36 TRP B C 1
ATOM 2863 O O . TRP B 1 36 ? -6.762 -37.312 -14.781 1 96.38 36 TRP B O 1
ATOM 2873 N N . GLN B 1 37 ? -8.68 -38.438 -14.914 1 95.81 37 GLN B N 1
ATOM 2874 C CA . GLN B 1 37 ? -8.836 -38.219 -16.344 1 95.81 37 GLN B CA 1
ATOM 2875 C C . GLN B 1 37 ? -10.312 -38.125 -16.734 1 95.81 37 GLN B C 1
ATOM 2877 O O . GLN B 1 37 ? -11.18 -38.562 -15.984 1 95.81 37 GLN B O 1
ATOM 2882 N N . GLY B 1 38 ? -10.578 -37.438 -17.812 1 94.75 38 GLY B N 1
ATOM 2883 C CA . GLY B 1 38 ? -11.938 -37.312 -18.297 1 94.75 38 GLY B CA 1
ATOM 2884 C C . GLY B 1 38 ? -12.062 -36.344 -19.469 1 94.75 38 GLY B C 1
ATOM 2885 O O . GLY B 1 38 ? -11.062 -35.844 -19.984 1 94.75 38 GLY B O 1
ATOM 2886 N N . LYS B 1 39 ? -13.312 -36.188 -19.875 1 94.75 39 LYS B N 1
ATOM 2887 C CA . LYS B 1 39 ? -13.641 -35.25 -20.922 1 94.75 39 LYS B CA 1
ATOM 2888 C C . LYS B 1 39 ? -14.055 -33.906 -20.344 1 94.75 39 LYS B C 1
ATOM 2890 O O . LYS B 1 39 ? -14.727 -33.844 -19.312 1 94.75 39 LYS B O 1
ATOM 2895 N N . PHE B 1 40 ? -13.734 -32.844 -21.062 1 92.94 40 PHE B N 1
ATOM 2896 C CA . PHE B 1 40 ? -14.102 -31.484 -20.609 1 92.94 40 PHE B CA 1
ATOM 2897 C C . PHE B 1 40 ? -15.617 -31.312 -20.656 1 92.94 40 PHE B C 1
ATOM 2899 O O . PHE B 1 40 ? -16.172 -30.5 -19.906 1 92.94 40 PHE B O 1
ATOM 2906 N N . THR B 1 41 ? -16.281 -32.125 -21.453 1 91.62 41 THR B N 1
ATOM 2907 C CA . THR B 1 41 ? -17.734 -32 -21.656 1 91.62 41 THR B CA 1
ATOM 2908 C C . THR B 1 41 ? -18.484 -32.812 -20.609 1 91.62 41 THR B C 1
ATOM 2910 O O . THR B 1 41 ? -19.719 -32.688 -20.484 1 91.62 41 THR B O 1
ATOM 2913 N N . ASP B 1 42 ? -17.734 -33.594 -19.875 1 92.81 42 ASP B N 1
ATOM 2914 C CA . ASP B 1 42 ? -18.406 -34.438 -18.891 1 92.81 42 ASP B CA 1
ATOM 2915 C C . ASP B 1 42 ? -18.562 -33.688 -17.562 1 92.81 42 ASP B C 1
ATOM 2917 O O . ASP B 1 42 ? -17.734 -32.844 -17.188 1 92.81 42 ASP B O 1
ATOM 2921 N N . GLU B 1 43 ? -19.609 -34.156 -16.812 1 92.38 43 GLU B N 1
ATOM 2922 C CA . GLU B 1 43 ? -19.75 -33.656 -15.445 1 92.38 43 GLU B CA 1
ATOM 2923 C C . GLU B 1 43 ? -18.812 -34.406 -14.5 1 92.38 43 GLU B C 1
ATOM 2925 O O . GLU B 1 43 ? -18.562 -35.594 -14.688 1 92.38 43 GLU B O 1
ATOM 2930 N N . PRO B 1 44 ? -18.391 -33.781 -13.477 1 93.56 44 PRO B N 1
ATOM 2931 C CA . PRO B 1 44 ? -18.656 -32.406 -13.039 1 93.56 44 PRO B CA 1
ATOM 2932 C C . PRO B 1 44 ? -17.734 -31.375 -13.68 1 93.56 44 PRO B C 1
ATOM 2934 O O . PRO B 1 44 ? -17.797 -30.188 -13.344 1 93.56 44 PRO B O 1
ATOM 2937 N N . THR B 1 45 ? -16.906 -31.766 -14.586 1 92.62 45 THR B N 1
ATOM 2938 C CA . THR B 1 45 ? -15.906 -30.906 -15.203 1 92.62 45 THR B CA 1
ATOM 2939 C C . THR B 1 45 ? -16.578 -29.797 -16.016 1 92.62 45 THR B C 1
ATOM 2941 O O . THR B 1 45 ? -16.188 -28.641 -15.93 1 92.62 45 THR B O 1
ATOM 2944 N N . ARG B 1 46 ? -17.562 -30.141 -16.703 1 89.94 46 ARG B N 1
ATOM 2945 C CA . ARG B 1 46 ? -18.281 -29.172 -17.516 1 89.94 46 ARG B CA 1
ATOM 2946 C C . ARG B 1 46 ? -18.859 -28.047 -16.641 1 89.94 46 ARG B C 1
ATOM 2948 O O . ARG B 1 46 ? -18.703 -26.875 -16.953 1 89.94 46 ARG B O 1
ATOM 2955 N N . SER B 1 47 ? -19.5 -28.453 -15.594 1 88.56 47 SER B N 1
ATOM 2956 C CA . SER B 1 47 ? -20.109 -27.484 -14.695 1 88.56 47 SER B CA 1
ATOM 2957 C C . SER B 1 47 ? -19.047 -26.562 -14.086 1 88.56 47 SER B C 1
ATOM 2959 O O . SER B 1 47 ? -19.297 -25.359 -13.906 1 88.56 47 SER B O 1
ATOM 2961 N N . PHE B 1 48 ? -17.953 -27.078 -13.758 1 89.5 48 PHE B N 1
ATOM 2962 C CA . PHE B 1 48 ? -16.859 -26.297 -13.203 1 89.5 48 PHE B CA 1
ATOM 2963 C C . PHE B 1 48 ? -16.375 -25.25 -14.203 1 89.5 48 PHE B C 1
ATOM 2965 O O . PHE B 1 48 ? -16.266 -24.078 -13.867 1 89.5 48 PHE B O 1
ATOM 2972 N N . LEU B 1 49 ? -16.172 -25.641 -15.398 1 86.38 49 LEU B N 1
ATOM 2973 C CA . LEU B 1 49 ? -15.672 -24.734 -16.422 1 86.38 49 LEU B CA 1
ATOM 2974 C C . LEU B 1 49 ? -16.672 -23.625 -16.734 1 86.38 49 LEU B C 1
ATOM 2976 O O . LEU B 1 49 ? -16.297 -22.484 -17 1 86.38 49 LEU B O 1
ATOM 2980 N N . ASN B 1 50 ? -17.891 -23.938 -16.641 1 82 50 ASN B N 1
ATOM 2981 C CA . ASN B 1 50 ? -18.938 -22.953 -16.875 1 82 50 ASN B CA 1
ATOM 2982 C C . ASN B 1 50 ? -18.969 -21.891 -15.789 1 82 50 ASN B C 1
ATOM 2984 O O . ASN B 1 50 ? -19.406 -20.75 -16.031 1 82 50 ASN B O 1
ATOM 2988 N N . ARG B 1 51 ? -18.438 -22.266 -14.719 1 79.19 51 ARG B N 1
ATOM 2989 C CA . ARG B 1 51 ? -18.406 -21.328 -13.594 1 79.19 51 ARG B CA 1
ATOM 2990 C C . ARG B 1 51 ? -17.188 -20.406 -13.688 1 79.19 51 ARG B C 1
ATOM 2992 O O . ARG B 1 51 ? -17.141 -19.375 -13.023 1 79.19 51 ARG B O 1
ATOM 2999 N N . CYS B 1 52 ? -16.078 -20.812 -14.414 1 74.75 52 CYS B N 1
ATOM 3000 C CA . CYS B 1 52 ? -14.844 -20.047 -14.516 1 74.75 52 CYS B CA 1
ATOM 3001 C C . CYS B 1 52 ? -15.023 -18.844 -15.422 1 74.75 52 CYS B C 1
ATOM 3003 O O . CYS B 1 52 ? -14.195 -17.922 -15.406 1 74.75 52 CYS B O 1
ATOM 3005 N N . HIS B 1 53 ? -15.969 -18.172 -15.461 1 63.25 53 HIS B N 1
ATOM 3006 C CA . HIS B 1 53 ? -16.359 -16.953 -16.156 1 63.25 53 HIS B CA 1
ATOM 3007 C C . HIS B 1 53 ? -15.453 -16.672 -17.344 1 63.25 53 HIS B C 1
ATOM 3009 O O . HIS B 1 53 ? -14.844 -15.602 -17.406 1 63.25 53 HIS B O 1
ATOM 3015 N N . TYR B 1 54 ? -15.344 -17.469 -18.203 1 66.19 54 TYR B N 1
ATOM 3016 C CA . TYR B 1 54 ? -14.672 -17.172 -19.453 1 66.19 54 TYR B CA 1
ATOM 3017 C C . TYR B 1 54 ? -15.523 -16.25 -20.328 1 66.19 54 TYR B C 1
ATOM 3019 O O . TYR B 1 54 ? -16.734 -16.156 -20.141 1 66.19 54 TYR B O 1
ATOM 3027 N N . SER B 1 55 ? -14.805 -15.32 -21.016 1 64.06 55 SER B N 1
ATOM 3028 C CA . SER B 1 55 ? -15.547 -14.414 -21.891 1 64.06 55 SER B CA 1
ATOM 3029 C C . SER B 1 55 ? -16.344 -15.18 -22.938 1 64.06 55 SER B C 1
ATOM 3031 O O . SER B 1 55 ? -17.312 -14.648 -23.5 1 64.06 55 SER B O 1
ATOM 3033 N N . LYS B 1 56 ? -15.961 -16.375 -23.25 1 67 56 LYS B N 1
ATOM 3034 C CA . LYS B 1 56 ? -16.656 -17.234 -24.203 1 67 56 LYS B CA 1
ATOM 3035 C C . LYS B 1 56 ? -16.875 -18.625 -23.625 1 67 56 LYS B C 1
ATOM 3037 O O . LYS B 1 56 ? -16.203 -19.031 -22.688 1 67 56 LYS B O 1
ATOM 3042 N N . ASP B 1 57 ? -17.891 -19.203 -24.156 1 71.5 57 ASP B N 1
ATOM 3043 C CA . ASP B 1 57 ? -18.094 -20.594 -23.797 1 71.5 57 ASP B CA 1
ATOM 3044 C C . ASP B 1 57 ? -16.953 -21.469 -24.344 1 71.5 57 ASP B C 1
ATOM 3046 O O . ASP B 1 57 ? -16.859 -21.703 -25.547 1 71.5 57 ASP B O 1
ATOM 3050 N N . VAL B 1 58 ? -16.188 -21.969 -23.391 1 76.56 58 VAL B N 1
ATOM 3051 C CA . VAL B 1 58 ? -14.969 -22.641 -23.797 1 76.56 58 VAL B CA 1
ATOM 3052 C C . VAL B 1 58 ? -15.258 -24.125 -24.047 1 76.56 58 VAL B C 1
ATOM 3054 O O . VAL B 1 58 ? -14.547 -24.781 -24.812 1 76.56 58 VAL B O 1
ATOM 3057 N N . VAL B 1 59 ? -16.312 -24.641 -23.562 1 79.62 59 VAL B N 1
ATOM 3058 C CA . VAL B 1 59 ? -16.547 -26.078 -23.547 1 79.62 59 VAL B CA 1
ATOM 3059 C C . VAL B 1 59 ? -16.766 -26.578 -24.969 1 79.62 59 VAL B C 1
ATOM 3061 O O . VAL B 1 59 ? -16.172 -27.578 -25.391 1 79.62 59 VAL B O 1
ATOM 3064 N N . PRO B 1 60 ? -17.516 -25.828 -25.719 1 77.69 60 PRO B N 1
ATOM 3065 C CA . PRO B 1 60 ? -17.703 -26.297 -27.094 1 77.69 60 PRO B CA 1
ATOM 3066 C C . PRO B 1 60 ? -16.406 -26.281 -27.891 1 77.69 60 PRO B C 1
ATOM 3068 O O . PRO B 1 60 ? -16.25 -27.062 -28.828 1 77.69 60 PRO B O 1
ATOM 3071 N N . LEU B 1 61 ? -15.531 -25.469 -27.516 1 80.88 61 LEU B N 1
ATOM 3072 C CA . LEU B 1 61 ? -14.266 -25.344 -28.234 1 80.88 61 LEU B CA 1
ATOM 3073 C C . LEU B 1 61 ? -13.328 -26.484 -27.875 1 80.88 61 LEU B C 1
ATOM 3075 O O . LEU B 1 61 ? -12.375 -26.766 -28.609 1 80.88 61 LEU B O 1
ATOM 3079 N N . LEU B 1 62 ? -13.602 -27.062 -26.75 1 84.94 62 LEU B N 1
ATOM 3080 C CA . LEU B 1 62 ? -12.781 -28.172 -26.297 1 84.94 62 LEU B CA 1
ATOM 3081 C C . LEU B 1 62 ? -13.305 -29.5 -26.844 1 84.94 62 LEU B C 1
ATOM 3083 O O . LEU B 1 62 ? -12.586 -30.5 -26.844 1 84.94 62 LEU B O 1
ATOM 3087 N N . ALA B 1 63 ? -14.422 -29.469 -27.516 1 78.62 63 ALA B N 1
ATOM 3088 C CA . ALA B 1 63 ? -15.031 -30.594 -28.234 1 78.62 63 ALA B CA 1
ATOM 3089 C C . ALA B 1 63 ? -14.844 -31.891 -27.453 1 78.62 63 ALA B C 1
ATOM 3091 O O . ALA B 1 63 ? -15.188 -31.969 -26.281 1 78.62 63 ALA B O 1
ATOM 3092 N N . GLU B 1 64 ? -14.141 -32.906 -28.156 1 85.5 64 GLU B N 1
ATOM 3093 C CA . GLU B 1 64 ? -13.977 -34.25 -27.609 1 85.5 64 GLU B CA 1
ATOM 3094 C C . GLU B 1 64 ? -12.617 -34.406 -26.938 1 85.5 64 GLU B C 1
ATOM 3096 O O . GLU B 1 64 ? -12.188 -35.531 -26.656 1 85.5 64 GLU B O 1
ATOM 3101 N N . GLU B 1 65 ? -12.047 -33.312 -26.625 1 91.12 65 GLU B N 1
ATOM 3102 C CA . GLU B 1 65 ? -10.734 -33.375 -25.984 1 91.12 65 GLU B CA 1
ATOM 3103 C C . GLU B 1 65 ? -10.836 -33.844 -24.547 1 91.12 65 GLU B C 1
ATOM 3105 O O . GLU B 1 65 ? -11.883 -33.719 -23.906 1 91.12 65 GLU B O 1
ATOM 3110 N N . THR B 1 66 ? -9.688 -34.469 -24.109 1 94.44 66 THR B N 1
ATOM 3111 C CA . THR B 1 66 ? -9.641 -35.031 -22.75 1 94.44 66 THR B CA 1
ATOM 3112 C C . THR B 1 66 ? -8.516 -34.375 -21.953 1 94.44 66 THR B C 1
ATOM 3114 O O . THR B 1 66 ? -7.594 -33.781 -22.531 1 94.44 66 THR B O 1
ATOM 3117 N N . PHE B 1 67 ? -8.703 -34.375 -20.656 1 95.31 67 PHE B N 1
ATOM 3118 C CA . PHE B 1 67 ? -7.625 -34.031 -19.734 1 95.31 67 PHE B CA 1
ATOM 3119 C C . PHE B 1 67 ? -7.145 -35.25 -18.984 1 95.31 67 PHE B C 1
ATOM 3121 O O . PHE B 1 67 ? -7.855 -36.25 -18.922 1 95.31 67 PHE B O 1
ATOM 3128 N N . SER B 1 68 ? -5.879 -35.219 -18.531 1 96.81 68 SER B N 1
ATOM 3129 C CA . SER B 1 68 ? -5.277 -36.312 -17.812 1 96.81 68 SER B CA 1
ATOM 3130 C C . SER B 1 68 ? -4.277 -35.812 -16.766 1 96.81 68 SER B C 1
ATOM 3132 O O . SER B 1 68 ? -3.188 -35.375 -17.125 1 96.81 68 SER B O 1
ATOM 3134 N N . LEU B 1 69 ? -4.664 -35.938 -15.523 1 97.38 69 LEU B N 1
ATOM 3135 C CA . LEU B 1 69 ? -3.785 -35.625 -14.406 1 97.38 69 LEU B CA 1
ATOM 3136 C C . LEU B 1 69 ? -2.969 -36.844 -13.992 1 97.38 69 LEU B C 1
ATOM 3138 O O . LEU B 1 69 ? -3.527 -37.906 -13.75 1 97.38 69 LEU B O 1
ATOM 3142 N N . VAL B 1 70 ? -1.632 -36.688 -13.898 1 98.06 70 VAL B N 1
ATOM 3143 C CA . VAL B 1 70 ? -0.771 -37.812 -13.594 1 98.06 70 VAL B CA 1
ATOM 3144 C C . VAL B 1 70 ? 0.212 -37.438 -12.484 1 98.06 70 VAL B C 1
ATOM 3146 O O . VAL B 1 70 ? 0.416 -36.25 -12.211 1 98.06 70 VAL B O 1
ATOM 3149 N N . ARG B 1 71 ? 0.75 -38.406 -11.875 1 98.19 71 ARG B N 1
ATOM 3150 C CA . ARG B 1 71 ? 1.82 -38.25 -10.898 1 98.19 71 ARG B CA 1
ATOM 3151 C C . ARG B 1 71 ? 3.055 -39.062 -11.312 1 98.19 71 ARG B C 1
ATOM 3153 O O . ARG B 1 71 ? 2.947 -40.219 -11.703 1 98.19 71 ARG B O 1
ATOM 3160 N N . CYS B 1 72 ? 4.141 -38.406 -11.258 1 98.31 72 CYS B N 1
ATOM 3161 C CA . CYS B 1 72 ? 5.395 -39.094 -11.516 1 98.31 72 CYS B CA 1
ATOM 3162 C C . CYS B 1 72 ? 5.738 -40.031 -10.375 1 98.31 72 CYS B C 1
ATOM 3164 O O . CYS B 1 72 ? 5.785 -39.625 -9.211 1 98.31 72 CYS B O 1
ATOM 3166 N N . GLU B 1 73 ? 6.09 -41.219 -10.664 1 98 73 GLU B N 1
ATOM 3167 C CA . GLU B 1 73 ? 6.398 -42.219 -9.641 1 98 73 GLU B CA 1
ATOM 3168 C C . GLU B 1 73 ? 7.828 -42.062 -9.133 1 98 73 GLU B C 1
ATOM 3170 O O . GLU B 1 73 ? 8.188 -42.594 -8.078 1 98 73 GLU B O 1
ATOM 3175 N N . ASN B 1 74 ? 8.57 -41.344 -9.836 1 97.75 74 ASN B N 1
ATOM 3176 C CA . ASN B 1 74 ? 9.961 -41.156 -9.469 1 97.75 74 ASN B CA 1
ATOM 3177 C C . ASN B 1 74 ? 10.117 -40 -8.492 1 97.75 74 ASN B C 1
ATOM 3179 O O . ASN B 1 74 ? 10.789 -40.125 -7.465 1 97.75 74 ASN B O 1
ATOM 3183 N N . CYS B 1 75 ? 9.516 -38.844 -8.742 1 97.44 75 CYS B N 1
ATOM 3184 C CA . CYS B 1 75 ? 9.797 -37.656 -7.926 1 97.44 75 CYS B CA 1
ATOM 3185 C C . CYS B 1 75 ? 8.523 -37.156 -7.258 1 97.44 75 CYS B C 1
ATOM 3187 O O . CYS B 1 75 ? 8.586 -36.25 -6.406 1 97.44 75 CYS B O 1
ATOM 3189 N N . GLY B 1 76 ? 7.379 -37.594 -7.715 1 97.44 76 GLY B N 1
ATOM 3190 C CA . GLY B 1 76 ? 6.137 -37.219 -7.059 1 97.44 76 GLY B CA 1
ATOM 3191 C C . GLY B 1 76 ? 5.449 -36.031 -7.699 1 97.44 76 GLY B C 1
ATOM 3192 O O . GLY B 1 76 ? 4.344 -35.656 -7.305 1 97.44 76 GLY B O 1
ATOM 3193 N N . MET B 1 77 ? 6.008 -35.469 -8.711 1 98.06 77 MET B N 1
ATOM 3194 C CA . MET B 1 77 ? 5.418 -34.312 -9.375 1 98.06 77 MET B CA 1
ATOM 3195 C C . MET B 1 77 ? 4.074 -34.656 -10 1 98.06 77 MET B C 1
ATOM 3197 O O . MET B 1 77 ? 3.939 -35.719 -10.641 1 98.06 77 MET B O 1
ATOM 3201 N N . ILE B 1 78 ? 3.094 -33.75 -9.781 1 98.12 78 ILE B N 1
ATOM 3202 C CA . ILE B 1 78 ? 1.769 -33.906 -10.375 1 98.12 78 ILE B CA 1
ATOM 3203 C C . ILE B 1 78 ? 1.564 -32.875 -11.477 1 98.12 78 ILE B C 1
ATOM 3205 O O . ILE B 1 78 ? 1.91 -31.703 -11.312 1 98.12 78 ILE B O 1
ATOM 3209 N N . PHE B 1 79 ? 1.048 -33.344 -12.633 1 98.12 79 PHE B N 1
ATOM 3210 C CA . PHE B 1 79 ? 0.816 -32.406 -13.742 1 98.12 79 PHE B CA 1
ATOM 3211 C C . PHE B 1 79 ? -0.173 -33 -14.742 1 98.12 79 PHE B C 1
ATOM 3213 O O . PHE B 1 79 ? -0.466 -34.188 -14.703 1 98.12 79 PHE B O 1
ATOM 3220 N N . HIS B 1 80 ? -0.723 -32.156 -15.539 1 97.38 80 HIS B N 1
ATOM 3221 C CA . HIS B 1 80 ? -1.574 -32.625 -16.625 1 97.38 80 HIS B CA 1
ATOM 3222 C C . HIS B 1 80 ? -0.742 -33.094 -17.812 1 97.38 80 HIS B C 1
ATOM 3224 O O . HIS B 1 80 ? 0.124 -32.375 -18.297 1 97.38 80 HIS B O 1
ATOM 3230 N N . GLN B 1 81 ? -1.004 -34.25 -18.281 1 96.81 81 GLN B N 1
ATOM 3231 C CA . GLN B 1 81 ? -0.295 -34.844 -19.406 1 96.81 81 GLN B CA 1
ATOM 3232 C C . GLN B 1 81 ? -0.714 -34.188 -20.719 1 96.81 81 GLN B C 1
ATOM 3234 O O . GLN B 1 81 ? 0.094 -34.094 -21.641 1 96.81 81 GLN B O 1
ATOM 3239 N N . ARG B 1 82 ? -1.955 -33.875 -20.844 1 95.38 82 ARG B N 1
ATOM 3240 C CA . ARG B 1 82 ? -2.471 -33.219 -22.047 1 95.38 82 ARG B CA 1
ATOM 3241 C C . ARG B 1 82 ? -2.682 -31.734 -21.828 1 95.38 82 ARG B C 1
ATOM 3243 O O . ARG B 1 82 ? -3.455 -31.328 -20.953 1 95.38 82 ARG B O 1
ATOM 3250 N N . ILE B 1 83 ? -1.979 -30.953 -22.562 1 94.62 83 ILE B N 1
ATOM 3251 C CA . ILE B 1 83 ? -2.098 -29.5 -22.406 1 94.62 83 ILE B CA 1
ATOM 3252 C C . ILE B 1 83 ? -2.299 -28.844 -23.766 1 94.62 83 ILE B C 1
ATOM 3254 O O . ILE B 1 83 ? -1.966 -29.422 -24.797 1 94.62 83 ILE B O 1
ATOM 3258 N N . LEU B 1 84 ? -2.838 -27.641 -23.703 1 91.5 84 LEU B N 1
ATOM 3259 C CA . LEU B 1 84 ? -2.977 -26.859 -24.938 1 91.5 84 LEU B CA 1
ATOM 3260 C C . LEU B 1 84 ? -1.61 -26.516 -25.516 1 91.5 84 LEU B C 1
ATOM 3262 O O . LEU B 1 84 ? -0.644 -26.328 -24.781 1 91.5 84 LEU B O 1
ATOM 3266 N N . THR B 1 85 ? -1.554 -26.422 -26.844 1 90 85 THR B N 1
ATOM 3267 C CA . THR B 1 85 ? -0.35 -25.906 -27.5 1 90 85 THR B CA 1
ATOM 3268 C C . THR B 1 85 ? -0.112 -24.453 -27.125 1 90 85 THR B C 1
ATOM 3270 O O . THR B 1 85 ? -1.01 -23.781 -26.609 1 90 85 THR B O 1
ATOM 3273 N N . PRO B 1 86 ? 1.105 -24 -27.359 1 83.25 86 PRO B N 1
ATOM 3274 C CA . PRO B 1 86 ? 1.377 -22.594 -27.047 1 83.25 86 PRO B CA 1
ATOM 3275 C C . PRO B 1 86 ? 0.386 -21.641 -27.719 1 83.25 86 PRO B C 1
ATOM 3277 O O . PRO B 1 86 ? -0.019 -20.641 -27.125 1 83.25 86 PRO B O 1
ATOM 3280 N N . GLN B 1 87 ? 0.023 -21.953 -28.875 1 80.56 87 GLN B N 1
ATOM 3281 C CA . GLN B 1 87 ? -0.961 -21.141 -29.578 1 80.56 87 GLN B CA 1
ATOM 3282 C C . GLN B 1 87 ? -2.311 -21.172 -28.875 1 80.56 87 GLN B C 1
ATOM 3284 O O . GLN B 1 87 ? -2.969 -20.141 -28.734 1 80.56 87 GLN B O 1
ATOM 3289 N N . GLY B 1 88 ? -2.637 -22.391 -28.422 1 80.12 88 GLY B N 1
ATOM 3290 C CA . GLY B 1 88 ? -3.879 -22.516 -27.672 1 80.12 88 GLY B CA 1
ATOM 3291 C C . GLY B 1 88 ? -3.861 -21.781 -26.359 1 80.12 88 GLY B C 1
ATOM 3292 O O . GLY B 1 88 ? -4.852 -21.156 -25.969 1 80.12 88 GLY B O 1
ATOM 3293 N N . LEU B 1 89 ? -2.768 -21.906 -25.719 1 78.06 89 LEU B N 1
ATOM 3294 C CA . LEU B 1 89 ? -2.621 -21.219 -24.438 1 78.06 89 LEU B CA 1
ATOM 3295 C C . LEU B 1 89 ? -2.691 -19.703 -24.609 1 78.06 89 LEU B C 1
ATOM 3297 O O . LEU B 1 89 ? -3.312 -19.016 -23.812 1 78.06 89 LEU B O 1
ATOM 3301 N N . ASN B 1 90 ? -2.082 -19.203 -25.578 1 74.81 90 ASN B N 1
ATOM 3302 C CA . ASN B 1 90 ? -2.135 -17.781 -25.875 1 74.81 90 ASN B CA 1
ATOM 3303 C C . ASN B 1 90 ? -3.566 -17.312 -26.125 1 74.81 90 ASN B C 1
ATOM 3305 O O . ASN B 1 90 ? -3.961 -16.234 -25.672 1 74.81 90 ASN B O 1
ATOM 3309 N N . LYS B 1 91 ? -4.27 -18.109 -26.844 1 74.81 91 LYS B N 1
ATOM 3310 C CA . LYS B 1 91 ? -5.672 -17.797 -27.109 1 74.81 91 LYS B CA 1
ATOM 3311 C C . LYS B 1 91 ? -6.484 -17.766 -25.828 1 74.81 91 LYS B C 1
ATOM 3313 O O . LYS B 1 91 ? -7.281 -16.844 -25.609 1 74.81 91 LYS B O 1
ATOM 3318 N N . LEU B 1 92 ? -6.242 -18.734 -25.047 1 74.31 92 LEU B N 1
ATOM 3319 C CA . LEU B 1 92 ? -6.938 -18.844 -23.766 1 74.31 92 LEU B CA 1
ATOM 3320 C C . LEU B 1 92 ? -6.668 -17.609 -22.891 1 74.31 92 LEU B C 1
ATOM 3322 O O . LEU B 1 92 ? -7.605 -16.984 -22.406 1 74.31 92 LEU B O 1
ATOM 3326 N N . TYR B 1 93 ? -5.445 -17.141 -22.797 1 71.56 93 TYR B N 1
ATOM 3327 C CA . TYR B 1 93 ? -5.07 -16.109 -21.859 1 71.56 93 TYR B CA 1
ATOM 3328 C C . TYR B 1 93 ? -5.266 -14.719 -22.469 1 71.56 93 TYR B C 1
ATOM 3330 O O . TYR B 1 93 ? -5.527 -13.75 -21.75 1 71.56 93 TYR B O 1
ATOM 3338 N N . ASP B 1 94 ? -5.133 -14.586 -23.625 1 68.44 94 ASP B N 1
ATOM 3339 C CA . ASP B 1 94 ? -5.281 -13.289 -24.281 1 68.44 94 ASP B CA 1
ATOM 3340 C C . ASP B 1 94 ? -6.75 -12.961 -24.531 1 68.44 94 ASP B C 1
ATOM 3342 O O . ASP B 1 94 ? -7.156 -11.797 -24.453 1 68.44 94 ASP B O 1
ATOM 3346 N N . GLU B 1 95 ? -7.492 -14 -24.875 1 65.88 95 GLU B N 1
ATOM 3347 C CA . GLU B 1 95 ? -8.844 -13.719 -25.344 1 65.88 95 GLU B CA 1
ATOM 3348 C C . GLU B 1 95 ? -9.883 -14.078 -24.281 1 65.88 95 GLU B C 1
ATOM 3350 O O . GLU B 1 95 ? -10.867 -13.359 -24.094 1 65.88 95 GLU B O 1
ATOM 3355 N N . TRP B 1 96 ? -9.57 -15.078 -23.688 1 62.22 96 TRP B N 1
ATOM 3356 C CA . TRP B 1 96 ? -10.688 -15.617 -22.922 1 62.22 96 TRP B CA 1
ATOM 3357 C C . TRP B 1 96 ? -10.594 -15.195 -21.453 1 62.22 96 TRP B C 1
ATOM 3359 O O . TRP B 1 96 ? -11.609 -15.078 -20.766 1 62.22 96 TRP B O 1
ATOM 3369 N N . ILE B 1 97 ? -9.453 -15.117 -21.016 1 62.88 97 ILE B N 1
ATOM 3370 C CA . ILE B 1 97 ? -9.266 -14.703 -19.641 1 62.88 97 ILE B CA 1
ATOM 3371 C C . ILE B 1 97 ? -9 -13.195 -19.578 1 62.88 97 ILE B C 1
ATOM 3373 O O . ILE B 1 97 ? -7.848 -12.766 -19.656 1 62.88 97 ILE B O 1
ATOM 3377 N N . ASN B 1 98 ? -10.102 -12.469 -19.984 1 54.31 98 ASN B N 1
ATOM 3378 C CA . ASN B 1 98 ? -9.945 -11.023 -19.984 1 54.31 98 ASN B CA 1
ATOM 3379 C C . ASN B 1 98 ? -10.07 -10.453 -18.578 1 54.31 98 ASN B C 1
ATOM 3381 O O . ASN B 1 98 ? -10.547 -11.133 -17.656 1 54.31 98 ASN B O 1
ATOM 3385 N N . ASP B 1 99 ? -9.539 -9.258 -18.297 1 52.72 99 ASP B N 1
ATOM 3386 C CA . ASP B 1 99 ? -9.492 -8.523 -17.047 1 52.72 99 ASP B CA 1
ATOM 3387 C C . ASP B 1 99 ? -10.82 -8.617 -16.297 1 52.72 99 ASP B C 1
ATOM 3389 O O . ASP B 1 99 ? -10.852 -8.789 -15.078 1 52.72 99 ASP B O 1
ATOM 3393 N N . LEU B 1 100 ? -11.758 -8.453 -17.188 1 52.22 100 LEU B N 1
ATOM 3394 C CA . LEU B 1 100 ? -13.094 -8.375 -16.594 1 52.22 100 LEU B CA 1
ATOM 3395 C C . LEU B 1 100 ? -13.484 -9.695 -15.945 1 52.22 100 LEU B C 1
ATOM 3397 O O . LEU B 1 100 ? -14.133 -9.711 -14.898 1 52.22 100 LEU B O 1
ATOM 3401 N N . GLN B 1 101 ? -12.961 -10.688 -16.578 1 54.84 101 GLN B N 1
ATOM 3402 C CA . GLN B 1 101 ? -13.359 -11.984 -16.047 1 54.84 101 GLN B CA 1
ATOM 3403 C C . GLN B 1 101 ? -12.633 -12.289 -14.742 1 54.84 101 GLN B C 1
ATOM 3405 O O . GLN B 1 101 ? -13.219 -12.852 -13.812 1 54.84 101 GLN B O 1
ATOM 3410 N N . ILE B 1 102 ? -11.422 -11.891 -14.695 1 55.78 102 ILE B N 1
ATOM 3411 C CA . ILE B 1 102 ? -10.672 -12.039 -13.453 1 55.78 102 ILE B CA 1
ATOM 3412 C C . ILE B 1 102 ? -11.367 -11.25 -12.336 1 55.78 102 ILE B C 1
ATOM 3414 O O . ILE B 1 102 ? -11.531 -11.758 -11.227 1 55.78 102 ILE B O 1
ATOM 3418 N N . GLU B 1 103 ? -11.719 -10.047 -12.734 1 54.56 103 GLU B N 1
ATOM 3419 C CA . GLU B 1 103 ? -12.438 -9.234 -11.758 1 54.56 103 GLU B CA 1
ATOM 3420 C C . GLU B 1 103 ? -13.742 -9.906 -11.336 1 54.56 103 GLU B C 1
ATOM 3422 O O . GLU B 1 103 ? -14.109 -9.875 -10.156 1 54.56 103 GLU B O 1
ATOM 3427 N N . HIS B 1 104 ? -14.367 -10.445 -12.344 1 54.19 104 HIS B N 1
ATOM 3428 C CA . HIS B 1 104 ? -15.648 -11.102 -12.078 1 54.19 104 HIS B CA 1
ATOM 3429 C C . HIS B 1 104 ? -15.461 -12.32 -11.188 1 54.19 104 HIS B C 1
ATOM 3431 O O . HIS B 1 104 ? -16.266 -12.555 -10.281 1 54.19 104 HIS B O 1
ATOM 3437 N N . MET B 1 105 ? -14.508 -13.055 -11.547 1 55.12 105 MET B N 1
ATOM 3438 C CA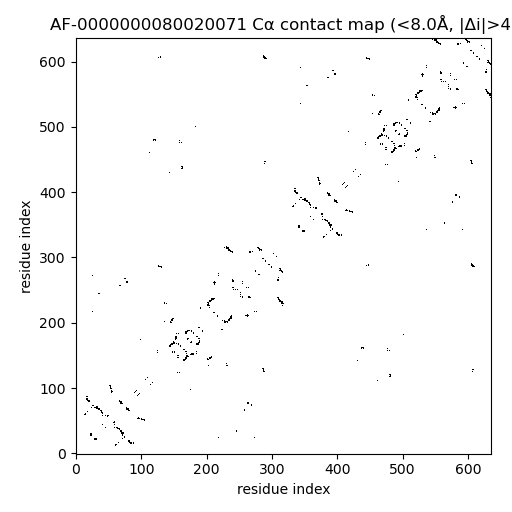 . MET B 1 105 ? -14.25 -14.25 -10.75 1 55.12 105 MET B CA 1
ATOM 3439 C C . MET B 1 105 ? -13.906 -13.875 -9.312 1 55.12 105 MET B C 1
ATOM 3441 O O . MET B 1 105 ? -14.391 -14.5 -8.367 1 55.12 105 MET B O 1
ATOM 3445 N N . GLU B 1 106 ? -13.102 -12.898 -9.219 1 53.09 106 GLU B N 1
ATOM 3446 C CA . GLU B 1 106 ? -12.766 -12.445 -7.875 1 53.09 106 GLU B CA 1
ATOM 3447 C C . GLU B 1 106 ? -14.008 -11.953 -7.133 1 53.09 106 GLU B C 1
ATOM 3449 O O . GLU B 1 106 ? -14.164 -12.211 -5.938 1 53.09 106 GLU B O 1
ATOM 3454 N N . ALA B 1 107 ? -14.797 -11.258 -7.969 1 52.31 107 ALA B N 1
ATOM 3455 C CA . ALA B 1 107 ? -16.031 -10.742 -7.395 1 52.31 107 ALA B CA 1
ATOM 3456 C C . ALA B 1 107 ? -16.984 -11.875 -7.031 1 52.31 107 ALA B C 1
ATOM 3458 O O . ALA B 1 107 ? -17.703 -11.797 -6.031 1 52.31 107 ALA B O 1
ATOM 3459 N N . HIS B 1 108 ? -17.094 -12.773 -7.891 1 51.44 108 HIS B N 1
ATOM 3460 C CA . HIS B 1 108 ? -18.031 -13.867 -7.688 1 51.44 108 HIS B CA 1
ATOM 3461 C C . HIS B 1 108 ? -17.609 -14.75 -6.52 1 51.44 108 HIS B C 1
ATOM 3463 O O . HIS B 1 108 ? -18.453 -15.305 -5.816 1 51.44 108 HIS B O 1
ATOM 3469 N N . TYR B 1 109 ? -16.391 -15.008 -6.426 1 49 109 TYR B N 1
ATOM 3470 C CA . TYR B 1 109 ? -15.961 -15.922 -5.371 1 49 109 TYR B CA 1
ATOM 3471 C C . TYR B 1 109 ? -15.828 -15.188 -4.039 1 49 109 TYR B C 1
ATOM 3473 O O . TYR B 1 109 ? -15.766 -15.82 -2.98 1 49 109 TYR B O 1
ATOM 3481 N N . GLN B 1 110 ? -15.609 -13.961 -4.145 1 48.88 110 GLN B N 1
ATOM 3482 C CA . GLN B 1 110 ? -15.484 -13.25 -2.877 1 48.88 110 GLN B CA 1
ATOM 3483 C C . GLN B 1 110 ? -16.859 -12.883 -2.314 1 48.88 110 GLN B C 1
ATOM 3485 O O . GLN B 1 110 ? -17.594 -12.109 -2.926 1 48.88 110 GLN B O 1
ATOM 3490 N N . THR B 1 111 ? -17.453 -13.891 -1.732 1 50.34 111 THR B N 1
ATOM 3491 C CA . THR B 1 111 ? -18.672 -13.648 -0.967 1 50.34 111 THR B CA 1
ATOM 3492 C C . THR B 1 111 ? -18.594 -12.32 -0.228 1 50.34 111 THR B C 1
ATOM 3494 O O . THR B 1 111 ? -19.609 -11.797 0.235 1 50.34 111 THR B O 1
ATOM 3497 N N . GLY B 1 112 ? -17.438 -11.859 0.07 1 56.41 112 GLY B N 1
ATOM 3498 C CA . GLY B 1 112 ? -17.344 -10.672 0.896 1 56.41 112 GLY B CA 1
ATOM 3499 C C . GLY B 1 112 ? -17.422 -9.383 0.096 1 56.41 112 GLY B C 1
ATOM 3500 O O . GLY B 1 112 ? -17.547 -9.414 -1.131 1 56.41 112 GLY B O 1
ATOM 3501 N N . ASN B 1 113 ? -17.641 -8.227 0.72 1 72.38 113 ASN B N 1
ATOM 3502 C CA . ASN B 1 113 ? -17.625 -6.855 0.21 1 72.38 113 ASN B CA 1
ATOM 3503 C C . ASN B 1 113 ? -16.328 -6.555 -0.536 1 72.38 113 ASN B C 1
ATOM 3505 O O . ASN B 1 113 ? -15.242 -6.969 -0.109 1 72.38 113 ASN B O 1
ATOM 3509 N N . LYS B 1 114 ? -16.359 -6.242 -1.827 1 77.44 114 LYS B N 1
ATOM 3510 C CA . LYS B 1 114 ? -15.242 -5.852 -2.676 1 77.44 114 LYS B CA 1
ATOM 3511 C C . LYS B 1 114 ? -14.195 -5.074 -1.879 1 77.44 114 LYS B C 1
ATOM 3513 O O . LYS B 1 114 ? -12.992 -5.285 -2.055 1 77.44 114 LYS B O 1
ATOM 3518 N N . GLY B 1 115 ? -14.656 -4.402 -1.021 1 83.19 115 GLY B N 1
ATOM 3519 C CA . GLY B 1 115 ? -13.75 -3.617 -0.199 1 83.19 115 GLY B CA 1
ATOM 3520 C C . GLY B 1 115 ? -12.891 -4.469 0.717 1 83.19 115 GLY B C 1
ATOM 3521 O O . GLY B 1 115 ? -11.68 -4.258 0.814 1 83.19 115 GLY B O 1
ATOM 3522 N N . ASP B 1 116 ? -13.453 -5.461 1.25 1 86.88 116 ASP B N 1
ATOM 3523 C CA . ASP B 1 116 ? -12.734 -6.336 2.168 1 86.88 116 ASP B CA 1
ATOM 3524 C C . ASP B 1 116 ? -11.703 -7.184 1.423 1 86.88 116 ASP B C 1
ATOM 3526 O O . ASP B 1 116 ? -10.602 -7.418 1.928 1 86.88 116 ASP B O 1
ATOM 3530 N N . THR B 1 117 ? -12.086 -7.605 0.275 1 86.31 117 THR B N 1
ATOM 3531 C CA . THR B 1 117 ? -11.18 -8.406 -0.536 1 86.31 117 THR B CA 1
ATOM 3532 C C . THR B 1 117 ? -9.953 -7.598 -0.933 1 86.31 117 THR B C 1
ATOM 3534 O O . THR B 1 117 ? -8.82 -8.086 -0.823 1 86.31 117 THR B O 1
ATOM 3537 N N . LEU B 1 118 ? -10.188 -6.398 -1.339 1 89.12 118 LEU B N 1
ATOM 3538 C CA . LEU B 1 118 ? -9.078 -5.531 -1.721 1 89.12 118 LEU B CA 1
ATOM 3539 C C . LEU B 1 118 ? -8.211 -5.195 -0.513 1 89.12 118 LEU B C 1
ATOM 3541 O O . LEU B 1 118 ? -6.984 -5.129 -0.626 1 89.12 118 LEU B O 1
ATOM 3545 N N . PHE B 1 119 ? -8.883 -4.996 0.585 1 93.62 119 PHE B N 1
ATOM 3546 C CA . PHE B 1 119 ? -8.148 -4.695 1.807 1 93.62 119 PHE B CA 1
ATOM 3547 C C . PHE B 1 119 ? -7.203 -5.844 2.164 1 93.62 119 PHE B C 1
ATOM 3549 O O . PHE B 1 119 ? -6.035 -5.617 2.475 1 93.62 119 PHE B O 1
ATOM 3556 N N . GLU B 1 120 ? -7.68 -7.055 2.078 1 92.5 120 GLU B N 1
ATOM 3557 C CA . GLU B 1 120 ? -6.863 -8.219 2.41 1 92.5 120 GLU B CA 1
ATOM 3558 C C . GLU B 1 120 ? -5.742 -8.414 1.394 1 92.5 120 GLU B C 1
ATOM 3560 O O . GLU B 1 120 ? -4.625 -8.789 1.757 1 92.5 120 GLU B O 1
ATOM 3565 N N . ARG B 1 121 ? -6.062 -8.195 0.166 1 91.69 121 ARG B N 1
ATOM 3566 C CA . ARG B 1 121 ? -5.035 -8.266 -0.867 1 91.69 121 ARG B CA 1
ATOM 3567 C C . ARG B 1 121 ? -3.916 -7.266 -0.587 1 91.69 121 ARG B C 1
ATOM 3569 O O . ARG B 1 121 ? -2.736 -7.594 -0.726 1 91.69 121 ARG B O 1
ATOM 3576 N N . GLY B 1 122 ? -4.316 -6.082 -0.234 1 94.69 122 GLY B N 1
ATOM 3577 C CA . GLY B 1 122 ? -3.338 -5.074 0.14 1 94.69 122 GLY B CA 1
ATOM 3578 C C . GLY B 1 122 ? -2.471 -5.492 1.312 1 94.69 122 GLY B C 1
ATOM 3579 O O . GLY B 1 122 ? -1.245 -5.363 1.26 1 94.69 122 GLY B O 1
ATOM 3580 N N . ARG B 1 123 ? -3.105 -6.004 2.322 1 95.56 123 ARG B N 1
ATOM 3581 C CA . ARG B 1 123 ? -2.379 -6.449 3.508 1 95.56 123 ARG B CA 1
ATOM 3582 C C . ARG B 1 123 ? -1.343 -7.508 3.148 1 95.56 123 ARG B C 1
ATOM 3584 O O . ARG B 1 123 ? -0.193 -7.43 3.588 1 95.56 123 ARG B O 1
ATOM 3591 N N . GLN B 1 124 ? -1.728 -8.461 2.34 1 94.31 124 GLN B N 1
ATOM 3592 C CA . GLN B 1 124 ? -0.829 -9.539 1.951 1 94.31 124 GLN B CA 1
ATOM 3593 C C . GLN B 1 124 ? 0.337 -9.016 1.118 1 94.31 124 GLN B C 1
ATOM 3595 O O . GLN B 1 124 ? 1.479 -9.438 1.303 1 94.31 124 GLN B O 1
ATOM 3600 N N . SER B 1 125 ? -0.001 -8.109 0.247 1 96.81 125 SER B N 1
ATOM 3601 C CA . SER B 1 125 ? 1.041 -7.516 -0.582 1 96.81 125 SER B CA 1
ATOM 3602 C C . SER B 1 125 ? 2.078 -6.793 0.27 1 96.81 125 SER B C 1
ATOM 3604 O O . SER B 1 125 ? 3.281 -6.938 0.048 1 96.81 125 SER B O 1
ATOM 3606 N N . ILE B 1 126 ? 1.593 -6.035 1.227 1 97.94 126 ILE B N 1
ATOM 3607 C CA . ILE B 1 126 ? 2.498 -5.277 2.084 1 97.94 126 ILE B CA 1
ATOM 3608 C C . ILE B 1 126 ? 3.355 -6.238 2.906 1 97.94 126 ILE B C 1
ATOM 3610 O O . ILE B 1 126 ? 4.539 -5.984 3.133 1 97.94 126 ILE B O 1
ATOM 3614 N N . LYS B 1 127 ? 2.775 -7.344 3.354 1 96.5 127 LYS B N 1
ATOM 3615 C CA . LYS B 1 127 ? 3.553 -8.344 4.082 1 96.5 127 LYS B CA 1
ATOM 3616 C C . LYS B 1 127 ? 4.719 -8.852 3.24 1 96.5 127 LYS B C 1
ATOM 3618 O O . LYS B 1 127 ? 5.828 -9.023 3.746 1 96.5 127 LYS B O 1
ATOM 3623 N N . HIS B 1 128 ? 4.434 -9.109 1.979 1 97.12 128 HIS B N 1
ATOM 3624 C CA . HIS B 1 128 ? 5.496 -9.539 1.079 1 97.12 128 HIS B CA 1
ATOM 3625 C C . HIS B 1 128 ? 6.59 -8.477 0.966 1 97.12 128 HIS B C 1
ATOM 3627 O O . HIS B 1 128 ? 7.777 -8.797 1.005 1 97.12 128 HIS B O 1
ATOM 3633 N N . LEU B 1 129 ? 6.223 -7.234 0.834 1 97.69 129 LEU B N 1
ATOM 3634 C CA . LEU B 1 129 ? 7.195 -6.156 0.686 1 97.69 129 LEU B CA 1
ATOM 3635 C C . LEU B 1 129 ? 8.055 -6.02 1.94 1 97.69 129 LEU B C 1
ATOM 3637 O O . LEU B 1 129 ? 9.258 -5.785 1.851 1 97.69 129 LEU B O 1
ATOM 3641 N N . LEU B 1 130 ? 7.406 -6.145 3.125 1 97.31 130 LEU B N 1
ATOM 3642 C CA . LEU B 1 130 ? 8.141 -6.094 4.387 1 97.31 130 LEU B CA 1
ATOM 3643 C C . LEU B 1 130 ? 9.18 -7.207 4.453 1 97.31 130 LEU B C 1
ATOM 3645 O O . LEU B 1 130 ? 10.32 -6.973 4.852 1 97.31 130 LEU B O 1
ATOM 3649 N N . ARG B 1 131 ? 8.812 -8.422 4.023 1 96 131 ARG B N 1
ATOM 3650 C CA . ARG B 1 131 ? 9.727 -9.562 4.047 1 96 131 ARG B CA 1
ATOM 3651 C C . ARG B 1 131 ? 10.891 -9.352 3.08 1 96 131 ARG B C 1
ATOM 3653 O O . ARG B 1 131 ? 12.039 -9.617 3.42 1 96 131 ARG B O 1
ATOM 3660 N N . VAL B 1 132 ? 10.562 -8.883 1.903 1 96.06 132 VAL B N 1
ATOM 3661 C CA . VAL B 1 132 ? 11.594 -8.664 0.89 1 96.06 132 VAL B CA 1
ATOM 3662 C C . VAL B 1 132 ? 12.617 -7.656 1.399 1 96.06 132 VAL B C 1
ATOM 3664 O O . VAL B 1 132 ? 13.82 -7.891 1.317 1 96.06 132 VAL B O 1
ATOM 3667 N N . LYS B 1 133 ? 12.125 -6.52 1.883 1 95.31 133 LYS B N 1
ATOM 3668 C CA . LYS B 1 133 ? 13.047 -5.52 2.408 1 95.31 133 LYS B CA 1
ATOM 3669 C C . LYS B 1 133 ? 13.953 -6.117 3.482 1 95.31 133 LYS B C 1
ATOM 3671 O O . LYS B 1 133 ? 15.172 -5.934 3.449 1 95.31 133 LYS B O 1
ATOM 3676 N N . LYS B 1 134 ? 13.359 -6.859 4.418 1 94.75 134 LYS B N 1
ATOM 3677 C CA . LYS B 1 134 ? 14.109 -7.438 5.527 1 94.75 134 LYS B CA 1
ATOM 3678 C C . LYS B 1 134 ? 15.172 -8.414 5.027 1 94.75 134 LYS B C 1
ATOM 3680 O O . LYS B 1 134 ? 16.281 -8.438 5.547 1 94.75 134 LYS B O 1
ATOM 3685 N N . LEU B 1 135 ? 14.844 -9.188 4.059 1 94.25 135 LEU B N 1
ATOM 3686 C CA . LEU B 1 135 ? 15.711 -10.258 3.578 1 94.25 135 LEU B CA 1
ATOM 3687 C C . LEU B 1 135 ? 16.812 -9.703 2.678 1 94.25 135 LEU B C 1
ATOM 3689 O O . LEU B 1 135 ? 17.922 -10.234 2.646 1 94.25 135 LEU B O 1
ATOM 3693 N N . VAL B 1 136 ? 16.547 -8.609 1.95 1 93.5 136 VAL B N 1
ATOM 3694 C CA . VAL B 1 136 ? 17.453 -8.102 0.938 1 93.5 136 VAL B CA 1
ATOM 3695 C C . VAL B 1 136 ? 18.359 -7.031 1.553 1 93.5 136 VAL B C 1
ATOM 3697 O O . VAL B 1 136 ? 19.516 -6.879 1.149 1 93.5 136 VAL B O 1
ATOM 3700 N N . GLU B 1 137 ? 17.875 -6.297 2.523 1 93.31 137 GLU B N 1
ATOM 3701 C CA . GLU B 1 137 ? 18.516 -5.113 3.086 1 93.31 137 GLU B CA 1
ATOM 3702 C C . GLU B 1 137 ? 19.938 -5.418 3.539 1 93.31 137 GLU B C 1
ATOM 3704 O O . GLU B 1 137 ? 20.844 -4.613 3.324 1 93.31 137 GLU B O 1
ATOM 3709 N N . PRO B 1 138 ? 20.219 -6.594 4.109 1 92.81 138 PRO B N 1
ATOM 3710 C CA . PRO B 1 138 ? 21.578 -6.875 4.574 1 92.81 138 PRO B CA 1
ATOM 3711 C C . PRO B 1 138 ? 22.562 -7.082 3.426 1 92.81 138 PRO B C 1
ATOM 3713 O O . PRO B 1 138 ? 23.781 -7.086 3.643 1 92.81 138 PRO B O 1
ATOM 3716 N N . HIS B 1 139 ? 22.109 -7.176 2.215 1 91.88 139 HIS B N 1
ATOM 3717 C CA . HIS B 1 139 ? 22.984 -7.645 1.144 1 91.88 139 HIS B CA 1
ATOM 3718 C C . HIS B 1 139 ? 23.203 -6.559 0.096 1 91.88 139 HIS B C 1
ATOM 3720 O O . HIS B 1 139 ? 23.969 -6.75 -0.852 1 91.88 139 HIS B O 1
ATOM 3726 N N . THR B 1 140 ? 22.531 -5.406 0.26 1 89.75 140 THR B N 1
ATOM 3727 C CA . THR B 1 140 ? 22.719 -4.355 -0.734 1 89.75 140 THR B CA 1
ATOM 3728 C C . THR B 1 140 ? 22.422 -2.982 -0.131 1 89.75 140 THR B C 1
ATOM 3730 O O . THR B 1 140 ? 21.625 -2.861 0.792 1 89.75 140 THR B O 1
ATOM 3733 N N . THR B 1 141 ? 23 -1.974 -0.727 1 87.31 141 THR B N 1
ATOM 3734 C CA . THR B 1 141 ? 22.719 -0.587 -0.364 1 87.31 141 THR B CA 1
ATOM 3735 C C . THR B 1 141 ? 21.969 0.127 -1.487 1 87.31 141 THR B C 1
ATOM 3737 O O . THR B 1 141 ? 21.609 1.298 -1.353 1 87.31 141 THR B O 1
ATOM 3740 N N . GLU B 1 142 ? 21.812 -0.639 -2.562 1 87.94 142 GLU B N 1
ATOM 3741 C CA . GLU B 1 142 ? 21.094 -0.081 -3.699 1 87.94 142 GLU B CA 1
ATOM 3742 C C . GLU B 1 142 ? 19.594 -0.022 -3.426 1 87.94 142 GLU B C 1
ATOM 3744 O O . GLU B 1 142 ? 19.109 -0.601 -2.449 1 87.94 142 GLU B O 1
ATOM 3749 N N . GLN B 1 143 ? 18.969 0.733 -4.266 1 90.75 143 GLN B N 1
ATOM 3750 C CA . GLN B 1 143 ? 17.516 0.642 -4.262 1 90.75 143 GLN B CA 1
ATOM 3751 C C . GLN B 1 143 ? 17.047 -0.777 -4.582 1 90.75 143 GLN B C 1
ATOM 3753 O O . GLN B 1 143 ? 17.594 -1.433 -5.465 1 90.75 143 GLN B O 1
ATOM 3758 N N . PHE B 1 144 ? 16.109 -1.223 -3.838 1 94.5 144 PHE B N 1
ATOM 3759 C CA . PHE B 1 144 ? 15.625 -2.58 -4.035 1 94.5 144 PHE B CA 1
ATOM 3760 C C . PHE B 1 144 ? 14.867 -2.695 -5.352 1 94.5 144 PHE B C 1
ATOM 3762 O O . PHE B 1 144 ? 13.891 -1.972 -5.582 1 94.5 144 PHE B O 1
ATOM 3769 N N . ARG B 1 145 ? 15.305 -3.578 -6.203 1 95.94 145 ARG B N 1
ATOM 3770 C CA . ARG B 1 145 ? 14.641 -3.879 -7.465 1 95.94 145 ARG B CA 1
ATOM 3771 C C . ARG B 1 145 ? 13.82 -5.16 -7.359 1 95.94 145 ARG B C 1
ATOM 3773 O O . ARG B 1 145 ? 14.336 -6.195 -6.93 1 95.94 145 ARG B O 1
ATOM 3780 N N . ILE B 1 146 ? 12.516 -5.078 -7.73 1 97.56 146 ILE B N 1
ATOM 3781 C CA . ILE B 1 146 ? 11.648 -6.25 -7.656 1 97.56 146 ILE B CA 1
ATOM 3782 C C . ILE B 1 146 ? 11 -6.5 -9.016 1 97.56 146 ILE B C 1
ATOM 3784 O O . ILE B 1 146 ? 10.594 -5.559 -9.703 1 97.56 146 ILE B O 1
ATOM 3788 N N . LEU B 1 147 ? 10.977 -7.727 -9.406 1 97.5 147 LEU B N 1
ATOM 3789 C CA . LEU B 1 147 ? 10.312 -8.195 -10.617 1 97.5 147 LEU B CA 1
ATOM 3790 C C . LEU B 1 147 ? 9.094 -9.039 -10.273 1 97.5 147 LEU B C 1
ATOM 3792 O O . LEU B 1 147 ? 9.18 -9.961 -9.461 1 97.5 147 LEU B O 1
ATOM 3796 N N . ASP B 1 148 ? 7.973 -8.617 -10.781 1 97.62 148 ASP B N 1
ATOM 3797 C CA . ASP B 1 148 ? 6.758 -9.422 -10.695 1 97.62 148 ASP B CA 1
ATOM 3798 C C . ASP B 1 148 ? 6.484 -10.156 -12.008 1 97.62 148 ASP B C 1
ATOM 3800 O O . ASP B 1 148 ? 6.039 -9.547 -12.984 1 97.62 148 ASP B O 1
ATOM 3804 N N . TYR B 1 149 ? 6.84 -11.477 -12.055 1 96.19 149 TYR B N 1
ATOM 3805 C CA . TYR B 1 149 ? 6.613 -12.312 -13.234 1 96.19 149 TYR B CA 1
ATOM 3806 C C . TYR B 1 149 ? 5.156 -12.758 -13.312 1 96.19 149 TYR B C 1
ATOM 3808 O O . TYR B 1 149 ? 4.688 -13.523 -12.469 1 96.19 149 TYR B O 1
ATOM 3816 N N . GLY B 1 150 ? 4.457 -12.352 -14.305 1 92.69 150 GLY B N 1
ATOM 3817 C CA . GLY B 1 150 ? 3.008 -12.461 -14.328 1 92.69 150 GLY B CA 1
ATOM 3818 C C . GLY B 1 150 ? 2.316 -11.391 -13.508 1 92.69 150 GLY B C 1
ATOM 3819 O O . GLY B 1 150 ? 1.472 -11.695 -12.664 1 92.69 150 GLY B O 1
ATOM 3820 N N . CYS B 1 151 ? 2.607 -10.125 -13.812 1 92.81 151 CYS B N 1
ATOM 3821 C CA . CYS B 1 151 ? 2.242 -9.023 -12.922 1 92.81 151 CYS B CA 1
ATOM 3822 C C . CYS B 1 151 ? 0.787 -8.625 -13.125 1 92.81 151 CYS B C 1
ATOM 3824 O O . CYS B 1 151 ? 0.229 -7.875 -12.32 1 92.81 151 CYS B O 1
ATOM 3826 N N . GLY B 1 152 ? 0.138 -9.156 -14.188 1 84.69 152 GLY B N 1
ATOM 3827 C CA . GLY B 1 152 ? -1.236 -8.766 -14.461 1 84.69 152 GLY B CA 1
ATOM 3828 C C . GLY B 1 152 ? -1.409 -7.266 -14.609 1 84.69 152 GLY B C 1
ATOM 3829 O O . GLY B 1 152 ? -0.697 -6.629 -15.391 1 84.69 152 GLY B O 1
ATOM 3830 N N . ASP B 1 153 ? -2.271 -6.695 -13.812 1 79.88 153 ASP B N 1
ATOM 3831 C CA . ASP B 1 153 ? -2.547 -5.266 -13.922 1 79.88 153 ASP B CA 1
ATOM 3832 C C . ASP B 1 153 ? -1.541 -4.453 -13.109 1 79.88 153 ASP B C 1
ATOM 3834 O O . ASP B 1 153 ? -1.667 -3.23 -13 1 79.88 153 ASP B O 1
ATOM 3838 N N . GLY B 1 154 ? -0.649 -5.113 -12.508 1 89.88 154 GLY B N 1
ATOM 3839 C CA . GLY B 1 154 ? 0.442 -4.414 -11.844 1 89.88 154 GLY B CA 1
ATOM 3840 C C . GLY B 1 154 ? 0.103 -3.984 -10.43 1 89.88 154 GLY B C 1
ATOM 3841 O O . GLY B 1 154 ? 0.808 -3.162 -9.844 1 89.88 154 GLY B O 1
ATOM 3842 N N . TYR B 1 155 ? -0.925 -4.535 -9.836 1 89 155 TYR B N 1
ATOM 3843 C CA . TYR B 1 155 ? -1.394 -4.145 -8.516 1 89 155 TYR B CA 1
ATOM 3844 C C . TYR B 1 155 ? -0.265 -4.219 -7.492 1 89 155 TYR B C 1
ATOM 3846 O O . TYR B 1 155 ? 0.017 -3.24 -6.797 1 89 155 TYR B O 1
ATOM 3854 N N . PHE B 1 156 ? 0.407 -5.34 -7.445 1 94.69 156 PHE B N 1
ATOM 3855 C CA . PHE B 1 156 ? 1.493 -5.559 -6.496 1 94.69 156 PHE B CA 1
ATOM 3856 C C . PHE B 1 156 ? 2.631 -4.574 -6.738 1 94.69 156 PHE B C 1
ATOM 3858 O O . PHE B 1 156 ? 3.189 -4.016 -5.793 1 94.69 156 PHE B O 1
ATOM 3865 N N . LEU B 1 157 ? 2.922 -4.348 -7.973 1 96.12 157 LEU B N 1
ATOM 3866 C CA . LEU B 1 157 ? 4.031 -3.48 -8.352 1 96.12 157 LEU B CA 1
ATOM 3867 C C . LEU B 1 157 ? 3.723 -2.025 -8.016 1 96.12 157 LEU B C 1
ATOM 3869 O O . LEU B 1 157 ? 4.621 -1.26 -7.664 1 96.12 157 LEU B O 1
ATOM 3873 N N . CYS B 1 158 ? 2.512 -1.668 -8.148 1 92.31 158 CYS B N 1
ATOM 3874 C CA . CYS B 1 158 ? 2.123 -0.312 -7.773 1 92.31 158 CYS B CA 1
ATOM 3875 C C . CYS B 1 158 ? 2.375 -0.062 -6.293 1 92.31 158 CYS B C 1
ATOM 3877 O O . CYS B 1 158 ? 2.963 0.956 -5.922 1 92.31 158 CYS B O 1
ATOM 3879 N N . LEU B 1 159 ? 1.966 -0.977 -5.492 1 95 159 LEU B N 1
ATOM 3880 C CA . LEU B 1 159 ? 2.211 -0.857 -4.059 1 95 159 LEU B CA 1
ATOM 3881 C C . LEU B 1 159 ? 3.707 -0.818 -3.764 1 95 159 LEU B C 1
ATOM 3883 O O . LEU B 1 159 ? 4.164 0.005 -2.969 1 95 159 LEU B O 1
ATOM 3887 N N . ALA B 1 160 ? 4.422 -1.685 -4.445 1 96.94 160 ALA B N 1
ATOM 3888 C CA . ALA B 1 160 ? 5.867 -1.726 -4.25 1 96.94 160 ALA B CA 1
ATOM 3889 C C . ALA B 1 160 ? 6.508 -0.39 -4.617 1 96.94 160 ALA B C 1
ATOM 3891 O O . ALA B 1 160 ? 7.41 0.084 -3.924 1 96.94 160 ALA B O 1
ATOM 3892 N N . LYS B 1 161 ? 6.035 0.162 -5.664 1 93.69 161 LYS B N 1
ATOM 3893 C CA . LYS B 1 161 ? 6.551 1.452 -6.113 1 93.69 161 LYS B CA 1
ATOM 3894 C C . LYS B 1 161 ? 6.328 2.531 -5.055 1 93.69 161 LYS B C 1
ATOM 3896 O O . LYS B 1 161 ? 7.23 3.322 -4.773 1 93.69 161 LYS B O 1
ATOM 3901 N N . PHE B 1 162 ? 5.211 2.531 -4.469 1 91.31 162 PHE B N 1
ATOM 3902 C CA . PHE B 1 162 ? 4.887 3.506 -3.434 1 91.31 162 PHE B CA 1
ATOM 3903 C C . PHE B 1 162 ? 5.742 3.283 -2.193 1 91.31 162 PHE B C 1
ATOM 3905 O O . PHE B 1 162 ? 5.961 4.211 -1.41 1 91.31 162 PHE B O 1
ATOM 3912 N N . PHE B 1 163 ? 6.211 2.094 -2.039 1 94.25 163 PHE B N 1
ATOM 3913 C CA . PHE B 1 163 ? 7.078 1.784 -0.91 1 94.25 163 PHE B CA 1
ATOM 3914 C C . PHE B 1 163 ? 8.539 2.008 -1.274 1 94.25 163 PHE B C 1
ATOM 3916 O O . PHE B 1 163 ? 9.438 1.65 -0.508 1 94.25 163 PHE B O 1
ATOM 3923 N N . GLY B 1 164 ? 8.828 2.545 -2.48 1 92.69 164 GLY B N 1
ATOM 3924 C CA . GLY B 1 164 ? 10.164 3.004 -2.84 1 92.69 164 GLY B CA 1
ATOM 3925 C C . GLY B 1 164 ? 10.969 1.969 -3.604 1 92.69 164 GLY B C 1
ATOM 3926 O O . GLY B 1 164 ? 12.156 2.168 -3.867 1 92.69 164 GLY B O 1
ATOM 3927 N N . PHE B 1 165 ? 10.375 0.839 -3.982 1 95.38 165 PHE B N 1
ATOM 3928 C CA . PHE B 1 165 ? 11.062 -0.161 -4.793 1 95.38 165 PHE B CA 1
ATOM 3929 C C . PHE B 1 165 ? 11.172 0.297 -6.242 1 95.38 165 PHE B C 1
ATOM 3931 O O . PHE B 1 165 ? 10.32 1.054 -6.723 1 95.38 165 PHE B O 1
ATOM 3938 N N . ASP B 1 166 ? 12.234 -0.079 -6.852 1 94.75 166 ASP B N 1
ATOM 3939 C CA . ASP B 1 166 ? 12.305 -0.064 -8.305 1 94.75 166 ASP B CA 1
ATOM 3940 C C . ASP B 1 166 ? 11.625 -1.298 -8.906 1 94.75 166 ASP B C 1
ATOM 3942 O O . ASP B 1 166 ? 11.992 -2.43 -8.57 1 94.75 166 ASP B O 1
ATOM 3946 N N . VAL B 1 167 ? 10.586 -1.053 -9.758 1 96.38 167 VAL B N 1
ATOM 3947 C CA . VAL B 1 167 ? 9.68 -2.16 -10.047 1 96.38 167 VAL B CA 1
ATOM 3948 C C . VAL B 1 167 ? 9.711 -2.479 -11.539 1 96.38 167 VAL B C 1
ATOM 3950 O O . VAL B 1 167 ? 9.797 -1.574 -12.375 1 96.38 167 VAL B O 1
ATOM 3953 N N . TYR B 1 168 ? 9.625 -3.781 -11.836 1 95.5 168 TYR B N 1
ATOM 3954 C CA . TYR B 1 168 ? 9.523 -4.328 -13.18 1 95.5 168 TYR B CA 1
ATOM 3955 C C . TYR B 1 168 ? 8.477 -5.43 -13.25 1 95.5 168 TYR B C 1
ATOM 3957 O O . TYR B 1 168 ? 8.312 -6.199 -12.297 1 95.5 168 TYR B O 1
ATOM 3965 N N . GLY B 1 169 ? 7.781 -5.441 -14.305 1 95.56 169 GLY B N 1
ATOM 3966 C CA . GLY B 1 169 ? 6.789 -6.488 -14.5 1 95.56 169 GLY B CA 1
ATOM 3967 C C . GLY B 1 169 ? 6.969 -7.25 -15.797 1 95.56 169 GLY B C 1
ATOM 3968 O O . GLY B 1 169 ? 7.512 -6.719 -16.766 1 95.56 169 GLY B O 1
ATOM 3969 N N . ILE B 1 170 ? 6.578 -8.492 -15.797 1 93.25 170 ILE B N 1
ATOM 3970 C CA . ILE B 1 170 ? 6.453 -9.312 -17 1 93.25 170 ILE B CA 1
ATOM 3971 C C . ILE B 1 170 ? 5.031 -9.859 -17.094 1 93.25 170 ILE B C 1
ATOM 3973 O O . ILE B 1 170 ? 4.492 -10.391 -16.125 1 93.25 170 ILE B O 1
ATOM 3977 N N . ASP B 1 171 ? 4.457 -9.641 -18.203 1 89.12 171 ASP B N 1
ATOM 3978 C CA . ASP B 1 171 ? 3.166 -10.258 -18.5 1 89.12 171 ASP B CA 1
ATOM 3979 C C . ASP B 1 171 ? 2.98 -10.477 -20 1 89.12 171 ASP B C 1
ATOM 3981 O O . ASP B 1 171 ? 3.373 -9.633 -20.797 1 89.12 171 ASP B O 1
ATOM 3985 N N . PHE B 1 172 ? 2.293 -11.578 -20.25 1 80.94 172 PHE B N 1
ATOM 3986 C CA . PHE B 1 172 ? 2.129 -11.953 -21.656 1 80.94 172 PHE B CA 1
ATOM 3987 C C . PHE B 1 172 ? 1.001 -11.156 -22.297 1 80.94 172 PHE B C 1
ATOM 3989 O O . PHE B 1 172 ? 0.96 -11.008 -23.531 1 80.94 172 PHE B O 1
ATOM 3996 N N . SER B 1 173 ? 0.081 -10.75 -21.453 1 76.88 173 SER B N 1
ATOM 3997 C CA . SER B 1 173 ? -1.067 -10.023 -21.969 1 76.88 173 SER B CA 1
ATOM 3998 C C . SER B 1 173 ? -0.707 -8.578 -22.281 1 76.88 173 SER B C 1
ATOM 4000 O O . SER B 1 173 ? -0.371 -7.805 -21.391 1 76.88 173 SER B O 1
ATOM 4002 N N . ARG B 1 174 ? -0.865 -8.219 -23.5 1 74.62 174 ARG B N 1
ATOM 4003 C CA . ARG B 1 174 ? -0.578 -6.855 -23.938 1 74.62 174 ARG B CA 1
ATOM 4004 C C . ARG B 1 174 ? -1.545 -5.867 -23.297 1 74.62 174 ARG B C 1
ATOM 4006 O O . ARG B 1 174 ? -1.143 -4.777 -22.875 1 74.62 174 ARG B O 1
ATOM 4013 N N . ARG B 1 175 ? -2.738 -6.34 -23.172 1 73.44 175 ARG B N 1
ATOM 4014 C CA . ARG B 1 175 ? -3.764 -5.465 -22.609 1 73.44 175 ARG B CA 1
ATOM 4015 C C . ARG B 1 175 ? -3.479 -5.152 -21.141 1 73.44 175 ARG B C 1
ATOM 4017 O O . ARG B 1 175 ? -3.574 -3.998 -20.719 1 73.44 175 ARG B O 1
ATOM 4024 N N . ARG B 1 176 ? -3.139 -6.141 -20.422 1 77.25 176 ARG B N 1
ATOM 4025 C CA . ARG B 1 176 ? -2.84 -5.941 -19 1 77.25 176 ARG B CA 1
ATOM 4026 C C . ARG B 1 176 ? -1.561 -5.129 -18.828 1 77.25 176 ARG B C 1
ATOM 4028 O O . ARG B 1 176 ? -1.487 -4.262 -17.953 1 77.25 176 ARG B O 1
ATOM 4035 N N . SER B 1 177 ? -0.673 -5.355 -19.766 1 77.56 177 SER B N 1
ATOM 4036 C CA . SER B 1 177 ? 0.587 -4.621 -19.734 1 77.56 177 SER B CA 1
ATOM 4037 C C . SER B 1 177 ? 0.368 -3.135 -19.984 1 77.56 177 SER B C 1
ATOM 4039 O O . SER B 1 177 ? 1.029 -2.291 -19.375 1 77.56 177 SER B O 1
ATOM 4041 N N . GLU B 1 178 ? -0.562 -2.873 -20.797 1 80.19 178 GLU B N 1
ATOM 4042 C CA . GLU B 1 178 ? -0.865 -1.478 -21.094 1 80.19 178 GLU B CA 1
ATOM 4043 C C . GLU B 1 178 ? -1.484 -0.773 -19.891 1 80.19 178 GLU B C 1
ATOM 4045 O O . GLU B 1 178 ? -1.177 0.39 -19.625 1 80.19 178 GLU B O 1
ATOM 4050 N N . ARG B 1 179 ? -2.236 -1.491 -19.234 1 78.44 179 ARG B N 1
ATOM 4051 C CA . ARG B 1 179 ? -2.854 -0.93 -18.031 1 78.44 179 ARG B CA 1
ATOM 4052 C C . ARG B 1 179 ? -1.808 -0.651 -16.953 1 78.44 179 ARG B C 1
ATOM 4054 O O . ARG B 1 179 ? -1.833 0.403 -16.328 1 78.44 179 ARG B O 1
ATOM 4061 N N . ALA B 1 180 ? -0.953 -1.596 -16.812 1 83.56 180 ALA B N 1
ATOM 4062 C CA . ALA B 1 180 ? 0.121 -1.423 -15.836 1 83.56 180 ALA B CA 1
ATOM 4063 C C . ALA B 1 180 ? 1.027 -0.257 -16.219 1 83.56 180 ALA B C 1
ATOM 4065 O O . ALA B 1 180 ? 1.467 0.505 -15.352 1 83.56 180 ALA B O 1
ATOM 4066 N N . ALA B 1 181 ? 1.185 -0.079 -17.469 1 80.5 181 ALA B N 1
ATOM 4067 C CA . ALA B 1 181 ? 2.041 0.996 -17.953 1 80.5 181 ALA B CA 1
ATOM 4068 C C . ALA B 1 181 ? 1.428 2.363 -17.672 1 80.5 181 ALA B C 1
ATOM 4070 O O . ALA B 1 181 ? 2.146 3.324 -17.391 1 80.5 181 ALA B O 1
ATOM 4071 N N . LYS B 1 182 ? 0.165 2.389 -17.734 1 77.69 182 LYS B N 1
ATOM 4072 C CA . LYS B 1 182 ? -0.527 3.641 -17.438 1 77.69 182 LYS B CA 1
ATOM 4073 C C . LYS B 1 182 ? -0.305 4.066 -15.984 1 77.69 182 LYS B C 1
ATOM 4075 O O . LYS B 1 182 ? -0.408 5.25 -15.656 1 77.69 182 LYS B O 1
ATOM 4080 N N . MET B 1 183 ? 0.026 3.111 -15.242 1 78.94 183 MET B N 1
ATOM 4081 C CA . MET B 1 183 ? 0.293 3.41 -13.836 1 78.94 183 MET B CA 1
ATOM 4082 C C . MET B 1 183 ? 1.775 3.691 -13.609 1 78.94 183 MET B C 1
ATOM 4084 O O . MET B 1 183 ? 2.223 3.807 -12.469 1 78.94 183 MET B O 1
ATOM 4088 N N . GLY B 1 184 ? 2.557 3.713 -14.641 1 82.25 184 GLY B N 1
ATOM 4089 C CA . GLY B 1 184 ? 3.969 4.051 -14.562 1 82.25 184 GLY B CA 1
ATOM 4090 C C . GLY B 1 184 ? 4.855 2.854 -14.273 1 82.25 184 GLY B C 1
ATOM 4091 O O . GLY B 1 184 ? 5.977 3.01 -13.789 1 82.25 184 GLY B O 1
ATOM 4092 N N . ILE B 1 185 ? 4.34 1.714 -14.484 1 89.25 185 ILE B N 1
ATOM 4093 C CA . ILE B 1 185 ? 5.113 0.496 -14.258 1 89.25 185 ILE B CA 1
ATOM 4094 C C . ILE B 1 185 ? 5.742 0.038 -15.578 1 89.25 185 ILE B C 1
ATOM 4096 O O . ILE B 1 185 ? 5.082 0.022 -16.609 1 89.25 185 ILE B O 1
ATOM 4100 N N . SER B 1 186 ? 6.98 -0.284 -15.555 1 90.38 186 SER B N 1
ATOM 4101 C CA . SER B 1 186 ? 7.648 -0.867 -16.719 1 90.38 186 SER B CA 1
ATOM 4102 C C . SER B 1 186 ? 7.332 -2.354 -16.844 1 90.38 186 SER B C 1
ATOM 4104 O O . SER B 1 186 ? 7.77 -3.162 -16.016 1 90.38 186 SER B O 1
ATOM 4106 N N . VAL B 1 187 ? 6.566 -2.676 -17.859 1 92.19 187 VAL B N 1
ATOM 4107 C CA . VAL B 1 187 ? 6.164 -4.066 -18.062 1 92.19 187 VAL B CA 1
ATOM 4108 C C . VAL B 1 187 ? 6.746 -4.586 -19.375 1 92.19 187 VAL B C 1
ATOM 4110 O O . VAL B 1 187 ? 6.668 -3.912 -20.406 1 92.19 187 VAL B O 1
ATOM 4113 N N . PHE B 1 188 ? 7.332 -5.715 -19.297 1 90.94 188 PHE B N 1
ATOM 4114 C CA . PHE B 1 188 ? 7.902 -6.395 -20.453 1 90.94 188 PHE B CA 1
ATOM 4115 C C . PHE B 1 188 ? 7.086 -7.625 -20.828 1 90.94 188 PHE B C 1
ATOM 4117 O O . PHE B 1 188 ? 6.379 -8.18 -19.984 1 90.94 188 PHE B O 1
ATOM 4124 N N . ASN B 1 189 ? 7.219 -8.078 -22.031 1 87.12 189 ASN B N 1
ATOM 4125 C CA . ASN B 1 189 ? 6.434 -9.211 -22.5 1 87.12 189 ASN B CA 1
ATOM 4126 C C . ASN B 1 189 ? 7.031 -10.539 -22.047 1 87.12 189 ASN B C 1
ATOM 4128 O O . ASN B 1 189 ? 6.312 -11.531 -21.891 1 87.12 189 ASN B O 1
ATOM 4132 N N . ASN B 1 190 ? 8.281 -10.508 -21.938 1 87.88 190 ASN B N 1
ATOM 4133 C CA . ASN B 1 190 ? 8.992 -11.711 -21.5 1 87.88 190 ASN B CA 1
ATOM 4134 C C . ASN B 1 190 ? 10.352 -11.359 -20.906 1 87.88 190 ASN B C 1
ATOM 4136 O O . ASN B 1 190 ? 10.727 -10.188 -20.828 1 87.88 190 ASN B O 1
ATOM 4140 N N . LEU B 1 191 ? 11.023 -12.422 -20.453 1 87.75 191 LEU B N 1
ATOM 4141 C CA . LEU B 1 191 ? 12.305 -12.227 -19.781 1 87.75 191 LEU B CA 1
ATOM 4142 C C . LEU B 1 191 ? 13.359 -11.742 -20.781 1 87.75 191 LEU B C 1
ATOM 4144 O O . LEU B 1 191 ? 14.242 -10.961 -20.422 1 87.75 191 LEU B O 1
ATOM 4148 N N . GLU B 1 192 ? 13.266 -12.164 -21.984 1 88.06 192 GLU B N 1
ATOM 4149 C CA . GLU B 1 192 ? 14.211 -11.742 -23 1 88.06 192 GLU B CA 1
ATOM 4150 C C . GLU B 1 192 ? 14.133 -10.234 -23.25 1 88.06 192 GLU B C 1
ATOM 4152 O O . GLU B 1 192 ? 15.156 -9.57 -23.391 1 88.06 192 GLU B O 1
ATOM 4157 N N . ALA B 1 193 ? 12.945 -9.797 -23.281 1 87.75 193 ALA B N 1
ATOM 4158 C CA . ALA B 1 193 ? 12.742 -8.359 -23.438 1 87.75 193 ALA B CA 1
ATOM 4159 C C . ALA B 1 193 ? 13.32 -7.586 -22.266 1 87.75 193 ALA B C 1
ATOM 4161 O O . ALA B 1 193 ? 13.906 -6.516 -22.438 1 87.75 193 ALA B O 1
ATOM 4162 N N . LEU B 1 194 ? 13.133 -8.125 -21.094 1 89.88 194 LEU B N 1
ATOM 4163 C CA . LEU B 1 194 ? 13.703 -7.508 -19.906 1 89.88 194 LEU B CA 1
ATOM 4164 C C . LEU B 1 194 ? 15.227 -7.449 -20 1 89.88 194 LEU B C 1
ATOM 4166 O O . LEU B 1 194 ? 15.828 -6.414 -19.703 1 89.88 194 LEU B O 1
ATOM 4170 N N . GLU B 1 195 ? 15.828 -8.484 -20.359 1 87.44 195 GLU B N 1
ATOM 4171 C CA . GLU B 1 195 ? 17.281 -8.562 -20.5 1 87.44 195 GLU B CA 1
ATOM 4172 C C . GLU B 1 195 ? 17.797 -7.566 -21.531 1 87.44 195 GLU B C 1
ATOM 4174 O O . GLU B 1 195 ? 18.828 -6.938 -21.344 1 87.44 195 GLU B O 1
ATOM 4179 N N . SER B 1 196 ? 17.094 -7.441 -22.578 1 88.75 196 SER B N 1
ATOM 4180 C CA . SER B 1 196 ? 17.484 -6.551 -23.672 1 88.75 196 SER B CA 1
ATOM 4181 C C . SER B 1 196 ? 17.469 -5.094 -23.219 1 88.75 196 SER B C 1
ATOM 4183 O O . SER B 1 196 ? 18.203 -4.266 -23.766 1 88.75 196 SER B O 1
ATOM 4185 N N . ALA B 1 197 ? 16.656 -4.836 -22.281 1 88.31 197 ALA B N 1
ATOM 4186 C CA . ALA B 1 197 ? 16.562 -3.473 -21.781 1 88.31 197 ALA B CA 1
ATOM 4187 C C . ALA B 1 197 ? 17.75 -3.141 -20.875 1 88.31 197 ALA B C 1
ATOM 4189 O O . ALA B 1 197 ? 17.875 -2.012 -20.391 1 88.31 197 ALA B O 1
ATOM 4190 N N . GLN B 1 198 ? 18.672 -4.031 -20.641 1 85.75 198 GLN B N 1
ATOM 4191 C CA . GLN B 1 198 ? 19.906 -3.861 -19.875 1 85.75 198 GLN B CA 1
ATOM 4192 C C . GLN B 1 198 ? 19.609 -3.375 -18.453 1 85.75 198 GLN B C 1
ATOM 4194 O O . GLN B 1 198 ? 20.266 -2.461 -17.953 1 85.75 198 GLN B O 1
ATOM 4199 N N . ILE B 1 199 ? 18.609 -3.91 -17.953 1 83.31 199 ILE B N 1
ATOM 4200 C CA . ILE B 1 199 ? 18.297 -3.598 -16.562 1 83.31 199 ILE B CA 1
ATOM 4201 C C . ILE B 1 199 ? 19.219 -4.379 -15.625 1 83.31 199 ILE B C 1
ATOM 4203 O O . ILE B 1 199 ? 19.625 -5.5 -15.945 1 83.31 199 ILE B O 1
ATOM 4207 N N . ASN B 1 200 ? 19.578 -3.75 -14.523 1 86.94 200 ASN B N 1
ATOM 4208 C CA . ASN B 1 200 ? 20.375 -4.457 -13.516 1 86.94 200 ASN B CA 1
ATOM 4209 C C . ASN B 1 200 ? 19.609 -5.66 -12.953 1 86.94 200 ASN B C 1
ATOM 4211 O O . ASN B 1 200 ? 18.391 -5.723 -13.047 1 86.94 200 ASN B O 1
ATOM 4215 N N . LYS B 1 201 ? 20.391 -6.594 -12.477 1 94.31 201 LYS B N 1
ATOM 4216 C CA . LYS B 1 201 ? 19.766 -7.734 -11.805 1 94.31 201 LYS B CA 1
ATOM 4217 C C . LYS B 1 201 ? 18.844 -7.27 -10.688 1 94.31 201 LYS B C 1
ATOM 4219 O O . LYS B 1 201 ? 19.141 -6.309 -9.977 1 94.31 201 LYS B O 1
ATOM 4224 N N . VAL B 1 202 ? 17.781 -7.957 -10.57 1 96.44 202 VAL B N 1
ATOM 4225 C CA . VAL B 1 202 ? 16.797 -7.574 -9.562 1 96.44 202 VAL B CA 1
ATOM 4226 C C . VAL B 1 202 ? 17.109 -8.266 -8.242 1 96.44 202 VAL B C 1
ATOM 4228 O O . VAL B 1 202 ? 17.812 -9.273 -8.219 1 96.44 202 VAL B O 1
ATOM 4231 N N . HIS B 1 203 ? 16.594 -7.707 -7.172 1 97.06 203 HIS B N 1
ATOM 4232 C CA . HIS B 1 203 ? 16.891 -8.227 -5.84 1 97.06 203 HIS B CA 1
ATOM 4233 C C . HIS B 1 203 ? 15.828 -9.227 -5.387 1 97.06 203 HIS B C 1
ATOM 4235 O O . HIS B 1 203 ? 16.062 -10 -4.457 1 97.06 203 HIS B O 1
ATOM 4241 N N . ALA B 1 204 ? 14.68 -9.18 -6.027 1 97.88 204 ALA B N 1
ATOM 4242 C CA . ALA B 1 204 ? 13.617 -10.133 -5.727 1 97.88 204 ALA B CA 1
ATOM 4243 C C . ALA B 1 204 ? 12.742 -10.375 -6.957 1 97.88 204 ALA B C 1
ATOM 4245 O O . ALA B 1 204 ? 12.523 -9.469 -7.766 1 97.88 204 ALA B O 1
ATOM 4246 N N . VAL B 1 205 ? 12.258 -11.57 -7.09 1 98.12 205 VAL B N 1
ATOM 4247 C CA . VAL B 1 205 ? 11.297 -11.945 -8.117 1 98.12 205 VAL B CA 1
ATOM 4248 C C . VAL B 1 205 ? 10.102 -12.641 -7.477 1 98.12 205 VAL B C 1
ATOM 4250 O O . VAL B 1 205 ? 10.266 -13.508 -6.617 1 98.12 205 VAL B O 1
ATOM 4253 N N . ALA B 1 206 ? 8.961 -12.18 -7.875 1 98.25 206 ALA B N 1
ATOM 4254 C CA . ALA B 1 206 ? 7.738 -12.797 -7.375 1 98.25 206 ALA B CA 1
ATOM 4255 C C . ALA B 1 206 ? 6.98 -13.508 -8.5 1 98.25 206 ALA B C 1
ATOM 4257 O O . ALA B 1 206 ? 6.898 -12.992 -9.617 1 98.25 206 ALA B O 1
ATOM 4258 N N . LEU B 1 207 ? 6.516 -14.664 -8.227 1 97.56 207 LEU B N 1
ATOM 4259 C CA . LEU B 1 207 ? 5.555 -15.406 -9.031 1 97.56 207 LEU B CA 1
ATOM 4260 C C . LEU B 1 207 ? 4.309 -15.742 -8.219 1 97.56 207 LEU B C 1
ATOM 4262 O O . LEU B 1 207 ? 4.285 -16.75 -7.5 1 97.56 207 LEU B O 1
ATOM 4266 N N . PHE B 1 208 ? 3.34 -14.906 -8.344 1 95.75 208 PHE B N 1
ATOM 4267 C CA . PHE B 1 208 ? 2.09 -15.133 -7.625 1 95.75 208 PHE B CA 1
ATOM 4268 C C . PHE B 1 208 ? 1.055 -15.781 -8.539 1 95.75 208 PHE B C 1
ATOM 4270 O O . PHE B 1 208 ? 0.448 -15.109 -9.375 1 95.75 208 PHE B O 1
ATOM 4277 N N . GLN B 1 209 ? 0.828 -17.094 -8.289 1 93.25 209 GLN B N 1
ATOM 4278 C CA . GLN B 1 209 ? -0.171 -17.812 -9.07 1 93.25 209 GLN B CA 1
ATOM 4279 C C . GLN B 1 209 ? 0.165 -17.781 -10.562 1 93.25 209 GLN B C 1
ATOM 4281 O O . GLN B 1 209 ? -0.693 -17.469 -11.391 1 93.25 209 GLN B O 1
ATOM 4286 N N . VAL B 1 210 ? 1.382 -18.109 -10.883 1 94.5 210 VAL B N 1
ATOM 4287 C CA . VAL B 1 210 ? 1.871 -18.047 -12.258 1 94.5 210 VAL B CA 1
ATOM 4288 C C . VAL B 1 210 ? 2.504 -19.391 -12.641 1 94.5 210 VAL B C 1
ATOM 4290 O O . VAL B 1 210 ? 2.184 -19.953 -13.688 1 94.5 210 VAL B O 1
ATOM 4293 N N . LEU B 1 211 ? 3.289 -19.984 -11.781 1 96.88 211 LEU B N 1
ATOM 4294 C CA . LEU B 1 211 ? 4.113 -21.141 -12.078 1 96.88 211 LEU B CA 1
ATOM 4295 C C . LEU B 1 211 ? 3.248 -22.328 -12.484 1 96.88 211 LEU B C 1
ATOM 4297 O O . LEU B 1 211 ? 3.654 -23.141 -13.32 1 96.88 211 LEU B O 1
ATOM 4301 N N . GLU B 1 212 ? 2.035 -22.438 -12 1 96 212 GLU B N 1
ATOM 4302 C CA . GLU B 1 212 ? 1.118 -23.531 -12.273 1 96 212 GLU B CA 1
ATOM 4303 C C . GLU B 1 212 ? 0.613 -23.484 -13.711 1 96 212 GLU B C 1
ATOM 4305 O O . GLU B 1 212 ? 0.136 -24.5 -14.242 1 96 212 GLU B O 1
ATOM 4310 N N . HIS B 1 213 ? 0.802 -22.344 -14.32 1 92.19 213 HIS B N 1
ATOM 4311 C CA . HIS B 1 213 ? 0.259 -22.156 -15.664 1 92.19 213 HIS B CA 1
ATOM 4312 C C . HIS B 1 213 ? 1.342 -22.312 -16.719 1 92.19 2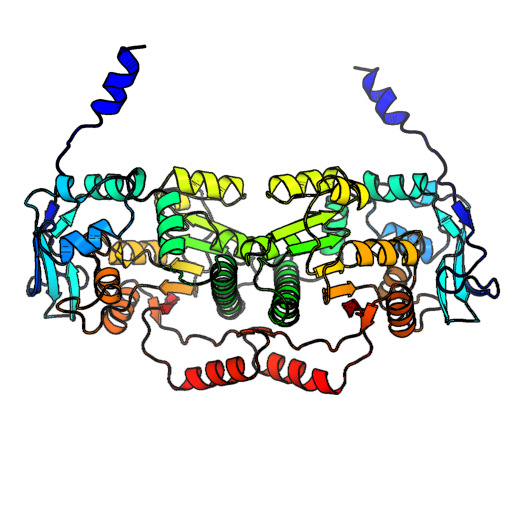13 HIS B C 1
ATOM 4314 O O . HIS B 1 213 ? 1.041 -22.391 -17.922 1 92.19 213 HIS B O 1
ATOM 4320 N N . LEU B 1 214 ? 2.508 -22.438 -16.359 1 92.81 214 LEU B N 1
ATOM 4321 C CA . LEU B 1 214 ? 3.604 -22.359 -17.328 1 92.81 214 LEU B CA 1
ATOM 4322 C C . LEU B 1 214 ? 3.885 -23.719 -17.953 1 92.81 214 LEU B C 1
ATOM 4324 O O . LEU B 1 214 ? 3.904 -24.734 -17.266 1 92.81 214 LEU B O 1
ATOM 4328 N N . GLU B 1 215 ? 4.188 -23.688 -19.219 1 91.88 215 GLU B N 1
ATOM 4329 C CA . GLU B 1 215 ? 4.484 -24.922 -19.938 1 91.88 215 GLU B CA 1
ATOM 4330 C C . GLU B 1 215 ? 5.754 -25.578 -19.406 1 91.88 215 GLU B C 1
ATOM 4332 O O . GLU B 1 215 ? 5.812 -26.812 -19.266 1 91.88 215 GLU B O 1
ATOM 4337 N N . ASP B 1 216 ? 6.738 -24.781 -19.203 1 94.38 216 ASP B N 1
ATOM 4338 C CA . ASP B 1 216 ? 8.008 -25.281 -18.672 1 94.38 216 ASP B CA 1
ATOM 4339 C C . ASP B 1 216 ? 8.422 -24.484 -17.438 1 94.38 216 ASP B C 1
ATOM 4341 O O . ASP B 1 216 ? 9.281 -23.594 -17.516 1 94.38 216 ASP B O 1
ATOM 4345 N N . PRO B 1 217 ? 7.898 -24.859 -16.281 1 97.44 217 PRO B N 1
ATOM 4346 C CA . PRO B 1 217 ? 8.156 -24.094 -15.07 1 97.44 217 PRO B CA 1
ATOM 4347 C C . PRO B 1 217 ? 9.625 -24.156 -14.641 1 97.44 217 PRO B C 1
ATOM 4349 O O . PRO B 1 217 ? 10.172 -23.156 -14.156 1 97.44 217 PRO B O 1
ATOM 4352 N N . LEU B 1 218 ? 10.297 -25.25 -14.852 1 98 218 LEU B N 1
ATOM 4353 C CA . LEU B 1 218 ? 11.688 -25.391 -14.438 1 98 218 LEU B CA 1
ATOM 4354 C C . LEU B 1 218 ? 12.586 -24.469 -15.273 1 98 218 LEU B C 1
ATOM 4356 O O . LEU B 1 218 ? 13.445 -23.781 -14.727 1 98 218 LEU B O 1
ATOM 4360 N N . ALA B 1 219 ? 12.367 -24.484 -16.547 1 96.62 219 ALA B N 1
ATOM 4361 C CA . ALA B 1 219 ? 13.148 -23.609 -17.422 1 96.62 219 ALA B CA 1
ATOM 4362 C C . ALA B 1 219 ? 12.953 -22.141 -17.047 1 96.62 219 ALA B C 1
ATOM 4364 O O . ALA B 1 219 ? 13.906 -21.359 -17.062 1 96.62 219 ALA B O 1
ATOM 4365 N N . THR B 1 220 ? 11.75 -21.812 -16.75 1 96.31 220 THR B N 1
ATOM 4366 C CA . THR B 1 220 ? 11.453 -20.438 -16.359 1 96.31 220 THR B CA 1
ATOM 4367 C C . THR B 1 220 ? 12.188 -20.078 -15.07 1 96.31 220 THR B C 1
ATOM 4369 O O . THR B 1 220 ? 12.797 -19.016 -14.977 1 96.31 220 THR B O 1
ATOM 4372 N N . LEU B 1 221 ? 12.172 -20.938 -14.102 1 97.94 221 LEU B N 1
ATOM 4373 C CA . LEU B 1 221 ? 12.859 -20.688 -12.836 1 97.94 221 LEU B CA 1
ATOM 4374 C C . LEU B 1 221 ? 14.367 -20.547 -13.062 1 97.94 221 LEU B C 1
ATOM 4376 O O . LEU B 1 221 ? 15.008 -19.703 -12.438 1 97.94 221 LEU B O 1
ATOM 4380 N N . ARG B 1 222 ? 14.906 -21.328 -13.969 1 97.06 222 ARG B N 1
ATOM 4381 C CA . ARG B 1 222 ? 16.328 -21.25 -14.289 1 97.06 222 ARG B CA 1
ATOM 4382 C C . ARG B 1 222 ? 16.672 -19.906 -14.922 1 97.06 222 ARG B C 1
ATOM 4384 O O . ARG B 1 222 ? 17.703 -19.312 -14.625 1 97.06 222 ARG B O 1
ATOM 4391 N N . LYS B 1 223 ? 15.812 -19.469 -15.781 1 95.81 223 LYS B N 1
ATOM 4392 C CA . LYS B 1 223 ? 16.016 -18.156 -16.391 1 95.81 223 LYS B CA 1
ATOM 4393 C C . LYS B 1 223 ? 15.93 -17.047 -15.344 1 95.81 223 LYS B C 1
ATOM 4395 O O . LYS B 1 223 ? 16.719 -16.109 -15.359 1 95.81 223 LYS B O 1
ATOM 4400 N N . ILE B 1 224 ? 14.992 -17.141 -14.453 1 96.38 224 ILE B N 1
ATOM 4401 C CA . ILE B 1 224 ? 14.828 -16.172 -13.375 1 96.38 224 ILE B CA 1
ATOM 4402 C C . ILE B 1 224 ? 16.094 -16.125 -12.516 1 96.38 224 ILE B C 1
ATOM 4404 O O . ILE B 1 224 ? 16.516 -15.062 -12.094 1 96.38 224 ILE B O 1
ATOM 4408 N N . ALA B 1 225 ? 16.703 -17.266 -12.32 1 96.25 225 ALA B N 1
ATOM 4409 C CA . ALA B 1 225 ? 17.922 -17.359 -11.523 1 96.25 225 ALA B CA 1
ATOM 4410 C C . ALA B 1 225 ? 19.047 -16.516 -12.141 1 96.25 225 ALA B C 1
ATOM 4412 O O . ALA B 1 225 ? 19.906 -16 -11.422 1 96.25 225 ALA B O 1
ATOM 4413 N N . THR B 1 226 ? 18.984 -16.375 -13.43 1 93.69 226 THR B N 1
ATOM 4414 C CA . THR B 1 226 ? 20.016 -15.586 -14.102 1 93.69 226 THR B CA 1
ATOM 4415 C C . THR B 1 226 ? 19.719 -14.094 -14.016 1 93.69 226 THR B C 1
ATOM 4417 O O . THR B 1 226 ? 20.578 -13.258 -14.273 1 93.69 226 THR B O 1
ATOM 4420 N N . THR B 1 227 ? 18.516 -13.773 -13.648 1 93.38 227 THR B N 1
ATOM 4421 C CA . THR B 1 227 ? 18.062 -12.391 -13.633 1 93.38 227 THR B CA 1
ATOM 4422 C C . THR B 1 227 ? 18.141 -11.812 -12.219 1 93.38 227 THR B C 1
ATOM 4424 O O . THR B 1 227 ? 18.109 -10.594 -12.047 1 93.38 227 THR B O 1
ATOM 4427 N N . ILE B 1 228 ? 18.297 -12.641 -11.266 1 94.62 228 ILE B N 1
ATOM 4428 C CA . ILE B 1 228 ? 18.281 -12.234 -9.867 1 94.62 228 ILE B CA 1
ATOM 4429 C C . ILE B 1 228 ? 19.703 -11.953 -9.391 1 94.62 228 ILE B C 1
ATOM 4431 O O . ILE B 1 228 ? 20.656 -12.625 -9.805 1 94.62 228 ILE B O 1
ATOM 4435 N N . ALA B 1 229 ? 19.891 -10.945 -8.555 1 94.69 229 ALA B N 1
ATOM 4436 C CA . ALA B 1 229 ? 21.188 -10.625 -7.949 1 94.69 229 ALA B CA 1
ATOM 4437 C C . ALA B 1 229 ? 21.609 -11.711 -6.961 1 94.69 229 ALA B C 1
ATOM 4439 O O . ALA B 1 229 ? 20.781 -12.531 -6.539 1 94.69 229 ALA B O 1
ATOM 4440 N N . ASP B 1 230 ? 22.875 -11.664 -6.625 1 92.31 230 ASP B N 1
ATOM 4441 C CA . ASP B 1 230 ? 23.375 -12.57 -5.594 1 92.31 230 ASP B CA 1
ATOM 4442 C C . ASP B 1 230 ? 22.578 -12.406 -4.297 1 92.31 230 ASP B C 1
ATOM 4444 O O . ASP B 1 230 ? 22.297 -11.289 -3.869 1 92.31 230 ASP B O 1
ATOM 4448 N N . LYS B 1 231 ? 22.203 -13.555 -3.783 1 92.44 231 LYS B N 1
ATOM 4449 C CA . LYS B 1 231 ? 21.438 -13.602 -2.539 1 92.44 231 LYS B CA 1
ATOM 4450 C C . LYS B 1 231 ? 20.047 -12.984 -2.717 1 92.44 231 LYS B C 1
ATOM 4452 O O . LYS B 1 231 ? 19.422 -12.586 -1.74 1 92.44 231 LYS B O 1
ATOM 4457 N N . GLY B 1 232 ? 19.672 -12.82 -3.93 1 95.69 232 GLY B N 1
ATOM 4458 C CA . GLY B 1 232 ? 18.312 -12.344 -4.191 1 95.69 232 GLY B CA 1
ATOM 4459 C C . GLY B 1 232 ? 17.25 -13.32 -3.764 1 95.69 232 GLY B C 1
ATOM 4460 O O . GLY B 1 232 ? 17.531 -14.477 -3.439 1 95.69 232 GLY B O 1
ATOM 4461 N N . ILE B 1 233 ? 15.984 -12.828 -3.713 1 97.06 233 ILE B N 1
ATOM 4462 C CA . ILE B 1 233 ? 14.891 -13.602 -3.146 1 97.06 233 ILE B CA 1
ATOM 4463 C C . ILE B 1 233 ? 13.906 -13.984 -4.25 1 97.06 233 ILE B C 1
ATOM 4465 O O . ILE B 1 233 ? 13.539 -13.148 -5.082 1 97.06 233 ILE B O 1
ATOM 4469 N N . LEU B 1 234 ? 13.516 -15.219 -4.23 1 97.94 234 LEU B N 1
ATOM 4470 C CA . LEU B 1 234 ? 12.43 -15.719 -5.066 1 97.94 234 LEU B CA 1
ATOM 4471 C C . LEU B 1 234 ? 11.195 -16.031 -4.223 1 97.94 234 LEU B C 1
ATOM 4473 O O . LEU B 1 234 ? 11.281 -16.75 -3.229 1 97.94 234 LEU B O 1
ATOM 4477 N N . ILE B 1 235 ? 10.109 -15.422 -4.586 1 97.81 235 ILE B N 1
ATOM 4478 C CA . ILE B 1 235 ? 8.828 -15.703 -3.957 1 97.81 235 ILE B CA 1
ATOM 4479 C C . ILE B 1 235 ? 7.922 -16.438 -4.941 1 97.81 235 ILE B C 1
ATOM 4481 O O . ILE B 1 235 ? 7.656 -15.953 -6.039 1 97.81 235 ILE B O 1
ATOM 4485 N N . VAL B 1 236 ? 7.449 -17.594 -4.527 1 97.69 236 VAL B N 1
ATOM 4486 C CA . VAL B 1 236 ? 6.566 -18.375 -5.395 1 97.69 236 VAL B CA 1
ATOM 4487 C C . VAL B 1 236 ? 5.332 -18.812 -4.609 1 97.69 236 VAL B C 1
ATOM 4489 O O . VAL B 1 236 ? 5.449 -19.359 -3.512 1 97.69 236 VAL B O 1
ATOM 4492 N N . GLU B 1 237 ? 4.223 -18.5 -5.148 1 96.19 237 GLU B N 1
ATOM 4493 C CA . GLU B 1 237 ? 2.947 -18.969 -4.602 1 96.19 237 GLU B CA 1
ATOM 4494 C C . GLU B 1 237 ? 2.127 -19.703 -5.656 1 96.19 237 GLU B C 1
ATOM 4496 O O . GLU B 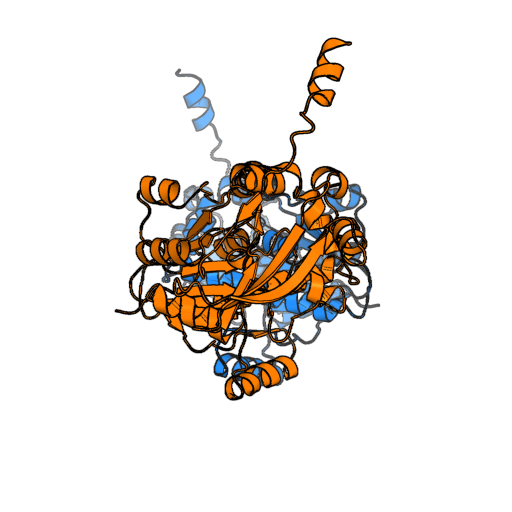1 237 ? 1.925 -19.188 -6.762 1 96.19 237 GLU B O 1
ATOM 4501 N N . VAL B 1 238 ? 1.715 -20.906 -5.32 1 96.19 238 VAL B N 1
ATOM 4502 C CA . VAL B 1 238 ? 0.897 -21.719 -6.207 1 96.19 238 VAL B CA 1
ATOM 4503 C C . VAL B 1 238 ? -0.213 -22.406 -5.406 1 96.19 238 VAL B C 1
ATOM 4505 O O . VAL B 1 238 ? -0.16 -22.453 -4.176 1 96.19 238 VAL B O 1
ATOM 4508 N N . PRO B 1 239 ? -1.214 -22.875 -6.09 1 94.69 239 PRO B N 1
ATOM 4509 C CA . PRO B 1 239 ? -2.217 -23.656 -5.359 1 94.69 239 PRO B CA 1
ATOM 4510 C C . PRO B 1 239 ? -1.63 -24.906 -4.699 1 94.69 239 PRO B C 1
ATOM 4512 O O . PRO B 1 239 ? -0.705 -25.516 -5.238 1 94.69 239 PRO B O 1
ATOM 4515 N N . ASP B 1 240 ? -2.154 -25.25 -3.557 1 95.06 240 ASP B N 1
ATOM 4516 C CA . ASP B 1 240 ? -1.76 -26.469 -2.863 1 95.06 240 ASP B CA 1
ATOM 4517 C C . ASP B 1 240 ? -2.576 -27.672 -3.348 1 95.06 240 ASP B C 1
ATOM 4519 O O . ASP B 1 240 ? -3.766 -27.781 -3.047 1 95.06 240 ASP B O 1
ATOM 4523 N N . CYS B 1 241 ? -1.891 -28.625 -4.047 1 95.75 241 CYS B N 1
ATOM 4524 C CA . CYS B 1 241 ? -2.598 -29.719 -4.684 1 95.75 241 CYS B CA 1
ATOM 4525 C C . CYS B 1 241 ? -2.383 -31.031 -3.914 1 95.75 241 CYS B C 1
ATOM 4527 O O . CYS B 1 241 ? -2.682 -32.094 -4.422 1 95.75 241 CYS B O 1
ATOM 4529 N N . ARG B 1 242 ? -1.928 -31.047 -2.742 1 92.19 242 ARG B N 1
ATOM 4530 C CA . ARG B 1 242 ? -1.745 -32.25 -1.917 1 92.19 242 ARG B CA 1
ATOM 4531 C C . ARG B 1 242 ? -3.051 -33 -1.78 1 92.19 242 ARG B C 1
ATOM 4533 O O . ARG B 1 242 ? -4.09 -32.438 -1.455 1 92.19 242 ARG B O 1
ATOM 4540 N N . GLY B 1 243 ? -2.883 -34.094 -2.105 1 90.44 243 GLY B N 1
ATOM 4541 C CA . GLY B 1 243 ? -3.979 -35 -1.796 1 90.44 243 GLY B CA 1
ATOM 4542 C C . GLY B 1 243 ? -5.094 -34.969 -2.826 1 90.44 243 GLY B C 1
ATOM 4543 O O . GLY B 1 243 ? -6.117 -35.625 -2.662 1 90.44 243 GLY B O 1
ATOM 4544 N N . ILE B 1 244 ? -4.875 -34.312 -3.875 1 88.94 244 ILE B N 1
ATOM 4545 C CA . ILE B 1 244 ? -5.941 -34.219 -4.863 1 88.94 244 ILE B CA 1
ATOM 4546 C C . ILE B 1 244 ? -5.727 -35.219 -5.977 1 88.94 244 ILE B C 1
ATOM 4548 O O . ILE B 1 244 ? -4.762 -35.125 -6.738 1 88.94 244 ILE B O 1
ATOM 4552 N N . SER B 1 245 ? -6.492 -36.25 -6.117 1 88.5 245 SER B N 1
ATOM 4553 C CA . SER B 1 245 ? -6.496 -37.219 -7.199 1 88.5 245 SER B CA 1
ATOM 4554 C C . SER B 1 245 ? -7.719 -37.031 -8.094 1 88.5 245 SER B C 1
ATOM 4556 O O . SER B 1 245 ? -7.609 -37.094 -9.32 1 88.5 245 SER B O 1
ATOM 4558 N N . GLN B 1 246 ? -8.844 -36.844 -7.453 1 90.31 246 GLN B N 1
ATOM 4559 C CA . GLN B 1 246 ? -10.094 -36.406 -8.07 1 90.31 246 GLN B CA 1
ATOM 4560 C C . GLN B 1 246 ? -10.742 -35.281 -7.27 1 90.31 246 GLN B C 1
ATOM 4562 O O . GLN B 1 246 ? -11.117 -35.469 -6.109 1 90.31 246 GLN B O 1
ATOM 4567 N N . PRO B 1 247 ? -10.781 -34.188 -7.98 1 94.31 247 PRO B N 1
ATOM 4568 C CA . PRO B 1 247 ? -11.352 -33.062 -7.219 1 94.31 247 PRO B CA 1
ATOM 4569 C C . PRO B 1 247 ? -12.781 -33.312 -6.77 1 94.31 247 PRO B C 1
ATOM 4571 O O . PRO B 1 247 ? -13.578 -33.875 -7.527 1 94.31 247 PRO B O 1
ATOM 4574 N N . GLN B 1 248 ? -13.102 -32.938 -5.543 1 91.94 248 GLN B N 1
ATOM 4575 C CA . GLN B 1 248 ? -14.398 -33.25 -4.945 1 91.94 248 GLN B CA 1
ATOM 4576 C C . GLN B 1 248 ? -15.227 -31.984 -4.758 1 91.94 248 GLN B C 1
ATOM 4578 O O . GLN B 1 248 ? -16.422 -32.062 -4.488 1 91.94 248 GLN B O 1
ATOM 4583 N N . ASN B 1 249 ? -14.625 -30.938 -4.773 1 90.75 249 ASN B N 1
ATOM 4584 C CA . ASN B 1 249 ? -15.305 -29.656 -4.613 1 90.75 249 ASN B CA 1
ATOM 4585 C C . ASN B 1 249 ? -14.703 -28.594 -5.512 1 90.75 249 ASN B C 1
ATOM 4587 O O . ASN B 1 249 ? -13.711 -28.828 -6.195 1 90.75 249 ASN B O 1
ATOM 4591 N N . PHE B 1 250 ? -15.242 -27.484 -5.469 1 87.31 250 PHE B N 1
ATOM 4592 C CA . PHE B 1 250 ? -14.859 -26.422 -6.379 1 87.31 250 PHE B CA 1
ATOM 4593 C C . PHE B 1 250 ? -13.422 -25.969 -6.117 1 87.31 250 PHE B C 1
ATOM 4595 O O . PHE B 1 250 ? -12.664 -25.719 -7.055 1 87.31 250 PHE B O 1
ATOM 4602 N N . SER B 1 251 ? -13.086 -25.875 -4.852 1 88.12 251 SER B N 1
ATOM 4603 C CA . SER B 1 251 ? -11.742 -25.422 -4.5 1 88.12 251 SER B CA 1
ATOM 4604 C C . SER B 1 251 ? -10.68 -26.375 -5.023 1 88.12 251 SER B C 1
ATOM 4606 O O . SER B 1 251 ? -9.648 -25.953 -5.535 1 88.12 251 SER B O 1
ATOM 4608 N N . GLU B 1 252 ? -11 -27.609 -4.898 1 92.38 252 GLU B N 1
ATOM 4609 C CA . GLU B 1 252 ? -10.07 -28.609 -5.406 1 92.38 252 GLU B CA 1
ATOM 4610 C C . GLU B 1 252 ? -10 -28.578 -6.93 1 92.38 252 GLU B C 1
ATOM 4612 O O . GLU B 1 252 ? -8.914 -28.672 -7.508 1 92.38 252 GLU B O 1
ATOM 4617 N N . PHE B 1 253 ? -11.141 -28.406 -7.539 1 91.62 253 PHE B N 1
ATOM 4618 C CA . PHE B 1 253 ? -11.18 -28.266 -8.992 1 91.62 253 PHE B CA 1
ATOM 4619 C C . PHE B 1 253 ? -10.352 -27.062 -9.438 1 91.62 253 PHE B C 1
ATOM 4621 O O . PHE B 1 253 ? -9.609 -27.141 -10.422 1 91.62 253 PHE B O 1
ATOM 4628 N N . HIS B 1 254 ? -10.43 -26.062 -8.664 1 89.25 254 HIS B N 1
ATOM 4629 C CA . HIS B 1 254 ? -9.711 -24.844 -9 1 89.25 254 HIS B CA 1
ATOM 4630 C C . HIS B 1 254 ? -8.203 -25.031 -8.828 1 89.25 254 HIS B C 1
ATOM 4632 O O . HIS B 1 254 ? -7.418 -24.5 -9.617 1 89.25 254 HIS B O 1
ATOM 4638 N N . ALA B 1 255 ? -7.863 -25.781 -7.871 1 92.19 255 ALA B N 1
ATOM 4639 C CA . ALA B 1 255 ? -6.449 -26 -7.598 1 92.19 255 ALA B CA 1
ATOM 4640 C C . ALA B 1 255 ? -5.801 -26.812 -8.719 1 92.19 255 ALA B C 1
ATOM 4642 O O . ALA B 1 255 ? -4.727 -26.453 -9.211 1 92.19 255 ALA B O 1
ATOM 4643 N N . VAL B 1 256 ? -6.52 -27.906 -9.094 1 93.62 256 VAL B N 1
ATOM 4644 C CA . VAL B 1 256 ? -5.98 -28.766 -10.141 1 93.62 256 VAL B CA 1
ATOM 4645 C C . VAL B 1 256 ? -6.656 -28.453 -11.469 1 93.62 256 VAL B C 1
ATOM 4647 O O . VAL B 1 256 ? -6.984 -29.375 -12.234 1 93.62 256 VAL B O 1
ATOM 4650 N N . HIS B 1 257 ? -7.09 -27.312 -11.766 1 91.31 257 HIS B N 1
ATOM 4651 C CA . HIS B 1 257 ? -7.836 -26.859 -12.938 1 91.31 257 HIS B CA 1
ATOM 4652 C C . HIS B 1 257 ? -7.43 -27.641 -14.18 1 91.31 257 HIS B C 1
ATOM 4654 O O . HIS B 1 257 ? -6.305 -27.5 -14.664 1 91.31 257 HIS B O 1
ATOM 4660 N N . PRO B 1 258 ? -8.266 -28.359 -14.766 1 90.31 258 PRO B N 1
ATOM 4661 C CA . PRO B 1 258 ? -7.887 -29.281 -15.828 1 90.31 258 PRO B CA 1
ATOM 4662 C C . PRO B 1 258 ? -7.414 -28.578 -17.094 1 90.31 258 PRO B C 1
ATOM 4664 O O . PRO B 1 258 ? -6.711 -29.172 -17.922 1 90.31 258 PRO B O 1
ATOM 4667 N N . LEU B 1 259 ? -7.699 -27.344 -17.219 1 88.81 259 LEU B N 1
ATOM 4668 C CA . LEU B 1 259 ? -7.383 -26.641 -18.453 1 88.81 259 LEU B CA 1
ATOM 4669 C C . LEU B 1 259 ? -6.262 -25.625 -18.234 1 88.81 259 LEU B C 1
ATOM 4671 O O . LEU B 1 259 ? -5.328 -25.547 -19.031 1 88.81 259 LEU B O 1
ATOM 4675 N N . GLU B 1 260 ? -6.25 -24.969 -17.062 1 87.94 260 GLU B N 1
ATOM 4676 C CA . GLU B 1 260 ? -5.391 -23.812 -16.891 1 87.94 260 GLU B CA 1
ATOM 4677 C C . GLU B 1 260 ? -4.191 -24.125 -16 1 87.94 260 GLU B C 1
ATOM 4679 O O . GLU B 1 260 ? -3.072 -23.688 -16.281 1 87.94 260 GLU B O 1
ATOM 4684 N N . HIS B 1 261 ? -4.43 -24.812 -14.898 1 92.69 261 HIS B N 1
ATOM 4685 C CA . HIS B 1 261 ? -3.352 -25.172 -13.984 1 92.69 261 HIS B CA 1
ATOM 4686 C C . HIS B 1 261 ? -2.658 -26.453 -14.445 1 92.69 261 HIS B C 1
ATOM 4688 O O . HIS B 1 261 ? -2.812 -27.5 -13.82 1 92.69 261 HIS B O 1
ATOM 4694 N N . ILE B 1 262 ? -1.826 -26.359 -15.398 1 95 262 ILE B N 1
ATOM 4695 C CA . ILE B 1 262 ? -1.271 -27.531 -16.062 1 95 262 ILE B CA 1
ATOM 4696 C C . ILE B 1 262 ? -0.181 -28.156 -15.195 1 95 262 ILE B C 1
ATOM 4698 O O . ILE B 1 262 ? 0.275 -29.266 -15.461 1 95 262 ILE B O 1
ATOM 4702 N N . ASN B 1 263 ? 0.271 -27.453 -14.188 1 97.31 263 ASN B N 1
ATOM 4703 C CA . ASN B 1 263 ? 1.187 -27.953 -13.172 1 97.31 263 ASN B CA 1
ATOM 4704 C C . ASN B 1 263 ? 0.555 -27.938 -11.781 1 97.31 263 ASN B C 1
ATOM 4706 O O . ASN B 1 263 ? 0.112 -26.891 -11.312 1 97.31 263 ASN B O 1
ATOM 4710 N N . ALA B 1 264 ? 0.514 -29.094 -11.148 1 97.75 264 ALA B N 1
ATOM 4711 C CA . ALA B 1 264 ? -0.112 -29.219 -9.836 1 97.75 264 ALA B CA 1
ATOM 4712 C C . ALA B 1 264 ? 0.932 -29.453 -8.75 1 97.75 264 ALA B C 1
ATOM 4714 O O . ALA B 1 264 ? 1.259 -30.609 -8.445 1 97.75 264 ALA B O 1
ATOM 4715 N N . PHE B 1 265 ? 1.202 -28.406 -8.031 1 97.81 265 PHE B N 1
ATOM 4716 C CA . PHE B 1 265 ? 2.312 -28.469 -7.09 1 97.81 265 PHE B CA 1
ATOM 4717 C C . PHE B 1 265 ? 1.821 -28.828 -5.695 1 97.81 265 PHE B C 1
ATOM 4719 O O . PHE B 1 265 ? 0.675 -28.547 -5.34 1 97.81 265 PHE B O 1
ATOM 4726 N N . THR B 1 266 ? 2.701 -29.516 -5.008 1 96.31 266 THR B N 1
ATOM 4727 C CA . THR B 1 266 ? 2.67 -29.656 -3.557 1 96.31 266 THR B CA 1
ATOM 4728 C C . THR B 1 266 ? 3.848 -28.922 -2.922 1 96.31 266 THR B C 1
ATOM 4730 O O . THR B 1 266 ? 4.785 -28.516 -3.617 1 96.31 266 THR B O 1
ATOM 4733 N N . PRO B 1 267 ? 3.797 -28.688 -1.602 1 95.19 267 PRO B N 1
ATOM 4734 C CA . PRO B 1 267 ? 4.957 -28.047 -0.984 1 95.19 267 PRO B CA 1
ATOM 4735 C C . PRO B 1 267 ? 6.266 -28.766 -1.277 1 95.19 267 PRO B C 1
ATOM 4737 O O . PRO B 1 267 ? 7.285 -28.125 -1.539 1 95.19 267 PRO B O 1
ATOM 4740 N N . VAL B 1 268 ? 6.23 -30.047 -1.352 1 95.38 268 VAL B N 1
ATOM 4741 C CA . VAL B 1 268 ? 7.426 -30.859 -1.554 1 95.38 268 VAL B CA 1
ATOM 4742 C C . VAL B 1 268 ? 7.926 -30.688 -2.986 1 95.38 268 VAL B C 1
ATOM 4744 O O . VAL B 1 268 ? 9.109 -30.422 -3.213 1 95.38 268 VAL B O 1
ATOM 4747 N N . THR B 1 269 ? 7.055 -30.828 -3.934 1 97.38 269 THR B N 1
ATOM 4748 C CA . THR B 1 269 ? 7.48 -30.781 -5.328 1 97.38 269 THR B CA 1
ATOM 4749 C C . THR B 1 269 ? 7.859 -29.359 -5.73 1 97.38 269 THR B C 1
ATOM 4751 O O . THR B 1 269 ? 8.742 -29.172 -6.566 1 97.38 269 THR B O 1
ATOM 4754 N N . LEU B 1 270 ? 7.188 -28.375 -5.133 1 97.56 270 LEU B N 1
ATOM 4755 C CA . LEU B 1 270 ? 7.555 -26.984 -5.387 1 97.56 270 LEU B CA 1
ATOM 4756 C C . LEU B 1 270 ? 8.969 -26.703 -4.895 1 97.56 270 LEU B C 1
ATOM 4758 O O . LEU B 1 270 ? 9.789 -26.141 -5.625 1 97.56 270 LEU B O 1
ATOM 4762 N N . LYS B 1 271 ? 9.25 -27.109 -3.674 1 96.5 271 LYS B N 1
ATOM 4763 C CA . LYS B 1 271 ? 10.578 -26.922 -3.1 1 96.5 271 LYS B CA 1
ATOM 4764 C C . LYS B 1 271 ? 11.641 -27.609 -3.949 1 96.5 271 LYS B C 1
ATOM 4766 O O . LYS B 1 271 ? 12.688 -27.016 -4.234 1 96.5 271 LYS B O 1
ATOM 4771 N N . LYS B 1 272 ? 11.367 -28.781 -4.367 1 96.75 272 LYS B N 1
ATOM 4772 C CA . LYS B 1 272 ? 12.312 -29.562 -5.168 1 96.75 272 LYS B CA 1
ATOM 4773 C C . LYS B 1 272 ? 12.617 -28.859 -6.484 1 96.75 272 LYS B C 1
ATOM 4775 O O . LYS B 1 272 ? 13.781 -28.781 -6.902 1 96.75 272 LYS B O 1
ATOM 4780 N N . MET B 1 273 ? 11.617 -28.406 -7.125 1 97.81 273 MET B N 1
ATOM 4781 C CA . MET B 1 273 ? 11.836 -27.75 -8.406 1 97.81 273 MET B CA 1
ATOM 4782 C C . MET B 1 273 ? 12.633 -26.469 -8.234 1 97.81 273 MET B C 1
ATOM 4784 O O . MET B 1 273 ? 13.508 -26.156 -9.047 1 97.81 273 MET B O 1
ATOM 4788 N N . CYS B 1 274 ? 12.32 -25.703 -7.195 1 97.44 274 CYS B N 1
ATOM 4789 C CA . CYS B 1 274 ? 13.102 -24.5 -6.91 1 97.44 274 CYS B CA 1
ATOM 4790 C C . CYS B 1 274 ? 14.562 -24.844 -6.676 1 97.44 274 CYS B C 1
ATOM 4792 O O . CYS B 1 274 ? 15.453 -24.156 -7.176 1 97.44 274 CYS B O 1
ATOM 4794 N N . GLU B 1 275 ? 14.789 -25.906 -5.98 1 96.81 275 GLU B N 1
ATOM 4795 C CA . GLU B 1 275 ? 16.156 -26.359 -5.719 1 96.81 275 GLU B CA 1
ATOM 4796 C C . GLU B 1 275 ? 16.859 -26.75 -7.012 1 96.81 275 GLU B C 1
ATOM 4798 O O . GLU B 1 275 ? 18.047 -26.438 -7.195 1 96.81 275 GLU B O 1
ATOM 4803 N N . GLN B 1 276 ? 16.156 -27.406 -7.867 1 97.25 276 GLN B N 1
ATOM 4804 C CA . GLN B 1 276 ? 16.703 -27.781 -9.164 1 97.25 276 GLN B CA 1
ATOM 4805 C C . GLN B 1 276 ? 17.109 -26.562 -9.969 1 97.25 276 GLN B C 1
ATOM 4807 O O . GLN B 1 276 ? 18.031 -26.625 -10.797 1 97.25 276 GLN B O 1
ATOM 4812 N N . ALA B 1 277 ? 16.453 -25.484 -9.742 1 97.19 277 ALA B N 1
ATOM 4813 C CA . ALA B 1 277 ? 16.734 -24.25 -10.484 1 97.19 277 ALA B CA 1
ATOM 4814 C C . ALA B 1 277 ? 17.828 -23.438 -9.805 1 97.19 277 ALA B C 1
ATOM 4816 O O . ALA B 1 277 ? 18.188 -22.359 -10.281 1 97.19 277 ALA B O 1
ATOM 4817 N N . GLY B 1 278 ? 18.328 -23.844 -8.664 1 96.06 278 GLY B N 1
ATOM 4818 C CA . GLY B 1 278 ? 19.438 -23.172 -8.008 1 96.06 278 GLY B CA 1
ATOM 4819 C C . GLY B 1 278 ? 19.016 -22.344 -6.809 1 96.06 278 GLY B C 1
ATOM 4820 O O . GLY B 1 278 ? 19.812 -21.578 -6.262 1 96.06 278 GLY B O 1
ATOM 4821 N N . PHE B 1 279 ? 17.812 -22.547 -6.348 1 97.19 279 PHE B N 1
ATOM 4822 C CA . PHE B 1 279 ? 17.312 -21.797 -5.203 1 97.19 279 PHE B CA 1
ATOM 4823 C C . PHE B 1 279 ? 17.266 -22.672 -3.955 1 97.19 279 PHE B C 1
ATOM 4825 O O . PHE B 1 279 ? 17.125 -23.891 -4.051 1 97.19 279 PHE B O 1
ATOM 4832 N N . ILE B 1 280 ? 17.375 -22.031 -2.822 1 95 280 ILE B N 1
ATOM 4833 C CA . ILE B 1 280 ? 17.25 -22.703 -1.54 1 95 280 ILE B CA 1
ATOM 4834 C C . ILE B 1 280 ? 16.141 -22.078 -0.713 1 95 280 ILE B C 1
ATOM 4836 O O . ILE B 1 280 ? 16.109 -20.859 -0.544 1 95 280 ILE B O 1
ATOM 4840 N N . ALA B 1 281 ? 15.281 -22.938 -0.239 1 92.06 281 ALA B N 1
ATOM 4841 C CA . ALA B 1 281 ? 14.164 -22.453 0.564 1 92.06 281 ALA B CA 1
ATOM 4842 C C . ALA B 1 281 ? 14.664 -21.781 1.843 1 92.06 281 ALA B C 1
ATOM 4844 O O . ALA B 1 281 ? 15.586 -22.281 2.494 1 92.06 281 ALA B O 1
ATOM 4845 N N . THR B 1 282 ? 14.102 -20.625 2.121 1 89.69 282 THR B N 1
ATOM 4846 C CA . THR B 1 282 ? 14.438 -19.906 3.348 1 89.69 282 THR B CA 1
ATOM 4847 C C . THR B 1 282 ? 13.227 -19.828 4.273 1 89.69 282 THR B C 1
ATOM 4849 O O . THR B 1 282 ? 12.102 -20.062 3.85 1 89.69 282 THR B O 1
ATOM 4852 N N . GLN B 1 283 ? 13.547 -19.594 5.52 1 85.12 283 GLN B N 1
ATOM 4853 C CA . GLN B 1 283 ? 12.453 -19.453 6.477 1 85.12 283 GLN B CA 1
ATOM 4854 C C . GLN B 1 283 ? 11.609 -18.219 6.168 1 85.12 283 GLN B C 1
ATOM 4856 O O . GLN B 1 283 ? 12.148 -17.156 5.832 1 85.12 283 GLN B O 1
ATOM 4861 N N . ARG B 1 284 ? 10.391 -18.438 6.227 1 88.25 284 ARG B N 1
ATOM 4862 C CA . ARG B 1 284 ? 9.469 -17.312 6.051 1 88.25 284 ARG B CA 1
ATOM 4863 C C . ARG B 1 284 ? 9.453 -16.422 7.285 1 88.25 284 ARG B C 1
ATOM 4865 O O . ARG B 1 284 ? 9.016 -16.828 8.359 1 88.25 284 ARG B O 1
ATOM 4872 N N . ILE B 1 285 ? 9.82 -15.211 7.148 1 89.5 285 ILE B N 1
ATOM 4873 C CA . ILE B 1 285 ? 9.852 -14.25 8.242 1 89.5 285 ILE B CA 1
ATOM 4874 C C . ILE B 1 285 ? 8.43 -13.75 8.539 1 89.5 285 ILE B C 1
ATOM 4876 O O . ILE B 1 285 ? 7.684 -13.422 7.617 1 89.5 285 ILE B O 1
ATOM 4880 N N . PRO B 1 286 ? 8.086 -13.758 9.867 1 90.88 286 PRO B N 1
ATOM 4881 C CA . PRO B 1 286 ? 6.781 -13.18 10.164 1 90.88 286 PRO B CA 1
ATOM 4882 C C . PRO B 1 286 ? 6.684 -11.703 9.766 1 90.88 286 PRO B C 1
ATOM 4884 O O . PRO B 1 286 ? 7.656 -10.961 9.898 1 90.88 286 PRO B O 1
ATOM 4887 N N . ALA B 1 287 ? 5.664 -11.336 9.188 1 93.94 287 ALA B N 1
ATOM 4888 C CA . ALA B 1 287 ? 5.324 -9.961 8.844 1 93.94 287 ALA B CA 1
ATOM 4889 C C . ALA B 1 287 ? 3.92 -9.609 9.336 1 93.94 287 ALA B C 1
ATOM 4891 O O . ALA B 1 287 ? 2.984 -10.391 9.172 1 93.94 287 ALA B O 1
ATOM 4892 N N . HIS B 1 288 ? 3.795 -8.461 9.953 1 94.62 288 HIS B N 1
ATOM 4893 C CA . HIS B 1 288 ? 2.539 -8.062 10.578 1 94.62 288 HIS B CA 1
ATOM 4894 C C . HIS B 1 288 ? 1.984 -6.793 9.93 1 94.62 288 HIS B C 1
ATOM 4896 O O . HIS B 1 288 ? 2.682 -5.781 9.844 1 94.62 288 HIS B O 1
ATOM 4902 N N . VAL B 1 289 ? 0.824 -6.816 9.508 1 96.69 289 VAL B N 1
ATOM 4903 C CA . VAL B 1 289 ? 0.012 -5.707 9.023 1 96.69 289 VAL B CA 1
ATOM 4904 C C . VAL B 1 289 ? -1.394 -5.797 9.609 1 96.69 289 VAL B C 1
ATOM 4906 O O . VAL B 1 289 ? -2.309 -6.32 8.969 1 96.69 289 VAL B O 1
ATOM 4909 N N . THR B 1 290 ? -1.488 -5.309 10.781 1 95.12 290 THR B N 1
ATOM 4910 C CA . THR B 1 290 ? -2.715 -5.566 11.523 1 95.12 290 THR B CA 1
ATOM 4911 C C . THR B 1 290 ? -2.826 -4.621 12.719 1 95.12 290 THR B C 1
ATOM 4913 O O . THR B 1 290 ? -1.838 -4.008 13.125 1 95.12 290 THR B O 1
ATOM 4916 N N . THR B 1 291 ? -4.004 -4.5 13.188 1 93.06 291 THR B N 1
ATOM 4917 C CA . THR B 1 291 ? -4.234 -3.812 14.445 1 93.06 291 THR B CA 1
ATOM 4918 C C . THR B 1 291 ? -4.504 -4.812 15.57 1 93.06 291 THR B C 1
ATOM 4920 O O . THR B 1 291 ? -4.695 -4.426 16.719 1 93.06 291 THR B O 1
ATOM 4923 N N . SER B 1 292 ? -4.512 -6.031 15.305 1 89.81 292 SER B N 1
ATOM 4924 C CA . SER B 1 292 ? -4.895 -7.07 16.25 1 89.81 292 SER B CA 1
ATOM 4925 C C . SER B 1 292 ? -3.67 -7.715 16.891 1 89.81 292 SER B C 1
ATOM 4927 O O . SER B 1 292 ? -2.893 -8.391 16.219 1 89.81 292 SER B O 1
ATOM 4929 N N . PHE B 1 293 ? -3.672 -7.586 18.172 1 87.69 293 PHE B N 1
ATOM 4930 C CA . PHE B 1 293 ? -2.57 -8.203 18.891 1 87.69 293 PHE B CA 1
ATOM 4931 C C . PHE B 1 293 ? -2.68 -9.727 18.859 1 87.69 293 PHE B C 1
ATOM 4933 O O . PHE B 1 293 ? -1.666 -10.422 18.781 1 87.69 293 PHE B O 1
ATOM 4940 N N . LEU B 1 294 ? -3.809 -10.195 18.828 1 85.69 294 LEU B N 1
ATOM 4941 C CA . LEU B 1 294 ? -4.027 -11.633 18.734 1 85.69 294 LEU B CA 1
ATOM 4942 C C . LEU B 1 294 ? -3.49 -12.188 17.422 1 85.69 294 LEU B C 1
ATOM 4944 O O . LEU B 1 294 ? -2.9 -13.273 17.391 1 85.69 294 LEU B O 1
ATOM 4948 N N . HIS B 1 295 ? -3.738 -11.438 16.406 1 87.5 295 HIS B N 1
ATOM 4949 C CA . HIS B 1 295 ? -3.217 -11.852 15.109 1 87.5 295 HIS B CA 1
ATOM 4950 C C . HIS B 1 295 ? -1.692 -11.898 15.117 1 87.5 295 HIS B C 1
ATOM 4952 O O . HIS B 1 295 ? -1.091 -12.781 14.5 1 87.5 295 HIS B O 1
ATOM 4958 N N . ILE B 1 296 ? -1.136 -11.008 15.82 1 88.25 296 ILE B N 1
ATOM 4959 C CA . ILE B 1 296 ? 0.318 -10.969 15.938 1 88.25 296 ILE B CA 1
ATOM 4960 C C . ILE B 1 296 ? 0.815 -12.234 16.641 1 88.25 296 ILE B C 1
ATOM 4962 O O . ILE B 1 296 ? 1.736 -12.898 16.156 1 88.25 296 ILE B O 1
ATOM 4966 N N . LEU B 1 297 ? 0.209 -12.547 17.656 1 86.69 297 LEU B N 1
ATOM 4967 C CA . LEU B 1 297 ? 0.619 -13.711 18.438 1 86.69 297 LEU B CA 1
ATOM 4968 C C . LEU B 1 297 ? 0.464 -14.992 17.625 1 86.69 297 LEU B C 1
ATOM 4970 O O . LEU B 1 297 ? 1.357 -15.844 17.609 1 86.69 297 LEU B O 1
ATOM 4974 N N . ARG B 1 298 ? -0.587 -15.07 16.906 1 84.81 298 ARG B N 1
ATOM 4975 C CA . ARG B 1 298 ? -0.828 -16.25 16.078 1 84.81 298 ARG B CA 1
ATOM 4976 C C . ARG B 1 298 ? 0.239 -16.375 14.992 1 84.81 298 ARG B C 1
ATOM 4978 O O . ARG B 1 298 ? 0.746 -17.469 14.742 1 84.81 298 ARG B O 1
ATOM 4985 N N . THR B 1 299 ? 0.521 -15.281 14.422 1 84.56 299 THR B N 1
ATOM 4986 C CA . THR B 1 299 ? 1.526 -15.281 13.367 1 84.56 299 THR B CA 1
ATOM 4987 C C . THR B 1 299 ? 2.896 -15.656 13.922 1 84.56 299 THR B C 1
ATOM 4989 O O . THR B 1 299 ? 3.625 -16.438 13.312 1 84.56 299 THR B O 1
ATOM 4992 N N . GLU B 1 300 ? 3.211 -15.156 15.047 1 84.38 300 GLU B N 1
ATOM 4993 C CA . GLU B 1 300 ? 4.504 -15.445 15.656 1 84.38 300 GLU B CA 1
ATOM 4994 C C . GLU B 1 300 ? 4.594 -16.906 16.094 1 84.38 300 GLU B C 1
ATOM 4996 O O . GLU B 1 300 ? 5.645 -17.531 15.961 1 84.38 300 GLU B O 1
ATOM 5001 N N . ILE B 1 301 ? 3.559 -17.422 16.531 1 78.69 301 ILE B N 1
ATOM 5002 C CA . ILE B 1 301 ? 3.533 -18.812 16.969 1 78.69 301 ILE B CA 1
ATOM 5003 C C . ILE B 1 301 ? 3.66 -19.75 15.766 1 78.69 301 ILE B C 1
ATOM 5005 O O . ILE B 1 301 ? 4.309 -20.797 15.844 1 78.69 301 ILE B O 1
ATOM 5009 N N . SER B 1 302 ? 3.064 -19.344 14.688 1 75.5 302 SER B N 1
ATOM 5010 C CA . SER B 1 302 ? 3.104 -20.156 13.477 1 75.5 302 SER B CA 1
ATOM 5011 C C . SER B 1 302 ? 4.531 -20.312 12.961 1 75.5 302 SER B C 1
ATOM 5013 O O . SER B 1 302 ? 4.824 -21.234 12.195 1 75.5 302 SER B O 1
ATOM 5015 N N . ARG B 1 303 ? 5.398 -19.406 13.344 1 71.25 303 ARG B N 1
ATOM 5016 C CA . ARG B 1 303 ? 6.816 -19.484 12.992 1 71.25 303 ARG B CA 1
ATOM 5017 C C . ARG B 1 303 ? 7.406 -20.828 13.43 1 71.25 303 ARG B C 1
ATOM 5019 O O . ARG B 1 303 ? 8.328 -21.344 12.781 1 71.25 303 ARG B O 1
ATOM 5026 N N . PHE B 1 304 ? 6.844 -21.266 14.422 1 70.75 304 PHE B N 1
ATOM 5027 C CA . PHE B 1 304 ? 7.434 -22.453 15.031 1 70.75 304 PHE B CA 1
ATOM 5028 C C . PHE B 1 304 ? 6.844 -23.719 14.43 1 70.75 304 PHE B C 1
ATOM 5030 O O . PHE B 1 304 ? 7.465 -24.797 14.484 1 70.75 304 PHE B O 1
ATOM 5037 N N . ILE B 1 305 ? 5.73 -23.656 13.828 1 63.91 305 ILE B N 1
ATOM 5038 C CA . ILE B 1 305 ? 5.098 -24.828 13.234 1 63.91 305 ILE B CA 1
ATOM 5039 C C . ILE B 1 305 ? 5.434 -24.906 11.742 1 63.91 305 ILE B C 1
ATOM 5041 O O . ILE B 1 305 ? 5.516 -25.984 11.172 1 63.91 305 ILE B O 1
ATOM 5045 N N . GLN B 1 306 ? 6.109 -23.953 11.219 1 64.25 306 GLN B N 1
ATOM 5046 C CA . GLN B 1 306 ? 6.395 -23.75 9.805 1 64.25 306 GLN B CA 1
ATOM 5047 C C . GLN B 1 306 ? 5.625 -24.75 8.938 1 64.25 306 GLN B C 1
ATOM 5049 O O . GLN B 1 306 ? 6.188 -25.766 8.5 1 64.25 306 GLN B O 1
ATOM 5054 N N . PRO B 1 307 ? 4.398 -24.516 8.797 1 64.94 307 PRO B N 1
ATOM 5055 C CA . PRO B 1 307 ? 3.648 -25.453 7.969 1 64.94 307 PRO B CA 1
ATOM 5056 C C . PRO B 1 307 ? 4.109 -25.469 6.516 1 64.94 307 PRO B C 1
ATOM 5058 O O . PRO B 1 307 ? 4.617 -24.453 6.016 1 64.94 307 PRO B O 1
ATOM 5061 N N . ASN B 1 308 ? 4.23 -26.625 6 1 72.69 308 ASN B N 1
ATOM 5062 C CA . ASN B 1 308 ? 4.504 -26.781 4.578 1 72.69 308 ASN B CA 1
ATOM 5063 C C . ASN B 1 308 ? 3.447 -26.078 3.725 1 72.69 308 ASN B C 1
ATOM 5065 O O . ASN B 1 308 ? 2.266 -26.438 3.781 1 72.69 308 ASN B O 1
ATOM 5069 N N . ARG B 1 309 ? 3.949 -24.953 3.055 1 84.12 309 ARG B N 1
ATOM 5070 C CA . ARG B 1 309 ? 3.027 -24.172 2.238 1 84.12 309 ARG B CA 1
ATOM 5071 C C . ARG B 1 309 ? 3.498 -24.109 0.79 1 84.12 309 ARG B C 1
ATOM 5073 O O . ARG B 1 309 ? 4.66 -24.391 0.496 1 84.12 309 ARG B O 1
ATOM 5080 N N . THR B 1 310 ? 2.52 -23.875 -0.036 1 91.62 310 THR B N 1
ATOM 5081 C CA . THR B 1 310 ? 2.855 -23.656 -1.437 1 91.62 310 THR B CA 1
ATOM 5082 C C . THR B 1 310 ? 3.119 -22.172 -1.69 1 91.62 310 THR B C 1
ATOM 5084 O O . THR B 1 310 ? 2.73 -21.625 -2.73 1 91.62 310 THR B O 1
ATOM 5087 N N . ALA B 1 311 ? 3.539 -21.531 -0.69 1 90.94 311 ALA B N 1
ATOM 5088 C CA . ALA B 1 311 ? 4.109 -20.188 -0.715 1 90.94 311 ALA B CA 1
ATOM 5089 C C . ALA B 1 311 ? 5.527 -20.188 -0.146 1 90.94 311 ALA B C 1
ATOM 5091 O O . ALA B 1 311 ? 5.711 -20.203 1.073 1 90.94 311 ALA B O 1
ATOM 5092 N N . LEU B 1 312 ? 6.445 -20.156 -1.041 1 94.06 312 LEU B N 1
ATOM 5093 C CA . LEU B 1 312 ? 7.832 -20.359 -0.645 1 94.06 312 LEU B CA 1
ATOM 5094 C C . LEU B 1 312 ? 8.656 -19.094 -0.841 1 94.06 312 LEU B C 1
ATOM 5096 O O . LEU B 1 312 ? 8.445 -18.359 -1.812 1 94.06 312 LEU B O 1
ATOM 5100 N N . TYR B 1 313 ? 9.453 -18.875 0.103 1 95.06 313 TYR B N 1
ATOM 5101 C CA . TYR B 1 313 ? 10.562 -17.953 -0.057 1 95.06 313 TYR B CA 1
ATOM 5102 C C . TYR B 1 313 ? 11.875 -18.703 -0.25 1 95.06 313 TYR B C 1
ATOM 5104 O O . TYR B 1 313 ? 12.211 -19.594 0.534 1 95.06 313 TYR B O 1
ATOM 5112 N N . CYS B 1 314 ? 12.562 -18.344 -1.339 1 96.25 314 CYS B N 1
ATOM 5113 C CA . CYS B 1 314 ? 13.828 -18.984 -1.648 1 96.25 314 CYS B CA 1
ATOM 5114 C C . CYS B 1 314 ? 14.922 -17.953 -1.908 1 96.25 314 CYS B C 1
ATOM 5116 O O . CYS B 1 314 ? 14.625 -16.812 -2.244 1 96.25 314 CYS B O 1
ATOM 5118 N N . GLN B 1 315 ? 16.078 -18.359 -1.685 1 95.19 315 GLN B N 1
ATOM 5119 C CA . GLN B 1 315 ? 17.234 -17.531 -1.985 1 95.19 315 GLN B CA 1
ATOM 5120 C C . GLN B 1 315 ? 18.156 -18.219 -2.986 1 95.19 315 GLN B C 1
ATOM 5122 O O . GLN B 1 315 ? 18.297 -19.438 -2.969 1 95.19 315 GLN B O 1
ATOM 5127 N N . LEU B 1 316 ? 18.656 -17.359 -3.828 1 91.06 316 LEU B N 1
ATOM 5128 C CA . LEU B 1 316 ? 19.609 -17.906 -4.789 1 91.06 316 LEU B CA 1
ATOM 5129 C C . LEU B 1 316 ? 20.891 -18.359 -4.09 1 91.06 316 LEU B C 1
ATOM 5131 O O . LEU B 1 316 ? 21.453 -17.625 -3.273 1 91.06 316 LEU B O 1
ATOM 5135 N N . SER B 1 317 ? 21.266 -19.562 -4.34 1 81.94 317 SER B N 1
ATOM 5136 C CA . SER B 1 317 ? 22.453 -20.141 -3.723 1 81.94 317 SER B CA 1
ATOM 5137 C C . SER B 1 317 ? 23.734 -19.531 -4.293 1 81.94 317 SER B C 1
ATOM 5139 O O . SER B 1 317 ? 23.734 -19.047 -5.426 1 81.94 317 SER B O 1
ATOM 5141 N N . ASP B 1 318 ? 24.75 -19.297 -3.434 1 71.31 318 ASP B N 1
ATOM 5142 C CA . ASP B 1 318 ? 26.062 -18.844 -3.877 1 71.31 318 ASP B CA 1
ATOM 5143 C C . ASP B 1 318 ? 26.656 -19.781 -4.922 1 71.31 318 ASP B C 1
ATOM 5145 O O . ASP B 1 318 ? 26.375 -20.984 -4.906 1 71.31 318 ASP B O 1
#

Nearest PDB structures (foldseek):
  5t67-assembly1_A  TM=7.077E-01  e=1.075E-12  Actinomadura kijaniata
  1vlm-assembly1_A  TM=5.796E-01  e=1.164E-08  Thermotoga maritima MSB8
  1vlm-assembly2_B  TM=5.682E-01  e=1.031E-08  Thermotoga maritima MSB8
  8x8j-assembly1_A  TM=5.875E-01  e=2.724E-08  Acinetobacter baumannii
  2gs9-assembly1_B  TM=5.101E-01  e=1.327E-06  Thermus thermophilus HB8

Radius of gyration: 29.32 Å; Cα contacts (8 Å, |Δi|>4): 1172; chains: 2; bounding box: 50×88×72 Å

Foldseek 3Di:
DVPVVVVVVPPPLPAFDKDFDQADLFPGHNQKAWQDKDACCDPPNVVLQVLLQWVDNCRVSNPRPMWTWIAHPPQGWIFIGIATDPVNLCCCVQHTVDPVSVVVSLVVPPPDDPVVSVVVVVLVLVLVLVQQCVQQVVPDPDAAEEEEEQCQLVPSVLSNVVVRHRYEYEDQHPVSCVNNVVSVHHYDPDPVRVVVVVDAAGQEYEYAANLQQDPNSLVRLLSNLVRHDAFGKYKYAAAAQPPPSDDDDSSNCVRRVRHGRRTRDHLSSLQSSNVVSQKHFDQRDQGDDDPDPVVVVVSVVCSVVVDRHRITMITGDD/DVVVVVVVVPPPLDAFDKDFDQADLFPGHNQKAWQDKDACCDPPNVVLQVLLQWVDNCRVSNPRPMWTWIAHPPQGWIFIGIATDPVNLCCCVQHTVDPVSVVVSLVVPPPDDPVVSVVVVVLVLVLVLVQQCVQQVVPDPDAAEEEEEQCQLVPSVLVNVVVRHHYEYEDQHPVSCVNNVVSVHHYDPDVVRVVVVVDAAGQEYEYAANLQQDPNSLVRLLSNLVRHDAFGKYKYAAAAQPPPSDDDDSSNCVRRVRHGRRTRDHLSSLQSSNVVSQKHFDQRDQGDDDPDPVVVVVSVVVSVVVDRHRITMITGDD

Sequence (636 aa):
MTINKNRLEQFSNEKLVFRERSHCISCGSSNLHPLWQGKFTDEPTRSFLNRCHYSKDVVPLLAEETFSLVRCENCGMIFHQRILTPQGLNKLYDEWINDLQIEHMEAHYQTGNKGDTLFERGRQSIKHLLRVKKLVEPHTTEQFRILDYGCGDGYFLCLAKFFGFDVYGIDFSRRRSERAAKMGISVFNNLEALESAQINKVHAVALFQVLEHLEDPLATLRKIATTIADKGILIVEVPDCRGISQPQNFSEFHAVHPLEHINAFTPVTLKKMCEQAGFIATQRIPAHVTTSFLHILRTEISRFIQPNRTALYCQLSDMTINKNRLEQFSNEKLVFRERSHCISCGSSNLHPLWQGKFTDEPTRSFLNRCHYSKDVVPLLAEETFSLVRCENCGMIFHQRILTPQGLNKLYDEWINDLQIEHMEAHYQTGNKGDTLFERGRQSIKHLLRVKKLVEPHTTEQFRILDYGCGDGYFLCLAKFFGFDVYGIDFSRRRSERAAKMGISVFNNLEALESAQINKVHAVALFQVLEHLEDPLATLRKIATTIADKGILIVEVPDCRGISQPQNFSEFHAVHPLEHINAFTPVTLKKMCEQAGFIATQRIPAHVTTSFLHILRTEISRFIQPNRTALYCQLSD

Solvent-accessible surface area (backbone atoms only — not comparable to full-atom values): 33765 Å² total; per-residue (Å²): 129,73,65,70,56,54,61,66,64,59,67,68,87,66,68,64,49,70,43,77,52,74,45,37,86,83,81,57,48,66,56,64,42,83,51,34,71,48,44,52,70,35,82,69,48,31,62,52,56,68,66,60,44,49,75,51,81,58,57,74,49,46,52,91,43,60,34,34,34,29,29,26,74,83,79,58,47,33,32,40,30,37,38,60,33,72,69,37,45,48,46,45,51,60,60,27,54,36,70,65,31,55,50,45,45,52,50,67,68,38,86,60,58,70,34,56,55,29,30,51,50,38,42,52,48,50,34,51,51,52,42,49,50,65,67,40,50,86,77,51,88,65,75,50,28,37,33,30,44,55,32,54,61,26,64,66,47,52,56,39,39,58,34,30,34,45,55,37,30,22,29,79,40,64,68,34,34,49,54,18,37,71,73,72,40,52,58,27,63,39,70,66,56,44,57,70,66,66,60,74,61,21,41,29,38,36,26,66,71,34,59,28,55,43,92,54,46,53,61,50,46,38,54,48,52,73,43,38,32,90,62,12,38,40,36,42,31,44,55,69,36,70,87,63,46,65,64,85,47,69,68,45,37,61,36,52,20,73,79,59,27,42,33,31,35,30,42,65,46,46,52,50,48,42,41,74,34,46,30,40,80,47,83,76,68,61,52,40,67,43,64,48,67,65,58,48,52,51,50,59,55,45,61,76,63,59,70,85,46,35,61,43,39,25,29,41,59,132,125,74,65,67,57,55,61,65,64,56,68,67,87,65,68,65,49,69,44,76,51,74,45,37,87,84,81,56,48,67,55,66,40,87,50,33,70,48,44,52,70,35,80,68,49,31,61,51,56,69,65,62,42,49,75,52,82,57,56,75,48,46,52,91,43,60,35,34,34,29,29,27,74,82,78,58,46,32,32,40,30,37,38,60,33,72,69,38,45,49,48,45,51,60,62,26,54,34,71,65,29,55,52,43,44,52,52,66,69,39,84,59,58,70,34,56,55,28,31,51,51,37,42,53,48,50,33,51,50,52,43,49,48,65,66,40,51,85,77,50,89,66,75,51,27,37,32,30,45,54,33,52,61,26,64,67,48,53,54,39,40,56,33,31,35,45,54,37,31,22,29,79,38,65,69,35,33,50,53,17,37,69,71,73,41,52,57,28,64,40,69,66,54,43,56,71,67,67,59,77,61,23,41,29,40,36,25,65,71,34,60,27,55,42,93,54,46,52,61,51,43,38,54,48,53,72,43,40,33,90,61,12,39,39,37,41,30,45,56,68,33,71,88,62,45,66,65,84,46,68,69,46,37,61,35,52,19,73,78,59,28,42,33,31,36,30,42,65,44,46,52,50,47,41,40,75,35,46,30,38,82,45,86,76,68,61,52,42,66,45,63,48,67,65,58,48,52,51,49,56,54,43,62,76,63,59,71,86,48,36,60,43,40,24,28,41,58,134

pLDDT: mean 85.89, std 15.67, range [25.27, 98.31]